Protein AF-0000000065962174 (afdb_homodimer)

Solvent-accessible surface area (backbone atoms only — not comparable to full-atom values): 23838 Å² total; per-residue (Å²): 130,88,67,72,75,66,68,53,46,28,30,35,31,29,51,36,42,52,57,38,74,71,53,72,52,91,54,42,41,24,63,43,60,48,78,81,40,30,22,38,48,40,26,49,50,27,47,58,69,35,70,68,53,63,32,35,35,36,16,21,41,72,92,40,46,66,61,47,57,71,66,36,73,90,42,97,40,48,44,79,46,61,28,39,95,43,74,70,44,12,48,50,42,41,51,67,74,44,78,80,41,35,24,35,29,47,29,50,16,44,24,28,55,31,52,31,67,55,54,42,54,45,52,51,43,41,51,71,64,47,54,29,36,31,25,26,37,76,53,83,57,56,43,30,32,36,48,97,86,34,34,54,74,45,66,64,66,50,90,36,29,26,34,45,43,52,50,31,31,27,30,30,69,54,50,52,58,31,62,68,48,92,66,90,61,96,44,70,65,54,37,35,44,75,73,71,47,74,37,34,54,43,80,45,56,85,56,26,46,67,49,53,38,65,66,42,44,52,39,52,27,53,54,50,52,49,54,70,68,97,133,87,68,72,74,64,68,49,46,28,30,35,32,28,52,34,43,52,57,38,74,70,54,73,49,92,53,41,40,23,62,43,60,48,78,81,40,30,21,38,48,41,25,50,51,25,48,58,68,34,72,69,53,62,33,36,36,36,16,22,41,71,92,40,45,67,60,48,57,70,67,37,72,88,40,97,39,47,44,78,44,60,28,39,96,43,73,68,44,12,48,50,43,42,51,67,73,44,78,79,42,36,23,35,29,46,29,51,16,42,25,28,55,31,51,30,65,57,54,41,54,45,52,51,44,40,51,72,64,48,54,27,35,31,26,28,37,76,51,84,56,57,43,32,33,35,49,97,84,33,37,54,74,45,67,64,66,51,91,36,31,26,35,44,44,53,50,31,29,26,30,31,69,56,52,51,58,31,62,69,49,92,66,91,62,96,44,71,66,55,38,35,44,75,72,70,47,74,38,34,52,44,79,44,57,85,57,26,48,68,49,55,36,65,65,40,44,51,41,52,27,52,55,49,52,50,55,70,67,98

Sequence (460 aa):
MNDADNDGSVVALVPAAGRGVRLGEKSPKAFVPVGGTPMVRLAVDGLLAAGVVDRIIVMVPAEWVESAVALLPPSEVVRVVVGGAERTDSVRAGLAAAPDAGYFLVHDAARALTPPALIGRIVGELRAGRRAVVPALPVVDTVKSVDAAGVVTGTPDRAALRAVQTPQGFTADLLRAAYAADVPATDDAGLVERLGEPVHTVAGDPLAFKITTPLDLRLAETLLDRRAALMNDADNDGSVVALVPAAGRGVRLGEKSPKAFVPVGGTPMVRLAVDGLLAAGVVDRIIVMVPAEWVESAVALLPPSEVVRVVVGGAERTDSVRAGLAAAPDAGYFLVHDAARALTPPALIGRIVGELRAGRRAVVPALPVVDTVKSVDAAGVVTGTPDRAALRAVQTPQGFTADLLRAAYAADVPATDDAGLVERLGEPVHTVAGDPLAFKITTPLDLRLAETLLDRRAAL

Radius of gyration: 24.15 Å; Cα contacts (8 Å, |Δi|>4): 998; chains: 2; bounding box: 46×74×60 Å

Nearest PDB structures (foldseek):
  2xwm-assembly1_A  TM=9.556E-01  e=9.345E-33  Mycolicibacterium smegmatis MC2 155
  3q80-assembly1_A  TM=9.723E-01  e=9.576E-31  Mycobacterium tuberculosis H37Rv
  2xwn-assembly1_A  TM=9.627E-01  e=1.806E-30  Mycobacterium tuberculosis H37Rv
  3okr-assembly1_A  TM=9.702E-01  e=1.071E-26  Mycobacterium tuberculosis H37Rv
  1i52-assembly1_A  TM=9.268E-01  e=1.915E-20  Escherichia coli K-12

Secondary structure (DSSP, 8-state):
-------PPEEEEEE-----GGGT-SS-GGG-EETTEEHHHHHHHHHHHTS--SEEEEEE-GGGHHHHHHHS---SSEEEEE--SSHHHHHHHHHHH-TT-SEEEE--TT-TT--HHHHHHHHHHHHTT-SEEEEEEE--SPEEEE-TTSBEEE---GGGEEEE-S-EEEEHHHHHHHHHS----SSHHHHHHTTT---EEEE--GGG----SHHHHHHHHHHHHHHHH-/-------PPEEEEEE-----GGGT-SS-GGGSEETTEEHHHHHHHHHHHTS--SEEEEEE-GGGHHHHHHHS---TTEEEEE--SSHHHHHHHHHHH-TT-SEEEE--TT-TT--HHHHHHHHHHHHTT-SEEEEEEE--SPEEEE-TTSBEEE---GGGEEEE-S-EEEEHHHHHHHHHS----SSHHHHHHTTTPPPEEEE--GGG----SHHHHHHHHHHHHHHHH-

Organism: Nocardia farcinica (strain IFM 10152) (NCBI:txid247156)

pLDDT: mean 91.18, std 12.2, range [25.16, 98.88]

InterPro domains:
  IPR001228 2-C-methyl-D-erythritol 4-phosphate cytidylyltransferase [MF_00108] (9-224)
  IPR001228 2-C-methyl-D-erythritol 4-phosphate cytidylyltransferase [TIGR00453] (12-224)
  IPR029044 Nucleotide-diphospho-sugar transferases [G3DSA:3.90.550.10] (4-225)
  IPR029044 Nucleotide-diphospho-sugar transferases [SSF53448] (10-225)
  IPR034683 Cytidylyltransferase IspD/TarI [PF01128] (10-225)
  IPR034683 Cytidylyltransferase IspD/TarI [cd02516] (10-220)
  IPR050088 IspD/TarI cytidylyltransferase, baterial-type [PTHR32125] (3-227)

Foldseek 3Di:
DVPPQLLWAEEEEEEQAAQLVQAVDRRGQQQDDQLHAGLLQLQVVQQVVLVRHQAYEYEYAPVCQVVVCVRHDPDPRYHYDHADPDPLRRVVRVLVVCVRGFKYWYAYSQLSQFHSVQVVVQSVVVSVPAFKEWEWDQDDDFDFDADPVRHTPDTDDSRPDTDTFGRIMGGSVLLVVLSVDPDDDPDSVRSSVVVVGDHYYDHGDPSSDGHSHPVSSVVSNVVVVVVVVD/DPLPQLVFAEEEEEEQAAQLVQAVDRRGQQQDDQLHAGLLQLQVVQQVVLVRHQAYEYEYAPVCQVVVCVRHDPDPRYHYDHADPDPLRRVVRVLVVCVRGFKYWYAYSQLSQFHSVQVVVQSVVVSVPAFKEWEWDQDDDFDFDADPVRHTDDTDDSRPDTDTFGRIMGGSVLLVVLSVDPDDDPDSVRSSVVVVGDHYYDHGDPSSDGHSHPVSSVVSNVVVVVVVVD

Structure (mmCIF, N/CA/C/O backbone):
data_AF-0000000065962174-model_v1
#
loop_
_entity.id
_entity.type
_entity.pdbx_description
1 polymer '2-C-methyl-D-erythritol 4-phosphate cytidylyltransferase'
#
loop_
_atom_site.group_PDB
_atom_site.id
_atom_site.type_symbol
_atom_site.label_atom_id
_atom_site.label_alt_id
_atom_site.label_comp_id
_atom_site.label_asym_id
_atom_site.label_entity_id
_atom_site.label_seq_id
_atom_site.pdbx_PDB_ins_code
_atom_site.Cartn_x
_atom_site.Cartn_y
_atom_site.Cartn_z
_atom_site.occupancy
_atom_site.B_iso_or_equiv
_atom_site.auth_seq_id
_atom_site.auth_comp_id
_atom_site.auth_asym_id
_atom_site.auth_atom_id
_atom_site.pdbx_PDB_model_num
ATOM 1 N N . MET A 1 1 ? 25.547 -37.969 -4.5 1 27.42 1 MET A N 1
ATOM 2 C CA . MET A 1 1 ? 24.656 -38.375 -5.582 1 27.42 1 MET A CA 1
ATOM 3 C C . MET A 1 1 ? 23.438 -37.469 -5.672 1 27.42 1 MET A C 1
ATOM 5 O O . MET A 1 1 ? 22.484 -37.781 -6.398 1 27.42 1 MET A O 1
ATOM 9 N N . ASN A 1 2 ? 23.266 -36.656 -4.68 1 32.31 2 ASN A N 1
ATOM 10 C CA . ASN A 1 2 ? 22.016 -36.062 -4.227 1 32.31 2 ASN A CA 1
ATOM 11 C C . ASN A 1 2 ? 21.391 -35.188 -5.297 1 32.31 2 ASN A C 1
ATOM 13 O O . ASN A 1 2 ? 21.531 -33.938 -5.246 1 32.31 2 ASN A O 1
ATOM 17 N N . ASP A 1 3 ? 21.828 -35.438 -6.566 1 33.34 3 ASP A N 1
ATOM 18 C CA . ASP A 1 3 ? 21.578 -34.594 -7.738 1 33.34 3 ASP A CA 1
ATOM 19 C C . ASP A 1 3 ? 20.078 -34.469 -8.023 1 33.34 3 ASP A C 1
ATOM 21 O O . ASP A 1 3 ? 19.531 -35.25 -8.82 1 33.34 3 ASP A O 1
ATOM 25 N N . ALA A 1 4 ? 19.172 -34.688 -7.008 1 38.75 4 ALA A N 1
ATOM 26 C CA . ALA A 1 4 ? 17.719 -34.688 -7.254 1 38.75 4 ALA A CA 1
ATOM 27 C C . ALA A 1 4 ? 17.359 -33.656 -8.305 1 38.75 4 ALA A C 1
ATOM 29 O O . ALA A 1 4 ? 17.562 -32.438 -8.109 1 38.75 4 ALA A O 1
ATOM 30 N N . ASP A 1 5 ? 17.406 -33.844 -9.453 1 43.97 5 ASP A N 1
ATOM 31 C CA . ASP A 1 5 ? 17 -33.062 -10.625 1 43.97 5 ASP A CA 1
ATOM 32 C C . ASP A 1 5 ? 15.719 -32.281 -10.359 1 43.97 5 ASP A C 1
ATOM 34 O O . ASP A 1 5 ? 14.648 -32.875 -10.211 1 43.97 5 ASP A O 1
ATOM 38 N N . ASN A 1 6 ? 15.68 -31.203 -9.586 1 61.72 6 ASN A N 1
ATOM 39 C CA . ASN A 1 6 ? 14.703 -30.172 -9.234 1 61.72 6 ASN A CA 1
ATOM 40 C C . ASN A 1 6 ? 13.898 -29.719 -10.445 1 61.72 6 ASN A C 1
ATOM 42 O O . ASN A 1 6 ? 13.867 -28.531 -10.781 1 61.72 6 ASN A O 1
ATOM 46 N N . ASP A 1 7 ? 13.508 -30.75 -11.234 1 75.56 7 ASP A N 1
ATOM 47 C CA . ASP A 1 7 ? 12.883 -30.594 -12.539 1 75.56 7 ASP A CA 1
ATOM 48 C C . ASP A 1 7 ? 11.383 -30.844 -12.461 1 75.56 7 ASP A C 1
ATOM 50 O O . ASP A 1 7 ? 10.727 -31.078 -13.484 1 75.56 7 ASP A O 1
ATOM 54 N N . GLY A 1 8 ? 10.898 -30.797 -11.305 1 90.75 8 GLY A N 1
ATOM 55 C CA . GLY A 1 8 ? 9.469 -31.047 -11.18 1 90.75 8 GLY A CA 1
ATOM 56 C C . GLY A 1 8 ? 8.617 -30.031 -11.914 1 90.75 8 GLY A C 1
ATOM 57 O O . GLY A 1 8 ? 9.047 -28.891 -12.125 1 90.75 8 GLY A O 1
ATOM 58 N N . SER A 1 9 ? 7.492 -30.578 -12.352 1 97.06 9 SER A N 1
ATOM 59 C CA . SER A 1 9 ? 6.555 -29.719 -13.07 1 97.06 9 SER A CA 1
ATOM 60 C C . SER A 1 9 ? 6.082 -28.578 -12.195 1 97.06 9 SER A C 1
ATOM 62 O O . SER A 1 9 ? 5.816 -28.75 -11.008 1 97.06 9 SER A O 1
ATOM 64 N N . VAL A 1 10 ? 6.078 -27.406 -12.758 1 98.56 10 VAL A N 1
ATOM 65 C CA . VAL A 1 10 ? 5.582 -26.219 -12.086 1 98.56 10 VAL A CA 1
ATOM 66 C C . VAL A 1 10 ? 4.125 -25.969 -12.477 1 98.56 10 VAL A C 1
ATOM 68 O O . VAL A 1 10 ? 3.82 -25.75 -13.648 1 98.56 10 VAL A O 1
ATOM 71 N N . VAL A 1 11 ? 3.219 -26 -11.5 1 98.69 11 VAL A N 1
ATOM 72 C CA . VAL A 1 11 ? 1.797 -25.766 -11.734 1 98.69 11 VAL A CA 1
ATOM 73 C C . VAL A 1 11 ? 1.361 -24.484 -11.031 1 98.69 11 VAL A C 1
ATOM 75 O O . VAL A 1 11 ? 1.572 -24.344 -9.82 1 98.69 11 VAL A O 1
ATOM 78 N N . ALA A 1 12 ? 0.846 -23.578 -11.75 1 98.81 12 ALA A N 1
ATOM 79 C CA . ALA A 1 12 ? 0.29 -22.344 -11.172 1 98.81 12 ALA A CA 1
ATOM 80 C C . ALA A 1 12 ? -1.195 -22.516 -10.859 1 98.81 12 ALA A C 1
ATOM 82 O O . ALA A 1 12 ? -1.953 -23.031 -11.688 1 98.81 12 ALA A O 1
ATOM 83 N N . LEU A 1 13 ? -1.578 -22.188 -9.664 1 98.69 13 LEU A N 1
ATOM 84 C CA . LEU A 1 13 ? -2.971 -22.125 -9.234 1 98.69 13 LEU A CA 1
ATOM 85 C C . LEU A 1 13 ? -3.461 -20.688 -9.195 1 98.69 13 LEU A C 1
ATOM 87 O O . LEU A 1 13 ? -2.838 -19.828 -8.562 1 98.69 13 LEU A O 1
ATOM 91 N N . VAL A 1 14 ? -4.547 -20.375 -9.859 1 98.19 14 VAL A N 1
ATOM 92 C CA . VAL A 1 14 ? -5.109 -19.031 -9.906 1 98.19 14 VAL A CA 1
ATOM 93 C C . VAL A 1 14 ? -6.531 -19.047 -9.352 1 98.19 14 VAL A C 1
ATOM 95 O O . VAL A 1 14 ? -7.492 -19.234 -10.102 1 98.19 14 VAL A O 1
ATOM 98 N N . PRO A 1 15 ? -6.621 -18.828 -8.055 1 96.31 15 PRO A N 1
ATOM 99 C CA . PRO A 1 15 ? -7.977 -18.672 -7.52 1 96.31 15 PRO A CA 1
ATOM 100 C C . PRO A 1 15 ? -8.711 -17.469 -8.102 1 96.31 15 PRO A C 1
ATOM 102 O O . PRO A 1 15 ? -8.219 -16.344 -8.008 1 96.31 15 PRO A O 1
ATOM 105 N N . ALA A 1 16 ? -9.828 -17.672 -8.672 1 93.62 16 ALA A N 1
ATOM 106 C CA . ALA A 1 16 ? -10.594 -16.641 -9.352 1 93.62 16 ALA A CA 1
ATOM 107 C C . ALA A 1 16 ? -12.078 -16.719 -8.984 1 93.62 16 ALA A C 1
ATOM 109 O O . ALA A 1 16 ? -12.945 -16.375 -9.789 1 93.62 16 ALA A O 1
ATOM 110 N N . ALA A 1 17 ? -12.312 -17.203 -7.828 1 85.88 17 ALA A N 1
ATOM 111 C CA . ALA A 1 17 ? -13.703 -17.406 -7.426 1 85.88 17 ALA A CA 1
ATOM 112 C C . ALA A 1 17 ? -14.172 -16.297 -6.496 1 85.88 17 ALA A C 1
ATOM 114 O O . ALA A 1 17 ? -15.352 -16.25 -6.133 1 85.88 17 ALA A O 1
ATOM 115 N N . GLY A 1 18 ? -13.281 -15.469 -6.164 1 80.06 18 GLY A N 1
ATOM 116 C CA . GLY A 1 18 ? -13.633 -14.438 -5.203 1 80.06 18 GLY A CA 1
ATOM 117 C C . GLY A 1 18 ? -14.555 -13.383 -5.773 1 80.06 18 GLY A C 1
ATOM 118 O O . GLY A 1 18 ? -14.492 -13.062 -6.965 1 80.06 18 GLY A O 1
ATOM 119 N N . ARG A 1 19 ? -15.516 -12.758 -5.004 1 71.06 19 ARG A N 1
ATOM 120 C CA . ARG A 1 19 ? -16.594 -11.883 -5.43 1 71.06 19 ARG A CA 1
ATOM 121 C C . ARG A 1 19 ? -16.094 -10.461 -5.684 1 71.06 19 ARG A C 1
ATOM 123 O O . ARG A 1 19 ? -16.703 -9.703 -6.434 1 71.06 19 ARG A O 1
ATOM 130 N N . GLY A 1 20 ? -14.992 -10.062 -5.238 1 69.69 20 GLY A N 1
ATOM 131 C CA . GLY A 1 20 ? -14.461 -8.727 -5.465 1 69.69 20 GLY A CA 1
ATOM 132 C C . GLY A 1 20 ? -15.312 -7.637 -4.852 1 69.69 20 GLY A C 1
ATOM 133 O O . GLY A 1 20 ? -15.633 -6.645 -5.512 1 69.69 20 GLY A O 1
ATOM 134 N N . VAL A 1 21 ? -15.797 -7.551 -3.686 1 70.38 21 VAL A N 1
ATOM 135 C CA . VAL A 1 21 ? -16.75 -6.656 -3.039 1 70.38 21 VAL A CA 1
ATOM 136 C C . VAL A 1 21 ? -16.219 -5.227 -3.059 1 70.38 21 VAL A C 1
ATOM 138 O O . VAL A 1 21 ? -16.969 -4.285 -3.334 1 70.38 21 VAL A O 1
ATOM 141 N N . ARG A 1 22 ? -15.039 -4.941 -2.957 1 69 22 ARG A N 1
ATOM 142 C CA . ARG A 1 22 ? -14.445 -3.613 -2.861 1 69 22 ARG A CA 1
ATOM 143 C C . ARG A 1 22 ? -14.484 -2.9 -4.207 1 69 22 ARG A C 1
ATOM 145 O O . ARG A 1 22 ? -14.391 -1.672 -4.27 1 69 22 ARG A O 1
ATOM 152 N N . LEU A 1 23 ? -14.477 -3.609 -5.32 1 77.25 23 LEU A N 1
ATOM 153 C CA . LEU A 1 23 ? -14.492 -3.012 -6.652 1 77.25 23 LEU A CA 1
ATOM 154 C C . LEU A 1 23 ? -15.898 -2.564 -7.039 1 77.25 23 LEU A C 1
ATOM 156 O O . LEU A 1 23 ? -16.062 -1.785 -7.977 1 77.25 23 LEU A O 1
ATOM 160 N N . GLY A 1 24 ? -16.906 -2.988 -6.27 1 70.38 24 GLY A N 1
ATOM 161 C CA . GLY A 1 24 ? -18.297 -2.613 -6.539 1 70.38 24 GLY A CA 1
ATOM 162 C C . GLY A 1 24 ? -18.828 -3.205 -7.828 1 70.38 24 GLY A C 1
ATOM 163 O O . GLY A 1 24 ? -19.781 -2.674 -8.414 1 70.38 24 GLY A O 1
ATOM 164 N N . GLU A 1 25 ? -18.188 -4.141 -8.375 1 69.69 25 GLU A N 1
ATOM 165 C CA . GLU A 1 25 ? -18.625 -4.738 -9.633 1 69.69 25 GLU A CA 1
ATOM 166 C C . GLU A 1 25 ? -19.547 -5.926 -9.383 1 69.69 25 GLU A C 1
ATOM 168 O O . GLU A 1 25 ? -19.516 -6.543 -8.32 1 69.69 25 GLU A O 1
ATOM 173 N N . LYS A 1 26 ? -20.438 -6.164 -10.336 1 69.88 26 LYS A N 1
ATOM 174 C CA . LYS A 1 26 ? -21.422 -7.246 -10.25 1 69.88 26 LYS A CA 1
ATOM 175 C C . LYS A 1 26 ? -20.766 -8.594 -10.539 1 69.88 26 LYS A C 1
ATOM 177 O O . LYS A 1 26 ? -21.188 -9.617 -9.992 1 69.88 26 LYS A O 1
ATOM 182 N N . SER A 1 27 ? -19.8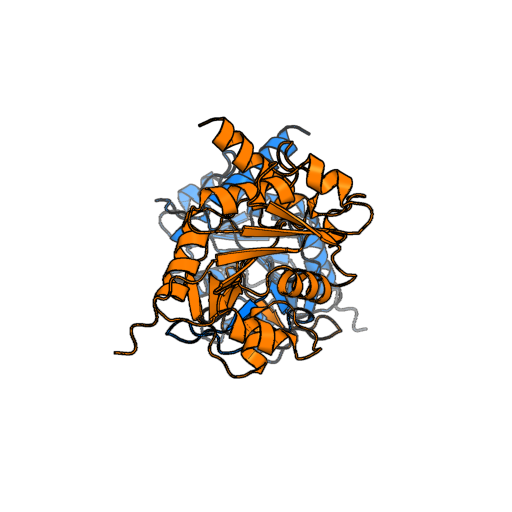44 -8.625 -11.43 1 77.38 27 SER A N 1
ATOM 183 C CA . SER A 1 27 ? -19.125 -9.844 -11.781 1 77.38 27 SER A CA 1
ATOM 184 C C . SER A 1 27 ? -18.031 -10.156 -10.758 1 77.38 27 SER A C 1
ATOM 186 O O . SER A 1 27 ? -17.594 -9.266 -10.031 1 77.38 27 SER A O 1
ATOM 188 N N . PRO A 1 28 ? -17.703 -11.539 -10.742 1 82.56 28 PRO A N 1
ATOM 189 C CA . PRO A 1 28 ? -16.516 -11.828 -9.938 1 82.56 28 PRO A CA 1
ATOM 190 C C . PRO A 1 28 ? -15.328 -10.945 -10.297 1 82.56 28 PRO A C 1
ATOM 192 O O . PRO A 1 28 ? -15.133 -10.617 -11.477 1 82.56 28 PRO A O 1
ATOM 195 N N . LYS A 1 29 ? -14.586 -10.578 -9.352 1 87.25 29 LYS A N 1
ATOM 196 C CA . LYS A 1 29 ? -13.469 -9.648 -9.492 1 87.25 29 LYS A CA 1
ATOM 197 C C . LYS A 1 29 ? -12.531 -10.086 -10.617 1 87.25 29 LYS A C 1
ATOM 199 O O . LYS A 1 29 ? -12.062 -9.25 -11.391 1 87.25 29 LYS A O 1
ATOM 204 N N . ALA A 1 30 ? -12.32 -11.367 -10.695 1 91.62 30 ALA A N 1
ATOM 205 C CA . ALA A 1 30 ? -11.352 -11.898 -11.656 1 91.62 30 ALA A CA 1
ATOM 206 C C . ALA A 1 30 ? -11.789 -11.625 -13.086 1 91.62 30 ALA A C 1
ATOM 208 O O . ALA A 1 30 ? -10.969 -11.641 -14.008 1 91.62 30 ALA A O 1
ATOM 209 N N . PHE A 1 31 ? -13.031 -11.289 -13.32 1 92.62 31 PHE A N 1
ATOM 210 C CA . PHE A 1 31 ? -13.555 -11.133 -14.672 1 92.62 31 PHE A CA 1
ATOM 211 C C . PHE A 1 31 ? -13.766 -9.656 -15 1 92.62 31 PHE A C 1
ATOM 213 O O . PHE A 1 31 ? -14.18 -9.32 -16.109 1 92.62 31 PHE A O 1
ATOM 220 N N . VAL A 1 32 ? -13.445 -8.797 -14.055 1 91.75 32 VAL A N 1
ATOM 221 C CA . VAL A 1 32 ? -13.484 -7.359 -14.312 1 91.75 32 VAL A CA 1
ATOM 222 C C . VAL A 1 32 ? -12.414 -6.992 -15.344 1 91.75 32 VAL A C 1
ATOM 224 O O . VAL A 1 32 ? -11.258 -7.387 -15.211 1 91.75 32 VAL A O 1
ATOM 227 N N . PRO A 1 33 ? -12.805 -6.27 -16.344 1 92.5 33 PRO A N 1
ATOM 228 C CA . PRO A 1 33 ? -11.828 -5.914 -17.375 1 92.5 33 PRO A CA 1
ATOM 229 C C . PRO A 1 33 ? -10.859 -4.82 -16.922 1 92.5 33 PRO A C 1
ATOM 231 O O . PRO A 1 33 ? -11.258 -3.906 -16.188 1 92.5 33 PRO A O 1
ATOM 234 N N . VAL A 1 34 ? -9.711 -5.004 -17.281 1 92.69 34 VAL A N 1
ATOM 235 C CA . VAL A 1 34 ? -8.664 -3.988 -17.234 1 92.69 34 VAL A CA 1
ATOM 236 C C . VAL A 1 34 ? -8.195 -3.643 -18.641 1 92.69 34 VAL A C 1
ATOM 238 O O . VAL A 1 34 ? -7.531 -4.445 -19.297 1 92.69 34 VAL A O 1
ATOM 241 N N . GLY A 1 35 ? -8.43 -2.461 -19.125 1 87.88 35 GLY A N 1
ATOM 242 C CA . GLY A 1 35 ? -8.133 -2.127 -20.5 1 87.88 35 GLY A CA 1
ATOM 243 C C . GLY A 1 35 ? -8.805 -3.053 -21.5 1 87.88 35 GLY A C 1
ATOM 244 O O . GLY A 1 35 ? -8.195 -3.471 -22.484 1 87.88 35 GLY A O 1
ATOM 245 N N . GLY A 1 36 ? -9.906 -3.594 -21.156 1 90.5 36 GLY A N 1
ATOM 246 C CA . GLY A 1 36 ? -10.688 -4.418 -22.062 1 90.5 36 GLY A CA 1
ATOM 247 C C . GLY A 1 36 ? -10.422 -5.902 -21.891 1 90.5 36 GLY A C 1
ATOM 248 O O . GLY A 1 36 ? -11.125 -6.734 -22.469 1 90.5 36 GLY A O 1
ATOM 249 N N . THR A 1 37 ? -9.469 -6.215 -21.219 1 93.88 37 THR A N 1
ATOM 250 C CA . THR A 1 37 ? -9.133 -7.617 -20.984 1 93.88 37 THR A CA 1
ATOM 251 C C . THR A 1 37 ? -9.406 -8.016 -19.547 1 93.88 37 THR A C 1
ATOM 253 O O . THR A 1 37 ? -8.953 -7.34 -18.609 1 93.88 37 THR A O 1
ATOM 256 N N . PRO A 1 38 ? -10.18 -9.07 -19.297 1 94.69 38 PRO A N 1
ATOM 257 C CA . PRO A 1 38 ? -10.461 -9.484 -17.922 1 94.69 38 PRO A CA 1
ATOM 258 C C . PRO A 1 38 ? -9.188 -9.758 -17.109 1 94.69 38 PRO A C 1
ATOM 260 O O . PRO A 1 38 ? -8.211 -10.281 -17.656 1 94.69 38 PRO A O 1
ATOM 263 N N . MET A 1 39 ? -9.164 -9.5 -15.82 1 95.5 39 MET A N 1
ATOM 264 C CA . MET A 1 39 ? -8.016 -9.625 -14.922 1 95.5 39 MET A CA 1
ATOM 265 C C . MET A 1 39 ? -7.434 -11.031 -14.977 1 95.5 39 MET A C 1
ATOM 267 O O . MET A 1 39 ? -6.219 -11.203 -15.055 1 95.5 39 MET A O 1
ATOM 271 N N . VAL A 1 40 ? -8.336 -12.031 -14.984 1 97 40 VAL A N 1
ATOM 272 C CA . VAL A 1 40 ? -7.871 -13.414 -14.938 1 97 40 VAL A CA 1
ATOM 273 C C . VAL A 1 40 ? -7.121 -13.75 -16.219 1 97 40 VAL A C 1
ATOM 275 O O . VAL A 1 40 ? -6.145 -14.5 -16.203 1 97 40 VAL A O 1
ATOM 278 N N . ARG A 1 41 ? -7.52 -13.234 -17.312 1 96.88 41 ARG A N 1
ATOM 279 C CA . ARG A 1 41 ? -6.828 -13.453 -18.578 1 96.88 41 ARG A CA 1
ATOM 280 C C . ARG A 1 41 ? -5.434 -12.836 -18.562 1 96.88 41 ARG A C 1
ATOM 282 O O . ARG A 1 41 ? -4.461 -13.477 -18.969 1 96.88 41 ARG A O 1
ATOM 289 N N . LEU A 1 42 ? -5.312 -11.641 -18.047 1 97 42 LEU A N 1
ATOM 290 C CA . LEU A 1 42 ? -4.02 -10.977 -17.938 1 97 42 LEU A CA 1
ATOM 291 C C . LEU A 1 42 ? -3.078 -11.766 -17.031 1 97 42 LEU A C 1
ATOM 293 O O . LEU A 1 42 ? -1.908 -11.961 -17.375 1 97 42 LEU A O 1
ATOM 297 N N . ALA A 1 43 ? -3.607 -12.188 -15.898 1 97.75 43 ALA A N 1
ATOM 298 C CA . ALA A 1 43 ? -2.811 -12.969 -14.961 1 97.75 43 ALA A CA 1
ATOM 299 C C . ALA A 1 43 ? -2.295 -14.25 -15.609 1 97.75 43 ALA A C 1
ATOM 301 O O . ALA A 1 43 ? -1.114 -14.586 -15.484 1 97.75 43 ALA A O 1
ATOM 302 N N . VAL A 1 44 ? -3.166 -14.961 -16.328 1 97.94 44 VAL A N 1
ATOM 303 C CA . VAL A 1 44 ? -2.818 -16.219 -16.984 1 97.94 44 VAL A CA 1
ATOM 304 C C . VAL A 1 44 ? -1.794 -15.953 -18.078 1 97.94 44 VAL A C 1
ATOM 306 O O . VAL A 1 44 ? -0.816 -16.688 -18.219 1 97.94 44 VAL A O 1
ATOM 309 N N . ASP A 1 45 ? -2.027 -14.898 -18.859 1 96.38 45 ASP A N 1
ATOM 310 C CA . ASP A 1 45 ? -1.079 -14.547 -19.906 1 96.38 45 ASP A CA 1
ATOM 311 C C . ASP A 1 45 ? 0.311 -14.281 -19.344 1 96.38 45 ASP A C 1
ATOM 313 O O . ASP A 1 45 ? 1.317 -14.688 -19.922 1 96.38 45 ASP A O 1
ATOM 317 N N . GLY A 1 46 ? 0.359 -13.609 -18.203 1 96.81 46 GLY A N 1
ATOM 318 C CA . GLY A 1 46 ? 1.631 -13.391 -17.531 1 96.81 46 GLY A CA 1
ATOM 319 C C . GLY A 1 46 ? 2.318 -14.672 -17.109 1 96.81 46 GLY A C 1
ATOM 320 O O . GLY A 1 46 ? 3.531 -14.82 -17.281 1 96.81 46 GLY A O 1
ATOM 321 N N . LEU A 1 47 ? 1.566 -15.594 -16.578 1 98.06 47 LEU A N 1
ATOM 322 C CA . LEU A 1 47 ? 2.096 -16.891 -16.172 1 98.06 47 LEU A CA 1
ATOM 323 C C . LEU A 1 47 ? 2.646 -17.656 -17.391 1 98.06 47 LEU A C 1
ATOM 325 O O . LEU A 1 47 ? 3.727 -18.234 -17.312 1 98.06 47 LEU A O 1
ATOM 329 N N . LEU A 1 48 ? 1.921 -17.625 -18.5 1 96.62 48 LEU A N 1
ATOM 330 C CA . LEU A 1 48 ? 2.355 -18.297 -19.719 1 96.62 48 LEU A CA 1
ATOM 331 C C . LEU A 1 48 ? 3.629 -17.656 -20.266 1 96.62 48 LEU A C 1
ATOM 333 O O . LEU A 1 48 ? 4.566 -18.359 -20.641 1 96.62 48 LEU A O 1
ATOM 337 N N . ALA A 1 49 ? 3.654 -16.391 -20.219 1 96.75 49 ALA A N 1
ATOM 338 C CA . ALA A 1 49 ? 4.77 -15.633 -20.797 1 96.75 49 ALA A CA 1
ATOM 339 C C . ALA A 1 49 ? 6.055 -15.883 -20.016 1 96.75 49 ALA A C 1
ATOM 341 O O . ALA A 1 49 ? 7.156 -15.688 -20.531 1 96.75 49 ALA A O 1
ATOM 342 N N . ALA A 1 50 ? 5.922 -16.281 -18.766 1 97.06 50 ALA A N 1
ATOM 343 C CA . ALA A 1 50 ? 7.094 -16.5 -17.922 1 97.06 50 ALA A CA 1
ATOM 344 C C . ALA A 1 50 ? 7.941 -17.656 -18.453 1 97.06 50 ALA A C 1
ATOM 346 O O . ALA A 1 50 ? 9.148 -17.719 -18.203 1 97.06 50 ALA A O 1
ATOM 347 N N . GLY A 1 51 ? 7.312 -18.625 -19.125 1 96.62 51 GLY A N 1
ATOM 348 C CA . GLY A 1 51 ? 8.031 -19.719 -19.766 1 96.62 51 GLY A CA 1
ATOM 349 C C . GLY A 1 51 ? 8.523 -20.781 -18.797 1 96.62 51 GLY A C 1
ATOM 350 O O . GLY A 1 51 ? 9.25 -21.688 -19.188 1 96.62 51 GLY A O 1
ATOM 351 N N . VAL A 1 52 ? 8.18 -20.641 -17.562 1 97.5 52 VAL A N 1
ATOM 352 C CA . VAL A 1 52 ? 8.68 -21.562 -16.562 1 97.5 52 VAL A CA 1
ATOM 353 C C . VAL A 1 52 ? 7.508 -22.297 -15.898 1 97.5 52 VAL A C 1
ATOM 355 O O . VAL A 1 52 ? 7.699 -23.062 -14.945 1 97.5 52 VAL A O 1
ATOM 358 N N . VAL A 1 53 ? 6.289 -22.062 -16.312 1 97.62 53 VAL A N 1
ATOM 359 C CA . VAL A 1 53 ? 5.09 -22.703 -15.789 1 97.62 53 VAL A CA 1
ATOM 360 C C . VAL A 1 53 ? 4.609 -23.781 -16.766 1 97.62 53 VAL A C 1
ATOM 362 O O . VAL A 1 53 ? 4.414 -23.516 -17.953 1 97.62 53 VAL A O 1
ATOM 365 N N . ASP A 1 54 ? 4.398 -24.938 -16.266 1 97.25 54 ASP A N 1
ATOM 366 C CA . ASP A 1 54 ? 4.047 -26.062 -17.125 1 97.25 54 ASP A CA 1
ATOM 367 C C . ASP A 1 54 ? 2.531 -26.188 -17.281 1 97.25 54 ASP A C 1
ATOM 369 O O . ASP A 1 54 ? 2.047 -26.656 -18.312 1 97.25 54 ASP A O 1
ATOM 373 N N . ARG A 1 55 ? 1.845 -25.891 -16.266 1 97.62 55 ARG A N 1
ATOM 374 C CA . ARG A 1 55 ? 0.387 -25.969 -16.25 1 97.62 55 ARG A CA 1
ATOM 375 C C . ARG A 1 55 ? -0.213 -24.859 -15.391 1 97.62 55 ARG A C 1
ATOM 377 O O . ARG A 1 55 ? 0.396 -24.422 -14.414 1 97.62 55 ARG A O 1
ATOM 384 N N . ILE A 1 56 ? -1.359 -24.391 -15.789 1 98.38 56 ILE A N 1
ATOM 385 C CA . ILE A 1 56 ? -2.111 -23.391 -15.047 1 98.38 56 ILE A CA 1
ATOM 386 C C . ILE A 1 56 ? -3.512 -23.922 -14.742 1 98.38 56 ILE A C 1
ATOM 388 O O . ILE A 1 56 ? -4.215 -24.391 -15.633 1 98.38 56 ILE A O 1
ATOM 392 N N . ILE A 1 57 ? -3.889 -23.922 -13.523 1 98.25 57 ILE A N 1
ATOM 393 C CA . ILE A 1 57 ? -5.234 -24.281 -13.094 1 98.25 57 ILE A CA 1
ATOM 394 C C . ILE A 1 57 ? -5.965 -23.047 -12.57 1 98.25 57 ILE A C 1
ATOM 396 O O . ILE A 1 57 ? -5.52 -22.422 -11.609 1 98.25 57 ILE A O 1
ATOM 400 N N . VAL A 1 58 ? -7.059 -22.703 -13.188 1 98 58 VAL A N 1
ATOM 401 C CA . VAL A 1 58 ? -7.883 -21.562 -12.805 1 98 58 VAL A CA 1
ATOM 402 C C . VAL A 1 58 ? -9.148 -22.062 -12.094 1 98 58 VAL A C 1
ATOM 404 O O . VAL A 1 58 ? -9.898 -22.859 -12.648 1 98 58 VAL A O 1
ATOM 407 N N . MET A 1 59 ? -9.328 -21.625 -10.875 1 97.5 59 MET A N 1
ATOM 408 C CA . MET A 1 59 ? -10.508 -22.031 -10.125 1 97.5 59 MET A CA 1
ATOM 409 C C . MET A 1 59 ? -11.57 -20.938 -10.156 1 97.5 59 MET A C 1
ATOM 411 O O . MET A 1 59 ? -11.336 -19.812 -9.695 1 97.5 59 MET A O 1
ATOM 415 N N . VAL A 1 60 ? -12.742 -21.219 -10.602 1 96 60 VAL A N 1
ATOM 416 C CA . VAL A 1 60 ? -13.836 -20.266 -10.727 1 96 60 VAL A CA 1
ATOM 417 C C . VAL A 1 60 ? -15.109 -20.859 -10.141 1 96 60 VAL A C 1
ATOM 419 O O . VAL A 1 60 ? -15.195 -22.062 -9.914 1 96 60 VAL A O 1
ATOM 422 N N . PRO A 1 61 ? -16.062 -19.938 -9.828 1 92.69 61 PRO A N 1
ATOM 423 C CA . PRO A 1 61 ? -17.359 -20.5 -9.461 1 92.69 61 PRO A CA 1
ATOM 424 C C . PRO A 1 61 ? -17.969 -21.375 -10.57 1 92.69 61 PRO A C 1
ATOM 426 O O . PRO A 1 61 ? -17.688 -21.156 -11.75 1 92.69 61 PRO A O 1
ATOM 429 N N . ALA A 1 62 ? -18.797 -22.297 -10.109 1 94.06 62 ALA A N 1
ATOM 430 C CA . ALA A 1 62 ? -19.359 -23.266 -11.039 1 94.06 62 ALA A CA 1
ATOM 431 C C . ALA A 1 62 ? -20.047 -22.578 -12.211 1 94.06 62 ALA A C 1
ATOM 433 O O . ALA A 1 62 ? -19.906 -22.984 -13.359 1 94.06 62 ALA A O 1
ATOM 434 N N . GLU A 1 63 ? -20.734 -21.5 -11.953 1 93 63 GLU A N 1
ATOM 435 C CA . GLU A 1 63 ? -21.531 -20.812 -12.953 1 93 63 GLU A CA 1
ATOM 436 C C . GLU A 1 63 ? -20.656 -20.047 -13.938 1 93 63 GLU A C 1
ATOM 438 O O . GLU A 1 63 ? -21.141 -19.547 -14.961 1 93 63 GLU A O 1
ATOM 443 N N . TRP A 1 64 ? -19.406 -20.031 -13.641 1 93.62 64 TRP A N 1
ATOM 444 C CA . TRP A 1 64 ? -18.516 -19.219 -14.484 1 93.62 64 TRP A CA 1
ATOM 445 C C . TRP A 1 64 ? -17.547 -20.109 -15.266 1 93.62 64 TRP A C 1
ATOM 447 O O . TRP A 1 64 ? -16.688 -19.609 -15.977 1 93.62 64 TRP A O 1
ATOM 457 N N . VAL A 1 65 ? -17.656 -21.422 -15.203 1 94.88 65 VAL A N 1
ATOM 458 C CA . VAL A 1 65 ? -16.719 -22.344 -15.836 1 94.88 65 VAL A CA 1
ATOM 459 C C . VAL A 1 65 ? -16.719 -22.125 -17.344 1 94.88 65 VAL A C 1
ATOM 461 O O . VAL A 1 65 ? -15.656 -21.953 -17.953 1 94.88 65 VAL A O 1
ATOM 464 N N . GLU A 1 66 ? -17.859 -22.078 -17.906 1 94.44 66 GLU A N 1
ATOM 465 C CA . GLU A 1 66 ? -17.953 -21.906 -19.359 1 94.44 66 GLU A CA 1
ATOM 466 C C . GLU A 1 66 ? -17.359 -20.578 -19.812 1 94.44 66 GLU A C 1
ATOM 468 O O . GLU A 1 66 ? -16.609 -20.531 -20.781 1 94.44 66 GLU A O 1
ATOM 473 N N . SER A 1 67 ? -17.719 -19.531 -19.078 1 93.25 67 SER A N 1
ATOM 474 C CA . SER A 1 67 ? -17.172 -18.219 -19.391 1 93.25 67 SER A CA 1
ATOM 475 C C . SER A 1 67 ? -15.648 -18.219 -19.297 1 93.25 67 SER A C 1
ATOM 477 O O . SER A 1 67 ? -14.969 -17.625 -20.141 1 93.25 67 SER A O 1
ATOM 479 N N . ALA A 1 68 ? -15.125 -18.875 -18.297 1 94.94 68 ALA A N 1
ATOM 480 C CA . ALA A 1 68 ? -13.68 -18.922 -18.094 1 94.94 68 ALA A CA 1
ATOM 481 C C . ALA A 1 68 ? -13 -19.703 -19.203 1 94.94 68 ALA A C 1
ATOM 483 O O . ALA A 1 68 ? -11.969 -19.281 -19.734 1 94.94 68 ALA A O 1
ATOM 484 N N . VAL A 1 69 ? -13.578 -20.812 -19.594 1 94.69 69 VAL A N 1
ATOM 485 C CA . VAL A 1 69 ? -13.016 -21.641 -20.641 1 94.69 69 VAL A CA 1
ATOM 486 C C . VAL A 1 69 ? -12.992 -20.859 -21.953 1 94.69 69 VAL A C 1
ATOM 488 O O . VAL A 1 69 ? -12.008 -20.922 -22.703 1 94.69 69 VAL A O 1
ATOM 491 N N . ALA A 1 70 ? -14.016 -20.094 -22.188 1 93.25 70 ALA A N 1
ATOM 492 C CA . ALA A 1 70 ? -14.109 -19.312 -23.406 1 93.25 70 ALA A CA 1
ATOM 493 C C . ALA A 1 70 ? -13.102 -18.172 -23.422 1 93.25 70 ALA A C 1
ATOM 495 O O . ALA A 1 70 ? -12.602 -17.781 -24.469 1 93.25 70 ALA A O 1
ATOM 496 N N . LEU A 1 71 ? -12.82 -17.688 -22.297 1 93.06 71 LEU A N 1
ATOM 497 C CA . LEU A 1 71 ? -12 -16.5 -22.125 1 93.06 71 LEU A CA 1
ATOM 498 C C . LEU A 1 71 ? -10.516 -16.844 -22.188 1 93.06 71 LEU A C 1
ATOM 500 O O . LEU A 1 71 ? -9.711 -16.062 -22.703 1 93.06 71 LEU A O 1
ATOM 504 N N . LEU A 1 72 ? -10.172 -17.938 -21.625 1 94.44 72 LEU A N 1
ATOM 505 C CA . LEU A 1 72 ? -8.766 -18.312 -21.453 1 94.44 72 LEU A CA 1
ATOM 506 C C . LEU A 1 72 ? -8.227 -19.016 -22.688 1 94.44 72 LEU A C 1
ATOM 508 O O . LEU A 1 72 ? -9 -19.562 -23.484 1 94.44 72 LEU A O 1
ATOM 512 N N . PRO A 1 73 ? -6.93 -18.859 -22.859 1 88 73 PRO A N 1
ATOM 513 C CA . PRO A 1 73 ? -6.371 -19.5 -24.047 1 88 73 PRO A CA 1
ATOM 514 C C . PRO A 1 73 ? -6.641 -21 -24.094 1 88 73 PRO A C 1
ATOM 516 O O . PRO A 1 73 ? -6.473 -21.688 -23.078 1 88 73 PRO A O 1
ATOM 519 N N . PRO A 1 74 ? -7.16 -21.359 -25.203 1 79.5 74 PRO A N 1
ATOM 520 C CA . PRO A 1 74 ? -7.379 -22.797 -25.375 1 79.5 74 PRO A CA 1
ATOM 521 C C . PRO A 1 74 ? -6.078 -23.594 -25.422 1 79.5 74 PRO A C 1
ATOM 523 O O . PRO A 1 74 ? -5.297 -23.469 -26.359 1 79.5 74 PRO A O 1
ATOM 526 N N . SER A 1 75 ? -5.691 -23.953 -24.391 1 77.5 75 SER A N 1
ATOM 527 C CA . SER A 1 75 ? -4.43 -24.672 -24.344 1 77.5 75 SER A CA 1
ATOM 528 C C . SER A 1 75 ? -4.512 -25.859 -23.375 1 77.5 75 SER A C 1
ATOM 530 O O . SER A 1 75 ? -5.371 -25.891 -22.5 1 77.5 75 SER A O 1
ATOM 532 N N . GLU A 1 76 ? -3.711 -26.859 -23.734 1 85.75 76 GLU A N 1
ATOM 533 C CA . GLU A 1 76 ? -3.555 -27.984 -22.812 1 85.75 76 GLU A CA 1
ATOM 534 C C . GLU A 1 76 ? -2.889 -27.547 -21.516 1 85.75 76 GLU A C 1
ATOM 536 O O . GLU A 1 76 ? -2.945 -28.266 -20.516 1 85.75 76 GLU A O 1
ATOM 541 N N . VAL A 1 77 ? -2.439 -26.375 -21.578 1 92.81 77 VAL A N 1
ATOM 542 C CA . VAL A 1 77 ? -1.65 -25.891 -20.453 1 92.81 77 VAL A CA 1
ATOM 543 C C . VAL A 1 77 ? -2.57 -25.234 -19.422 1 92.81 77 VAL A C 1
ATOM 545 O O . VAL A 1 77 ? -2.252 -25.203 -18.234 1 92.81 77 VAL A O 1
ATOM 548 N N . VAL A 1 78 ? -3.721 -24.734 -19.828 1 96.94 78 VAL A N 1
ATOM 549 C CA . VAL A 1 78 ? -4.633 -24.031 -18.938 1 96.94 78 VAL A CA 1
ATOM 550 C C . VAL A 1 78 ? -5.891 -24.875 -18.719 1 96.94 78 VAL A C 1
ATOM 552 O O . VAL A 1 78 ? -6.559 -25.266 -19.672 1 96.94 78 VAL A O 1
ATOM 555 N N . ARG A 1 79 ? -6.164 -25.172 -17.547 1 96.69 79 ARG A N 1
ATOM 556 C CA . ARG A 1 79 ? -7.344 -25.922 -17.141 1 96.69 79 ARG A CA 1
ATOM 557 C C . ARG A 1 79 ? -8.211 -25.125 -16.172 1 96.69 79 ARG A C 1
ATOM 559 O O . ARG A 1 79 ? -7.688 -24.453 -15.281 1 96.69 79 ARG A O 1
ATOM 566 N N . VAL A 1 80 ? -9.547 -25.188 -16.375 1 97.25 80 VAL A N 1
ATOM 567 C CA . VAL A 1 80 ? -10.5 -24.516 -15.484 1 97.25 80 VAL A CA 1
ATOM 568 C C . VAL A 1 80 ? -11.211 -25.562 -14.617 1 97.25 80 VAL A C 1
ATOM 570 O O . VAL A 1 80 ? -11.688 -26.578 -15.117 1 97.25 80 VAL A O 1
ATOM 573 N N . VAL A 1 81 ? -11.195 -25.344 -13.375 1 96.94 81 VAL A N 1
ATOM 574 C CA . VAL A 1 81 ? -11.93 -26.219 -12.469 1 96.94 81 VAL A CA 1
ATOM 575 C C . VAL A 1 81 ? -12.82 -25.391 -11.555 1 96.94 81 VAL A C 1
ATOM 577 O O . VAL A 1 81 ? -12.703 -24.172 -11.5 1 96.94 81 VAL A O 1
ATOM 580 N N . VAL A 1 82 ? -13.75 -26.047 -10.828 1 96.62 82 VAL A N 1
ATOM 581 C CA . VAL A 1 82 ? -14.648 -25.359 -9.906 1 96.62 82 VAL A CA 1
ATOM 582 C C . VAL A 1 82 ? -13.93 -25.094 -8.586 1 96.62 82 VAL A C 1
ATOM 584 O O . VAL A 1 82 ? -13.305 -25.984 -8.016 1 96.62 82 VAL A O 1
ATOM 587 N N . GLY A 1 83 ? -13.891 -23.828 -8.25 1 93.5 83 GLY A N 1
ATOM 588 C CA . GLY A 1 83 ? -13.375 -23.453 -6.941 1 93.5 83 GLY A CA 1
ATOM 589 C C . GLY A 1 83 ? -14.422 -23.531 -5.848 1 93.5 83 GLY A C 1
ATOM 590 O O . GLY A 1 83 ? -15.5 -24.094 -6.047 1 93.5 83 GLY A O 1
ATOM 591 N N . GLY A 1 84 ? -13.992 -23.109 -4.621 1 87.5 84 GLY A N 1
ATOM 592 C CA . GLY A 1 84 ? -14.891 -23.141 -3.482 1 87.5 84 GLY A CA 1
ATOM 593 C C . GLY A 1 84 ? -15.336 -21.75 -3.029 1 87.5 84 GLY A C 1
ATOM 594 O O . GLY A 1 84 ? -15.133 -20.766 -3.742 1 87.5 84 GLY A O 1
ATOM 595 N N . ALA A 1 85 ? -16.062 -21.75 -1.87 1 83.62 85 ALA A N 1
ATOM 596 C CA . ALA A 1 85 ? -16.609 -20.516 -1.314 1 83.62 85 ALA A CA 1
ATOM 597 C C . ALA A 1 85 ? -15.508 -19.578 -0.822 1 83.62 85 ALA A C 1
ATOM 599 O O . ALA A 1 85 ? -15.594 -18.359 -0.981 1 83.62 85 ALA A O 1
ATOM 600 N N . GLU A 1 86 ? -14.484 -20.203 -0.302 1 86.75 86 GLU A N 1
ATOM 601 C CA . GLU A 1 86 ? -13.359 -19.438 0.216 1 86.75 86 GLU A CA 1
ATOM 602 C C . GLU A 1 86 ? -12.109 -19.641 -0.637 1 86.75 86 GLU A C 1
ATOM 604 O O . GLU A 1 86 ? -12.016 -20.625 -1.378 1 86.75 86 GLU A O 1
ATOM 609 N N . ARG A 1 87 ? -11.219 -18.656 -0.469 1 88.5 87 ARG A N 1
ATOM 610 C CA . ARG A 1 87 ? -9.969 -18.734 -1.217 1 88.5 87 ARG A CA 1
ATOM 611 C C . ARG A 1 87 ? -9.25 -20.047 -0.956 1 88.5 87 ARG A C 1
ATOM 613 O O . ARG A 1 87 ? -8.75 -20.688 -1.887 1 88.5 87 ARG A O 1
ATOM 620 N N . THR A 1 88 ? -9.211 -20.516 0.292 1 90.31 88 THR A N 1
ATOM 621 C CA . THR A 1 88 ? -8.508 -21.734 0.666 1 90.31 88 THR A CA 1
ATOM 622 C C . THR A 1 88 ? -9.172 -22.953 0.031 1 90.31 88 THR A C 1
ATOM 624 O O . THR A 1 88 ? -8.492 -23.906 -0.354 1 90.31 88 THR A O 1
ATOM 627 N N . ASP A 1 89 ? -10.5 -22.859 -0.104 1 91 89 ASP A N 1
ATOM 628 C CA . ASP A 1 89 ? -11.211 -23.953 -0.768 1 91 89 ASP A CA 1
ATOM 629 C C . ASP A 1 89 ? -10.828 -24.047 -2.242 1 91 89 ASP A C 1
ATOM 631 O O . ASP A 1 89 ? -10.672 -25.141 -2.783 1 91 89 ASP A O 1
ATOM 635 N N . SER A 1 90 ? -10.719 -22.922 -2.846 1 93.75 90 SER A N 1
ATOM 636 C CA . SER A 1 90 ? -10.336 -22.891 -4.254 1 93.75 90 SER A CA 1
ATOM 637 C C . SER A 1 90 ? -8.938 -23.453 -4.457 1 93.75 90 SER A C 1
ATOM 639 O O . SER A 1 90 ? -8.711 -24.25 -5.371 1 93.75 90 SER A O 1
ATOM 641 N N . VAL A 1 91 ? -8.008 -23.062 -3.568 1 96 91 VAL A N 1
ATOM 642 C CA . VAL A 1 91 ? -6.641 -23.547 -3.691 1 96 91 VAL A CA 1
ATOM 643 C C . VAL A 1 91 ? -6.617 -25.062 -3.48 1 96 91 VAL A C 1
ATOM 645 O O . VAL A 1 91 ? -5.918 -25.781 -4.195 1 96 91 VAL A O 1
ATOM 648 N N . ARG A 1 92 ? -7.441 -25.609 -2.557 1 95.19 92 ARG A N 1
ATOM 649 C CA . ARG A 1 92 ? -7.539 -27.047 -2.348 1 95.19 92 ARG A CA 1
ATOM 650 C C . ARG A 1 92 ? -7.992 -27.75 -3.621 1 95.19 92 ARG A C 1
ATOM 652 O O . ARG A 1 92 ? -7.469 -28.812 -3.963 1 95.19 92 ARG A O 1
ATOM 659 N N . ALA A 1 93 ? -9 -27.203 -4.219 1 95.81 93 ALA A N 1
ATOM 660 C CA . ALA A 1 93 ? -9.477 -27.781 -5.477 1 95.81 93 ALA A CA 1
ATOM 661 C C . ALA A 1 93 ? -8.359 -27.812 -6.523 1 95.81 93 ALA A C 1
ATOM 663 O O . ALA A 1 93 ? -8.219 -28.781 -7.258 1 95.81 93 ALA A O 1
ATOM 664 N N . GLY A 1 94 ? -7.613 -26.719 -6.609 1 97.75 94 GLY A N 1
ATOM 665 C CA . GLY A 1 94 ? -6.484 -26.656 -7.52 1 97.75 94 GLY A CA 1
ATOM 666 C C . GLY A 1 94 ? -5.418 -27.703 -7.227 1 97.75 94 GLY A C 1
ATOM 667 O O . GLY A 1 94 ? -4.883 -28.328 -8.141 1 97.75 94 GLY A O 1
ATOM 668 N N . LEU A 1 95 ? -5.098 -27.891 -5.938 1 97.75 95 LEU A N 1
ATOM 669 C CA . LEU A 1 95 ? -4.133 -28.891 -5.523 1 97.75 95 LEU A CA 1
ATOM 670 C C . LEU A 1 95 ? -4.582 -30.281 -5.965 1 97.75 95 LEU A C 1
ATOM 672 O O . LEU A 1 95 ? -3.775 -31.078 -6.465 1 97.75 95 LEU A O 1
ATOM 676 N N . ALA A 1 96 ? -5.828 -30.531 -5.793 1 97.19 96 ALA A N 1
ATOM 677 C CA . ALA A 1 96 ? -6.391 -31.828 -6.145 1 97.19 96 ALA A CA 1
ATOM 678 C C . ALA A 1 96 ? -6.336 -32.062 -7.652 1 97.19 96 ALA A C 1
ATOM 680 O O . ALA A 1 96 ? -6.195 -33.219 -8.102 1 97.19 96 ALA A O 1
ATOM 681 N N . ALA A 1 97 ? -6.387 -31.062 -8.414 1 97.31 97 ALA A N 1
ATOM 682 C CA . ALA A 1 97 ? -6.434 -31.141 -9.875 1 97.31 97 ALA A CA 1
ATOM 683 C C . ALA A 1 97 ? -5.043 -31.391 -10.453 1 97.31 97 ALA A C 1
ATOM 685 O O . ALA A 1 97 ? -4.906 -31.703 -11.641 1 97.31 97 ALA A O 1
ATOM 686 N N . ALA A 1 98 ? -4.02 -31.281 -9.68 1 97.38 98 ALA A N 1
ATOM 687 C CA . ALA A 1 98 ? -2.654 -31.469 -10.164 1 97.38 98 ALA A CA 1
ATOM 688 C C . ALA A 1 98 ? -1.843 -32.312 -9.203 1 97.38 98 ALA A C 1
ATOM 690 O O . ALA A 1 98 ? -0.829 -31.875 -8.664 1 97.38 98 ALA A O 1
ATOM 691 N N . PRO A 1 99 ? -2.176 -33.531 -9.039 1 96 99 PRO A N 1
ATOM 692 C CA . PRO A 1 99 ? -1.52 -34.406 -8.062 1 96 99 PRO A CA 1
ATOM 693 C C . PRO A 1 99 ? -0.058 -34.688 -8.406 1 96 99 PRO A C 1
ATOM 695 O O . PRO A 1 99 ? 0.726 -35.062 -7.531 1 96 99 PRO A O 1
ATOM 698 N N . ASP A 1 100 ? 0.35 -34.469 -9.633 1 96.12 100 ASP A N 1
ATOM 699 C CA . ASP A 1 100 ? 1.69 -34.844 -10.078 1 96.12 100 ASP A CA 1
ATOM 700 C C . ASP A 1 100 ? 2.625 -33.656 -10.062 1 96.12 100 ASP A C 1
ATOM 702 O O . ASP A 1 100 ? 3.773 -33.719 -10.5 1 96.12 100 ASP A O 1
ATOM 706 N N . ALA A 1 101 ? 2.148 -32.5 -9.602 1 97.69 101 ALA A N 1
ATOM 707 C CA . ALA A 1 101 ? 2.961 -31.297 -9.602 1 97.69 101 ALA A CA 1
ATOM 708 C C . ALA A 1 101 ? 4.188 -31.453 -8.703 1 97.69 101 ALA A C 1
ATOM 710 O O . ALA A 1 101 ? 4.109 -32.094 -7.645 1 97.69 101 ALA A O 1
ATOM 711 N N . GLY A 1 102 ? 5.332 -30.922 -9.141 1 98.38 102 GLY A N 1
ATOM 712 C CA . GLY A 1 102 ? 6.512 -30.812 -8.297 1 98.38 102 GLY A CA 1
ATOM 713 C C . GLY A 1 102 ? 6.551 -29.531 -7.492 1 98.38 102 GLY A C 1
ATOM 714 O O . GLY A 1 102 ? 7.059 -29.516 -6.367 1 98.38 102 GLY A O 1
ATOM 715 N N . TYR A 1 103 ? 6.102 -28.484 -8.086 1 98.75 103 TYR A N 1
ATOM 716 C CA . TYR A 1 103 ? 6.02 -27.156 -7.473 1 98.75 103 TYR A CA 1
ATOM 717 C C . TYR A 1 103 ? 4.66 -26.531 -7.73 1 98.75 103 TYR A C 1
ATOM 719 O O . TYR A 1 103 ? 4.035 -26.781 -8.766 1 98.75 103 TYR A O 1
ATOM 727 N N . PHE A 1 104 ? 4.211 -25.781 -6.77 1 98.81 104 PHE A N 1
ATOM 728 C CA . PHE A 1 104 ? 3.01 -24.969 -6.957 1 98.81 104 PHE A CA 1
ATOM 729 C C . PHE A 1 104 ? 3.338 -23.484 -6.867 1 98.81 104 PHE A C 1
ATOM 731 O O . PHE A 1 104 ? 4.129 -23.062 -6.02 1 98.81 104 PHE A O 1
ATOM 738 N N . LEU A 1 105 ? 2.818 -22.688 -7.723 1 98.88 105 LEU A N 1
ATOM 739 C CA . LEU A 1 105 ? 2.682 -21.234 -7.617 1 98.88 105 LEU A CA 1
ATOM 740 C C . LEU A 1 105 ? 1.229 -20.844 -7.379 1 98.88 105 LEU A C 1
ATOM 742 O O . LEU A 1 105 ? 0.343 -21.219 -8.148 1 98.88 105 LEU A O 1
ATOM 746 N N . VAL A 1 106 ? 0.928 -20.203 -6.309 1 98.81 106 VAL A N 1
ATOM 747 C CA . VAL A 1 106 ? -0.417 -19.672 -6.094 1 98.81 106 VAL A CA 1
ATOM 748 C C . VAL A 1 106 ? -0.448 -18.188 -6.426 1 98.81 106 VAL A C 1
ATOM 750 O O . VAL A 1 106 ? 0.227 -17.375 -5.777 1 98.81 106 VAL A O 1
ATOM 753 N N . HIS A 1 107 ? -1.215 -17.797 -7.383 1 98.62 107 HIS A N 1
ATOM 754 C CA . HIS A 1 107 ? -1.182 -16.453 -7.949 1 98.62 107 HIS A CA 1
ATOM 755 C C . HIS A 1 107 ? -2.564 -15.82 -7.93 1 98.62 107 HIS A C 1
ATOM 757 O O . HIS A 1 107 ? -3.539 -16.422 -8.391 1 98.62 107 HIS A O 1
ATOM 763 N N . ASP A 1 108 ? -2.693 -14.633 -7.383 1 96.62 108 ASP A N 1
ATOM 764 C CA . ASP A 1 108 ? -3.945 -13.891 -7.375 1 96.62 108 ASP A CA 1
ATOM 765 C C . ASP A 1 108 ? -4.273 -13.352 -8.766 1 96.62 108 ASP A C 1
ATOM 767 O O . ASP A 1 108 ? -3.461 -12.641 -9.375 1 96.62 108 ASP A O 1
ATOM 771 N N . ALA A 1 109 ? -5.477 -13.609 -9.172 1 96 109 ALA A N 1
ATOM 772 C CA . ALA A 1 109 ? -5.926 -13.039 -10.438 1 96 109 ALA A CA 1
ATOM 773 C C . ALA A 1 109 ? -5.898 -11.508 -10.398 1 96 109 ALA A C 1
ATOM 775 O O . ALA A 1 109 ? -5.672 -10.859 -11.414 1 96 109 ALA A O 1
ATOM 776 N N . ALA A 1 110 ? -6.008 -10.969 -9.234 1 95.06 110 ALA A N 1
ATOM 777 C CA . ALA A 1 110 ? -6.062 -9.523 -9.039 1 95.06 110 ALA A CA 1
ATOM 778 C C . ALA A 1 110 ? -4.688 -8.891 -9.234 1 95.06 110 ALA A C 1
ATOM 780 O O . ALA A 1 110 ? -4.566 -7.672 -9.352 1 95.06 110 ALA A O 1
ATOM 781 N N . ARG A 1 111 ? -3.664 -9.648 -9.188 1 97.19 111 ARG A N 1
ATOM 782 C CA . ARG A 1 111 ? -2.336 -9.164 -9.555 1 97.19 111 ARG A CA 1
ATOM 783 C C . ARG A 1 111 ? -2.047 -9.422 -11.023 1 97.19 111 ARG A C 1
ATOM 785 O O . ARG A 1 111 ? -1.077 -10.102 -11.367 1 97.19 111 ARG A O 1
ATOM 792 N N . ALA A 1 112 ? -2.832 -8.781 -11.75 1 96.94 112 ALA A N 1
ATOM 793 C CA . ALA A 1 112 ? -3.023 -9.078 -13.164 1 96.94 112 ALA A CA 1
ATOM 794 C C . ALA A 1 112 ? -1.812 -8.648 -13.984 1 96.94 112 ALA A C 1
ATOM 796 O O . ALA A 1 112 ? -1.626 -9.102 -15.117 1 96.94 112 ALA A O 1
ATOM 797 N N . LEU A 1 113 ? -0.952 -7.773 -13.461 1 96.56 113 LEU A N 1
ATOM 798 C CA . LEU A 1 113 ? 0.132 -7.207 -14.25 1 96.56 113 LEU A CA 1
ATOM 799 C C . LEU A 1 113 ? 1.485 -7.711 -13.766 1 96.56 113 LEU A C 1
ATOM 801 O O . LEU A 1 113 ? 2.521 -7.117 -14.07 1 96.56 113 LEU A O 1
ATOM 805 N N . THR A 1 114 ? 1.472 -8.773 -12.961 1 97.81 114 THR A N 1
ATOM 806 C CA . THR A 1 114 ? 2.715 -9.344 -12.453 1 97.81 114 THR A CA 1
ATOM 807 C C . THR A 1 114 ? 3.666 -9.672 -13.602 1 97.81 114 THR A C 1
ATOM 809 O O . THR A 1 114 ? 3.309 -10.414 -14.516 1 97.81 114 THR A O 1
ATOM 812 N N . PRO A 1 115 ? 4.879 -9.133 -13.562 1 97.56 115 PRO A N 1
ATOM 813 C CA . PRO A 1 115 ? 5.82 -9.383 -14.656 1 97.56 115 PRO A CA 1
ATOM 814 C C . PRO A 1 115 ? 6.301 -10.836 -14.703 1 97.56 115 PRO A C 1
ATOM 816 O O . PRO A 1 115 ? 6.535 -11.445 -13.656 1 97.56 115 PRO A O 1
ATOM 819 N N . PRO A 1 116 ? 6.48 -11.359 -15.922 1 98 116 PRO A N 1
ATOM 820 C CA . PRO A 1 116 ? 7.004 -12.719 -16.062 1 98 116 PRO A CA 1
ATOM 821 C C . PRO A 1 116 ? 8.328 -12.922 -15.328 1 98 116 PRO A C 1
ATOM 823 O O . PRO A 1 116 ? 8.586 -14 -14.797 1 98 116 PRO A O 1
ATOM 826 N N . ALA A 1 117 ? 9.125 -11.891 -15.266 1 98.06 117 ALA A N 1
ATOM 827 C CA . ALA A 1 117 ? 10.43 -12 -14.617 1 98.06 117 ALA A CA 1
ATOM 828 C C . ALA A 1 117 ? 10.273 -12.305 -13.133 1 98.06 117 ALA A C 1
ATOM 830 O O . ALA A 1 117 ? 11.102 -13.016 -12.555 1 98.06 117 ALA A O 1
ATOM 831 N N . LEU A 1 118 ? 9.266 -11.734 -12.492 1 98.38 118 LEU A N 1
ATOM 832 C CA . LEU A 1 118 ? 9 -12.023 -11.086 1 98.38 118 LEU A CA 1
ATOM 833 C C . LEU A 1 118 ? 8.664 -13.5 -10.883 1 98.38 118 LEU A C 1
ATOM 835 O O . LEU A 1 118 ? 9.133 -14.117 -9.93 1 98.38 118 LEU A O 1
ATOM 839 N N . ILE A 1 119 ? 7.895 -14.102 -11.781 1 98.69 119 ILE A N 1
ATOM 840 C CA . ILE A 1 119 ? 7.535 -15.516 -11.742 1 98.69 119 ILE A CA 1
ATOM 841 C C . ILE A 1 119 ? 8.789 -16.375 -11.891 1 98.69 119 ILE A C 1
ATOM 843 O O . ILE A 1 119 ? 8.984 -17.328 -11.141 1 98.69 119 ILE A O 1
ATOM 847 N N . GLY A 1 120 ? 9.594 -15.945 -12.852 1 98.44 120 GLY A N 1
ATOM 848 C CA . GLY A 1 120 ? 10.859 -16.641 -13.047 1 98.44 120 GLY A CA 1
ATOM 849 C C . GLY A 1 120 ? 11.742 -16.625 -11.805 1 98.44 120 GLY A C 1
ATOM 850 O O . GLY A 1 120 ? 12.367 -17.641 -11.484 1 98.44 120 GLY A O 1
ATOM 851 N N . ARG A 1 121 ? 11.812 -15.492 -11.094 1 98.25 121 ARG A N 1
ATOM 852 C CA . ARG A 1 121 ? 12.609 -15.352 -9.883 1 98.25 121 ARG A CA 1
ATOM 853 C C . ARG A 1 121 ? 12.141 -16.328 -8.812 1 98.25 121 ARG A C 1
ATOM 855 O O . ARG A 1 121 ? 12.969 -16.969 -8.148 1 98.25 121 ARG A O 1
ATOM 862 N N . ILE A 1 122 ? 10.867 -16.516 -8.656 1 98.69 122 ILE A N 1
ATOM 863 C CA . ILE A 1 122 ? 10.297 -17.406 -7.648 1 98.69 122 ILE A CA 1
ATOM 864 C C . ILE A 1 122 ? 10.625 -18.859 -7.992 1 98.69 122 ILE A C 1
ATOM 866 O O . ILE A 1 122 ? 11.109 -19.609 -7.145 1 98.69 122 ILE A O 1
ATOM 870 N N . VAL A 1 123 ? 10.414 -19.25 -9.273 1 98.62 123 VAL A N 1
ATOM 871 C CA . VAL A 1 123 ? 10.664 -20.625 -9.703 1 98.62 123 VAL A CA 1
ATOM 872 C C . VAL A 1 123 ? 12.156 -20.938 -9.586 1 98.62 123 VAL A C 1
ATOM 874 O O . VAL A 1 123 ? 12.539 -22.031 -9.188 1 98.62 123 VAL A O 1
ATOM 877 N N . GLY A 1 124 ? 12.953 -19.906 -9.969 1 98.31 124 GLY A N 1
ATOM 878 C CA . GLY A 1 124 ? 14.391 -20.078 -9.812 1 98.31 124 GLY A CA 1
ATOM 879 C C . GLY A 1 124 ? 14.797 -20.422 -8.391 1 98.31 124 GLY A C 1
ATOM 880 O O . GLY A 1 124 ? 15.625 -21.312 -8.172 1 98.31 124 GLY A O 1
ATOM 881 N N . GLU A 1 125 ? 14.234 -19.75 -7.41 1 98.25 125 GLU A N 1
ATOM 882 C CA . GLU A 1 125 ? 14.531 -20 -6.004 1 98.25 125 GLU A CA 1
ATOM 883 C C . GLU A 1 125 ? 14.07 -21.391 -5.582 1 98.25 125 GLU A C 1
ATOM 885 O O . GLU A 1 125 ? 14.758 -22.078 -4.828 1 98.25 125 GLU A O 1
ATOM 890 N N . LEU A 1 126 ? 12.891 -21.797 -6.043 1 98.25 126 LEU A N 1
ATOM 891 C CA . LEU A 1 126 ? 12.383 -23.125 -5.742 1 98.25 126 LEU A CA 1
ATOM 892 C C . LEU A 1 126 ? 13.32 -24.203 -6.277 1 98.25 126 LEU A C 1
ATOM 894 O O . LEU A 1 126 ? 13.688 -25.125 -5.551 1 98.25 126 LEU A O 1
ATOM 898 N N . ARG A 1 127 ? 13.711 -24.031 -7.473 1 97.75 127 ARG A N 1
ATOM 899 C CA . ARG A 1 127 ? 14.578 -25.016 -8.117 1 97.75 127 ARG A CA 1
ATOM 900 C C . ARG A 1 127 ? 15.961 -25.031 -7.48 1 97.75 127 ARG A C 1
ATOM 902 O O . ARG A 1 127 ? 16.672 -26.047 -7.535 1 97.75 127 ARG A O 1
ATOM 909 N N . ALA A 1 128 ? 16.266 -23.906 -6.914 1 97.25 128 ALA A N 1
ATOM 910 C CA . ALA A 1 128 ? 17.547 -23.812 -6.219 1 97.25 128 ALA A CA 1
ATOM 911 C C . ALA A 1 128 ? 17.469 -24.438 -4.836 1 97.25 128 ALA A C 1
ATOM 913 O O . ALA A 1 128 ? 18.469 -24.516 -4.121 1 97.25 128 ALA A O 1
ATOM 914 N N . GLY A 1 129 ? 16.297 -24.844 -4.438 1 96.88 129 GLY A N 1
ATOM 915 C CA . GLY A 1 129 ? 16.219 -25.656 -3.23 1 96.88 129 GLY A CA 1
ATOM 916 C C . GLY A 1 129 ? 15.32 -25.062 -2.164 1 96.88 129 GLY A C 1
ATOM 917 O O . GLY A 1 129 ? 15.023 -25.719 -1.159 1 96.88 129 GLY A O 1
ATOM 918 N N . ARG A 1 130 ? 14.898 -23.844 -2.293 1 97.69 130 ARG A N 1
ATOM 919 C CA . ARG A 1 130 ? 13.961 -23.266 -1.33 1 97.69 130 ARG A CA 1
ATOM 920 C C . ARG A 1 130 ? 12.594 -23.938 -1.436 1 97.69 130 ARG A C 1
ATOM 922 O O . ARG A 1 130 ? 12.117 -24.219 -2.537 1 97.69 130 ARG A O 1
ATOM 929 N N . ARG A 1 131 ? 11.953 -24.125 -0.281 1 98.31 131 ARG A N 1
ATOM 930 C CA . ARG A 1 131 ? 10.703 -24.875 -0.291 1 98.31 131 ARG A CA 1
ATOM 931 C C . ARG A 1 131 ? 9.5 -23.938 -0.285 1 98.31 131 ARG A C 1
ATOM 933 O O . ARG A 1 131 ? 8.383 -24.359 -0.613 1 98.31 131 ARG A O 1
ATOM 940 N N . ALA A 1 132 ? 9.672 -22.75 0.188 1 98.75 132 ALA A N 1
ATOM 941 C CA . ALA A 1 132 ? 8.648 -21.719 0.246 1 98.75 132 ALA A CA 1
ATOM 942 C C . ALA A 1 132 ? 9.234 -20.344 -0.068 1 98.75 132 ALA A C 1
ATOM 944 O O . ALA A 1 132 ? 10.195 -19.906 0.576 1 98.75 132 ALA A O 1
ATOM 945 N N . VAL A 1 133 ? 8.695 -19.703 -1.081 1 98.75 133 VAL A N 1
ATOM 946 C CA . VAL A 1 133 ? 9.227 -18.438 -1.575 1 98.75 133 VAL A CA 1
ATOM 947 C C . VAL A 1 133 ? 8.078 -17.453 -1.836 1 98.75 133 VAL A C 1
ATOM 949 O O . VAL A 1 133 ? 7.078 -17.812 -2.465 1 98.75 133 VAL A O 1
ATOM 952 N N . VAL A 1 134 ? 8.172 -16.25 -1.302 1 98.75 134 VAL A N 1
ATOM 953 C CA . VAL A 1 134 ? 7.164 -15.242 -1.569 1 98.75 134 VAL A CA 1
ATOM 954 C C . VAL A 1 134 ? 7.832 -13.961 -2.051 1 98.75 134 VAL A C 1
ATOM 956 O O . VAL A 1 134 ? 8.898 -13.586 -1.556 1 98.75 134 VAL A O 1
ATOM 959 N N . PRO A 1 135 ? 7.297 -13.367 -3.102 1 98.81 135 PRO A N 1
ATOM 960 C CA . PRO A 1 135 ? 7.754 -12.023 -3.453 1 98.81 135 PRO A CA 1
ATOM 961 C C . PRO A 1 135 ? 7.223 -10.953 -2.504 1 98.81 135 PRO A C 1
ATOM 963 O O . PRO A 1 135 ? 6.09 -11.055 -2.027 1 98.81 135 PRO A O 1
ATOM 966 N N . ALA A 1 136 ? 8.039 -9.953 -2.229 1 98.31 136 ALA A N 1
ATOM 967 C CA . ALA A 1 136 ? 7.625 -8.938 -1.264 1 98.31 136 ALA A CA 1
ATOM 968 C C . ALA A 1 136 ? 8.266 -7.59 -1.577 1 98.31 136 ALA A C 1
ATOM 970 O O . ALA A 1 136 ? 9.352 -7.535 -2.16 1 98.31 136 ALA A O 1
ATOM 971 N N . LEU A 1 137 ? 7.57 -6.516 -1.23 1 96.25 137 LEU A N 1
ATOM 972 C CA . LEU A 1 137 ? 8.078 -5.148 -1.307 1 96.25 137 LEU A CA 1
ATOM 973 C C . LEU A 1 137 ? 8.227 -4.547 0.086 1 96.25 137 LEU A C 1
ATOM 975 O O . LEU A 1 137 ? 7.426 -4.828 0.977 1 96.25 137 LEU A O 1
ATOM 979 N N . PRO A 1 138 ? 9.258 -3.709 0.283 1 93.88 138 PRO A N 1
ATOM 980 C CA . PRO A 1 138 ? 9.234 -2.912 1.513 1 93.88 138 PRO A CA 1
ATOM 981 C C . PRO A 1 138 ? 7.953 -2.088 1.65 1 93.88 138 PRO A C 1
ATOM 983 O O . PRO A 1 138 ? 7.43 -1.585 0.653 1 93.88 138 PRO A O 1
ATOM 986 N N . VAL A 1 139 ? 7.414 -2.041 2.857 1 93.06 139 VAL A N 1
ATOM 987 C CA . VAL A 1 139 ? 6.246 -1.201 3.104 1 93.06 139 VAL A CA 1
ATOM 988 C C . VAL A 1 139 ? 6.648 0.271 3.064 1 93.06 139 VAL A C 1
ATOM 990 O O . VAL A 1 139 ? 7.699 0.646 3.592 1 93.06 139 VAL A O 1
ATOM 993 N N . VAL A 1 140 ? 5.777 1.099 2.467 1 87.81 140 VAL A N 1
ATOM 994 C CA . VAL A 1 140 ? 6.109 2.508 2.281 1 87.81 140 VAL A CA 1
ATOM 995 C C . VAL A 1 140 ? 5.469 3.34 3.389 1 87.81 140 VAL A C 1
ATOM 997 O O . VAL A 1 140 ? 6.137 4.156 4.027 1 87.81 140 VAL A O 1
ATOM 1000 N N . ASP A 1 141 ? 4.223 3.154 3.662 1 92 141 ASP A N 1
ATOM 1001 C CA . ASP A 1 141 ? 3.508 3.885 4.703 1 92 141 ASP A CA 1
ATOM 1002 C C . ASP A 1 141 ? 3.836 3.326 6.086 1 92 141 ASP A C 1
ATOM 1004 O O . ASP A 1 141 ? 4.125 2.137 6.23 1 92 141 ASP A O 1
ATOM 1008 N N . THR A 1 142 ? 3.854 4.211 7.066 1 93.69 142 THR A N 1
ATOM 1009 C CA . THR A 1 142 ? 3.857 3.711 8.438 1 93.69 142 THR A CA 1
ATOM 1010 C C . THR A 1 142 ? 2.641 2.826 8.695 1 93.69 142 THR A C 1
ATOM 1012 O O . THR A 1 142 ? 1.52 3.182 8.32 1 93.69 142 THR A O 1
ATOM 1015 N N . VAL A 1 143 ? 2.932 1.64 9.156 1 96.44 143 VAL A N 1
ATOM 1016 C CA . VAL A 1 143 ? 1.868 0.705 9.508 1 96.44 143 VAL A CA 1
ATOM 1017 C C . VAL A 1 143 ? 1.7 0.659 11.023 1 96.44 143 VAL A C 1
ATOM 1019 O O . VAL A 1 143 ? 2.686 0.574 11.758 1 96.44 143 VAL A O 1
ATOM 1022 N N . LYS A 1 144 ? 0.438 0.801 11.477 1 97.12 144 LYS A N 1
ATOM 1023 C CA . LYS A 1 144 ? 0.127 0.717 12.898 1 97.12 144 LYS A CA 1
ATOM 1024 C C . LYS A 1 144 ? -0.912 -0.367 13.172 1 97.12 144 LYS A C 1
ATOM 1026 O O . LYS A 1 144 ? -1.688 -0.727 12.281 1 97.12 144 LYS A O 1
ATOM 1031 N N . SER A 1 145 ? -0.841 -0.974 14.359 1 96.81 145 SER A N 1
ATOM 1032 C CA . SER A 1 145 ? -1.948 -1.777 14.867 1 96.81 145 SER A CA 1
ATOM 1033 C C . SER A 1 145 ? -2.963 -0.915 15.609 1 96.81 145 SER A C 1
ATOM 1035 O O . SER A 1 145 ? -2.59 0.052 16.281 1 96.81 145 SER A O 1
ATOM 1037 N N . VAL A 1 146 ? -4.195 -1.256 15.492 1 97.56 146 VAL A N 1
ATOM 1038 C CA . VAL A 1 146 ? -5.25 -0.53 16.188 1 97.56 146 VAL A CA 1
ATOM 1039 C C . VAL A 1 146 ? -6.176 -1.517 16.906 1 97.56 146 VAL A C 1
ATOM 1041 O O . VAL A 1 146 ? -6.27 -2.682 16.5 1 97.56 146 VAL A O 1
ATOM 1044 N N . ASP A 1 147 ? -6.805 -1.095 17.953 1 96.31 147 ASP A N 1
ATOM 1045 C CA . ASP A 1 147 ? -7.832 -1.909 18.594 1 96.31 147 ASP A CA 1
ATOM 1046 C C . ASP A 1 147 ? -9.195 -1.703 17.938 1 96.31 147 ASP A C 1
ATOM 1048 O O . ASP A 1 147 ? -9.289 -1.051 16.891 1 96.31 147 ASP A O 1
ATOM 1052 N N . ALA A 1 148 ? -10.188 -2.312 18.469 1 93.81 148 ALA A N 1
ATOM 1053 C CA . ALA A 1 148 ? -11.516 -2.316 17.859 1 93.81 148 ALA A CA 1
ATOM 1054 C C . ALA A 1 148 ? -12.094 -0.904 17.781 1 93.81 148 ALA A C 1
ATOM 1056 O O . ALA A 1 148 ? -12.922 -0.607 16.922 1 93.81 148 ALA A O 1
ATOM 1057 N N . ALA A 1 149 ? -11.594 0.017 18.656 1 94 149 ALA A N 1
ATOM 1058 C CA . ALA A 1 149 ? -12.094 1.388 18.703 1 94 149 ALA A CA 1
ATOM 1059 C C . ALA A 1 149 ? -11.273 2.303 17.797 1 94 149 ALA A C 1
ATOM 1061 O O . ALA A 1 149 ? -11.547 3.502 17.703 1 94 149 ALA A O 1
ATOM 1062 N N . GLY A 1 150 ? -10.297 1.738 17.141 1 95.12 150 GLY A N 1
ATOM 1063 C CA . GLY A 1 150 ? -9.477 2.525 16.234 1 95.12 150 GLY A CA 1
ATOM 1064 C C . GLY A 1 150 ? -8.344 3.254 16.938 1 95.12 150 GLY A C 1
ATOM 1065 O O . GLY A 1 150 ? -7.785 4.211 16.391 1 95.12 150 GLY A O 1
ATOM 1066 N N . VAL A 1 151 ? -8.086 2.898 18.141 1 97.06 151 VAL A N 1
ATOM 1067 C CA . VAL A 1 151 ? -6.98 3.49 18.891 1 97.06 151 VAL A CA 1
ATOM 1068 C C . VAL A 1 151 ? -5.695 2.713 18.609 1 97.06 151 VAL A C 1
ATOM 1070 O O . VAL A 1 151 ? -5.688 1.48 18.641 1 97.06 151 VAL A O 1
ATOM 1073 N N . VAL A 1 152 ? -4.637 3.453 18.328 1 96.88 152 VAL A N 1
ATOM 1074 C CA . VAL A 1 152 ? -3.357 2.838 17.984 1 96.88 152 VAL A CA 1
ATOM 1075 C C . VAL A 1 152 ? -2.83 2.061 19.188 1 96.88 152 VAL A C 1
ATOM 1077 O O . VAL A 1 152 ? -2.801 2.58 20.312 1 96.88 152 VAL A O 1
ATOM 1080 N N . THR A 1 153 ? -2.441 0.798 18.938 1 95.94 153 THR A N 1
ATOM 1081 C CA . THR A 1 153 ? -1.935 -0.052 20.016 1 95.94 153 THR A CA 1
ATOM 1082 C C . THR A 1 153 ? -0.447 -0.334 19.812 1 95.94 153 THR A C 1
ATOM 1084 O O . THR A 1 153 ? 0.222 -0.819 20.734 1 95.94 153 THR A O 1
ATOM 1087 N N . GLY A 1 154 ? 0.064 -0.053 18.656 1 92.62 154 GLY A N 1
ATOM 1088 C CA . GLY A 1 154 ? 1.474 -0.289 18.391 1 92.62 154 GLY A CA 1
ATOM 1089 C C . GLY A 1 154 ? 1.9 0.163 17 1 92.62 154 GLY A C 1
ATOM 1090 O O . GLY A 1 154 ? 1.062 0.368 16.125 1 92.62 154 GLY A O 1
ATOM 1091 N N . THR A 1 155 ? 3.16 0.349 16.875 1 93.75 155 THR A N 1
ATOM 1092 C CA . THR A 1 155 ? 3.797 0.712 15.617 1 93.75 155 THR A CA 1
ATOM 1093 C C . THR A 1 155 ? 4.977 -0.208 15.328 1 93.75 155 THR A C 1
ATOM 1095 O O . THR A 1 155 ? 6.102 0.06 15.75 1 93.75 155 THR A O 1
ATOM 1098 N N . PRO A 1 156 ? 4.703 -1.259 14.555 1 92.06 156 PRO A N 1
ATOM 1099 C CA . PRO A 1 156 ? 5.82 -2.145 14.219 1 92.06 156 PRO A CA 1
ATOM 1100 C C . PRO A 1 156 ? 6.938 -1.429 13.469 1 92.06 156 PRO A C 1
ATOM 1102 O O . PRO A 1 156 ? 6.695 -0.401 12.828 1 92.06 156 PRO A O 1
ATOM 1105 N N . ASP A 1 157 ? 8.117 -2.018 13.602 1 92.5 157 ASP A N 1
ATOM 1106 C CA . ASP A 1 157 ? 9.266 -1.472 12.875 1 92.5 157 ASP A CA 1
ATOM 1107 C C . ASP A 1 157 ? 9.086 -1.621 11.367 1 92.5 157 ASP A C 1
ATOM 1109 O O . ASP A 1 157 ? 9.203 -2.725 10.828 1 92.5 157 ASP A O 1
A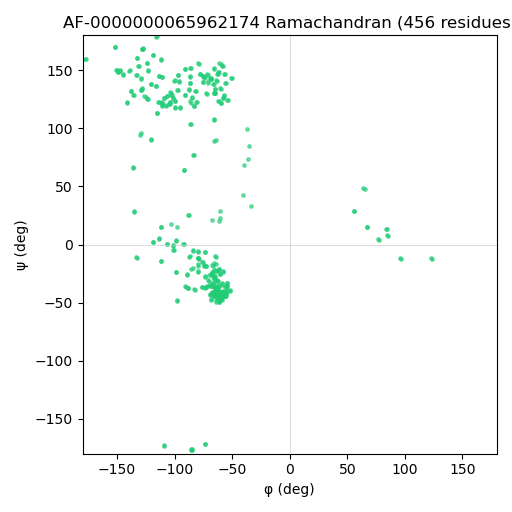TOM 1113 N N . ARG A 1 158 ? 8.844 -0.556 10.75 1 91.81 158 ARG A N 1
ATOM 1114 C CA . ARG A 1 158 ? 8.547 -0.54 9.32 1 91.81 158 ARG A CA 1
ATOM 1115 C C . ARG A 1 158 ? 9.672 -1.19 8.523 1 91.81 158 ARG A C 1
ATOM 1117 O O . ARG A 1 158 ? 9.43 -1.852 7.516 1 91.81 158 ARG A O 1
ATOM 1124 N N . ALA A 1 159 ? 10.875 -1.013 8.945 1 92 159 ALA A N 1
ATOM 1125 C CA . ALA A 1 159 ? 12.039 -1.507 8.211 1 92 159 ALA A CA 1
ATOM 1126 C C . ALA A 1 159 ? 12.008 -3.029 8.094 1 92 159 ALA A C 1
ATOM 1128 O O . ALA A 1 159 ? 12.609 -3.6 7.18 1 92 159 ALA A O 1
ATOM 1129 N N . ALA A 1 160 ? 11.289 -3.674 8.945 1 95.44 160 ALA A N 1
ATOM 1130 C CA . ALA A 1 160 ? 11.219 -5.133 8.961 1 95.44 160 ALA A CA 1
ATOM 1131 C C . ALA A 1 160 ? 9.938 -5.629 8.305 1 95.44 160 ALA A C 1
ATOM 1133 O O . ALA A 1 160 ? 9.688 -6.836 8.25 1 95.44 160 ALA A O 1
ATOM 1134 N N . LEU A 1 161 ? 9.133 -4.734 7.863 1 96.62 161 LEU A N 1
ATOM 1135 C CA . LEU A 1 161 ? 7.84 -5.133 7.305 1 96.62 161 LEU A CA 1
ATOM 1136 C C . LEU A 1 161 ? 7.914 -5.234 5.785 1 96.62 161 LEU A C 1
ATOM 1138 O O . LEU A 1 161 ? 8.578 -4.426 5.133 1 96.62 161 LEU A O 1
ATOM 1142 N N . ARG A 1 162 ? 7.273 -6.234 5.297 1 97.62 162 ARG A N 1
ATOM 1143 C CA . ARG A 1 162 ? 7.16 -6.473 3.861 1 97.62 162 ARG A CA 1
ATOM 1144 C C . ARG A 1 162 ? 5.707 -6.695 3.457 1 97.62 162 ARG A C 1
ATOM 1146 O O . ARG A 1 162 ? 4.961 -7.387 4.152 1 97.62 162 ARG A O 1
ATOM 1153 N N . ALA A 1 163 ? 5.316 -6.043 2.424 1 97.06 163 ALA A N 1
ATOM 1154 C CA . ALA A 1 163 ? 4.055 -6.371 1.771 1 97.06 163 ALA A CA 1
ATOM 1155 C C . ALA A 1 163 ? 4.223 -7.543 0.809 1 97.06 163 ALA A C 1
ATOM 1157 O O . ALA A 1 163 ? 4.969 -7.453 -0.167 1 97.06 163 ALA A O 1
ATOM 1158 N N . VAL A 1 164 ? 3.525 -8.578 1.059 1 97.88 164 VAL A N 1
ATOM 1159 C CA . VAL A 1 164 ? 3.705 -9.812 0.308 1 97.88 164 VAL A CA 1
ATOM 1160 C C . VAL A 1 164 ? 2.852 -9.781 -0.958 1 97.88 164 VAL A C 1
ATOM 1162 O O . VAL A 1 164 ? 1.722 -9.281 -0.939 1 97.88 164 VAL A O 1
ATOM 1165 N N . GLN A 1 165 ? 3.41 -10.242 -1.994 1 98.19 165 GLN A N 1
ATOM 1166 C CA . GLN A 1 165 ? 2.73 -10.336 -3.281 1 98.19 165 GLN A CA 1
ATOM 1167 C C . GLN A 1 165 ? 2.578 -11.789 -3.715 1 98.19 165 GLN A C 1
ATOM 1169 O O . GLN A 1 165 ? 2.818 -12.711 -2.926 1 98.19 165 GLN A O 1
ATOM 1174 N N . THR A 1 166 ? 1.984 -12.039 -4.812 1 98.44 166 THR A N 1
ATOM 1175 C CA . THR A 1 166 ? 1.909 -13.328 -5.488 1 98.44 166 THR A CA 1
ATOM 1176 C C . THR A 1 166 ? 2.443 -13.219 -6.914 1 98.44 166 THR A C 1
ATOM 1178 O O . THR A 1 166 ? 2.512 -12.125 -7.477 1 98.44 166 THR A O 1
ATOM 1181 N N . PRO A 1 167 ? 2.873 -14.398 -7.414 1 98.75 167 PRO A N 1
ATOM 1182 C CA . PRO A 1 167 ? 2.68 -15.773 -6.957 1 98.75 167 PRO A CA 1
ATOM 1183 C C . PRO A 1 167 ? 3.545 -16.125 -5.746 1 98.75 167 PRO A C 1
ATOM 1185 O O . PRO A 1 167 ? 4.656 -15.609 -5.609 1 98.75 167 PRO A O 1
ATOM 1188 N N . GLN A 1 168 ? 2.998 -16.906 -4.934 1 98.88 168 GLN A N 1
ATOM 1189 C CA . GLN A 1 168 ? 3.77 -17.562 -3.885 1 98.88 168 GLN A CA 1
ATOM 1190 C C . GLN A 1 168 ? 4.16 -18.984 -4.297 1 98.88 168 GLN A C 1
ATOM 1192 O O . GLN A 1 168 ? 3.338 -19.719 -4.836 1 98.88 168 GLN A O 1
ATOM 1197 N N . GLY A 1 169 ? 5.359 -19.328 -4.109 1 98.88 169 GLY A N 1
ATOM 1198 C CA . GLY A 1 169 ? 5.871 -20.609 -4.59 1 98.88 169 GLY A CA 1
ATOM 1199 C C . GLY A 1 169 ? 6.195 -21.578 -3.469 1 98.88 169 GLY A C 1
ATOM 1200 O O . GLY A 1 169 ? 6.711 -21.188 -2.426 1 98.88 169 GLY A O 1
ATOM 1201 N N . PHE A 1 170 ? 5.926 -22.859 -3.766 1 98.81 170 PHE A N 1
ATOM 1202 C CA . PHE A 1 170 ? 6.129 -23.906 -2.779 1 98.81 170 PHE A CA 1
ATOM 1203 C C . PHE A 1 170 ? 6.496 -25.219 -3.457 1 98.81 170 PHE A C 1
ATOM 1205 O O . PHE A 1 170 ? 6.055 -25.5 -4.578 1 98.81 170 PHE A O 1
ATOM 1212 N N . THR A 1 171 ? 7.27 -25.984 -2.785 1 98.62 171 THR A N 1
ATOM 1213 C CA . THR A 1 171 ? 7.273 -27.391 -3.178 1 98.62 171 THR A CA 1
ATOM 1214 C C . THR A 1 171 ? 5.895 -28.016 -2.973 1 98.62 171 THR A C 1
ATOM 1216 O O . THR A 1 171 ? 5.176 -27.656 -2.041 1 98.62 171 THR A O 1
ATOM 1219 N N . ALA A 1 172 ? 5.582 -28.922 -3.836 1 98.38 172 ALA A N 1
ATOM 1220 C CA . ALA A 1 172 ? 4.23 -29.469 -3.855 1 98.38 172 ALA A CA 1
ATOM 1221 C C . ALA A 1 172 ? 3.906 -30.188 -2.541 1 98.38 172 ALA A C 1
ATOM 1223 O O . ALA A 1 172 ? 2.818 -30 -1.987 1 98.38 172 ALA A O 1
ATOM 1224 N N . ASP A 1 173 ? 4.797 -30.969 -2.096 1 97.25 173 ASP A N 1
ATOM 1225 C CA . ASP A 1 173 ? 4.566 -31.703 -0.861 1 97.25 173 ASP A CA 1
ATOM 1226 C C . ASP A 1 173 ? 4.324 -30.766 0.312 1 97.25 173 ASP A C 1
ATOM 1228 O O . ASP A 1 173 ? 3.441 -31 1.138 1 97.25 173 ASP A O 1
ATOM 1232 N N . LEU A 1 174 ? 5.105 -29.688 0.378 1 97.5 174 LEU A N 1
ATOM 1233 C CA . LEU A 1 174 ? 4.98 -28.734 1.465 1 97.5 174 LEU A CA 1
ATOM 1234 C C . LEU A 1 174 ? 3.611 -28.047 1.436 1 97.5 174 LEU A C 1
ATOM 1236 O O . LEU A 1 174 ? 2.943 -27.953 2.467 1 97.5 174 LEU A O 1
ATOM 1240 N N . LEU A 1 175 ? 3.18 -27.562 0.273 1 98 175 LEU A N 1
ATOM 1241 C CA . LEU A 1 175 ? 1.896 -26.875 0.197 1 98 175 LEU A CA 1
ATOM 1242 C C . LEU A 1 175 ? 0.75 -27.828 0.51 1 98 175 LEU A C 1
ATOM 1244 O O . LEU A 1 175 ? -0.203 -27.453 1.2 1 98 175 LEU A O 1
ATOM 1248 N N . ARG A 1 176 ? 0.846 -29.047 0.027 1 97.25 176 ARG A N 1
ATOM 1249 C CA . ARG A 1 176 ? -0.182 -30.047 0.338 1 97.25 176 ARG A CA 1
ATOM 1250 C C . ARG A 1 176 ? -0.27 -30.281 1.841 1 97.25 176 ARG A C 1
ATOM 1252 O O . ARG A 1 176 ? -1.366 -30.359 2.398 1 97.25 176 ARG A O 1
ATOM 1259 N N . ALA A 1 177 ? 0.856 -30.422 2.445 1 96.44 177 ALA A N 1
ATOM 1260 C CA . ALA A 1 177 ? 0.879 -30.609 3.893 1 96.44 177 ALA A CA 1
ATOM 1261 C C . ALA A 1 177 ? 0.241 -29.422 4.613 1 96.44 177 ALA A C 1
ATOM 1263 O O . ALA A 1 177 ? -0.494 -29.609 5.586 1 96.44 177 ALA A O 1
ATOM 1264 N N . ALA A 1 178 ? 0.567 -28.25 4.121 1 96.19 178 ALA A N 1
ATOM 1265 C CA . ALA A 1 178 ? 0.02 -27.047 4.734 1 96.19 178 ALA A CA 1
ATOM 1266 C C . ALA A 1 178 ? -1.501 -27 4.617 1 96.19 178 ALA A C 1
ATOM 1268 O O . ALA A 1 178 ? -2.189 -26.531 5.527 1 96.19 178 ALA A O 1
ATOM 1269 N N . TYR A 1 179 ? -2.018 -27.469 3.545 1 95.5 179 TYR A N 1
ATOM 1270 C CA . TYR A 1 179 ? -3.451 -27.391 3.281 1 95.5 179 TYR A CA 1
ATOM 1271 C C . TYR A 1 179 ? -4.172 -28.594 3.875 1 95.5 179 TYR A C 1
ATOM 1273 O O . TYR A 1 179 ? -5.406 -28.656 3.852 1 95.5 179 TYR A O 1
ATOM 1281 N N . ALA A 1 180 ? -3.412 -29.531 4.297 1 91.75 180 ALA A N 1
ATOM 1282 C CA . ALA A 1 180 ? -4.027 -30.656 4.984 1 91.75 180 ALA A CA 1
ATOM 1283 C C . ALA A 1 180 ? -4.672 -30.219 6.297 1 91.75 180 ALA A C 1
ATOM 1285 O O . ALA A 1 180 ? -5.645 -30.828 6.754 1 91.75 180 ALA A O 1
ATOM 1286 N N . ALA A 1 181 ? -4.055 -29.125 6.777 1 81.69 181 ALA A N 1
ATOM 1287 C CA . ALA A 1 181 ? -4.629 -28.547 7.992 1 81.69 181 ALA A CA 1
ATOM 1288 C C . ALA A 1 181 ? -5.762 -27.578 7.66 1 81.69 181 ALA A C 1
ATOM 1290 O O . ALA A 1 181 ? -5.688 -26.844 6.672 1 81.69 181 ALA A O 1
ATOM 1291 N N . ASP A 1 182 ? -6.922 -27.781 8.133 1 77.75 182 ASP A N 1
ATOM 1292 C CA . ASP A 1 182 ? -8.055 -26.906 7.863 1 77.75 182 ASP A CA 1
ATOM 1293 C C . ASP A 1 182 ? -8.047 -25.703 8.805 1 77.75 182 ASP A C 1
ATOM 1295 O O . ASP A 1 182 ? -8.828 -25.641 9.758 1 77.75 182 ASP A O 1
ATOM 1299 N N . VAL A 1 183 ? -7.156 -24.719 8.5 1 79.56 183 VAL A N 1
ATOM 1300 C CA . VAL A 1 183 ? -7.051 -23.516 9.32 1 79.56 183 VAL A CA 1
ATOM 1301 C C . VAL A 1 183 ? -7.121 -22.266 8.43 1 79.56 183 VAL A C 1
ATOM 1303 O O . VAL A 1 183 ? -6.664 -22.297 7.285 1 79.56 183 VAL A O 1
ATOM 1306 N N . PRO A 1 184 ? -7.738 -21.297 8.93 1 75.75 184 PRO A N 1
ATOM 1307 C CA . PRO A 1 184 ? -7.805 -20.047 8.172 1 75.75 184 PRO A CA 1
ATOM 1308 C C . PRO A 1 184 ? -6.445 -19.375 8.016 1 75.75 184 PRO A C 1
ATOM 1310 O O . PRO A 1 184 ? -5.582 -19.516 8.891 1 75.75 184 PRO A O 1
ATOM 1313 N N . ALA A 1 185 ? -6.145 -18.859 6.883 1 79.94 185 ALA A N 1
ATOM 1314 C CA . ALA A 1 185 ? -4.941 -18.078 6.629 1 79.94 185 ALA A CA 1
ATOM 1315 C C . ALA A 1 185 ? -5.199 -17 5.59 1 79.94 185 ALA A C 1
ATOM 1317 O O . ALA A 1 185 ? -6.086 -17.141 4.742 1 79.94 185 ALA A O 1
ATOM 1318 N N . THR A 1 186 ? -4.438 -15.82 5.703 1 79.25 186 THR A N 1
ATOM 1319 C CA . THR A 1 186 ? -4.609 -14.703 4.777 1 79.25 186 THR A CA 1
ATOM 1320 C C . THR A 1 186 ? -3.877 -14.969 3.465 1 79.25 186 THR A C 1
ATOM 1322 O O . THR A 1 186 ? -4.137 -14.305 2.457 1 79.25 186 THR A O 1
ATOM 1325 N N . ASP A 1 187 ? -2.912 -15.82 3.594 1 90.88 187 ASP A N 1
ATOM 1326 C CA . ASP A 1 187 ? -2.199 -16.25 2.395 1 90.88 187 ASP A CA 1
ATOM 1327 C C . ASP A 1 187 ? -1.64 -17.672 2.568 1 90.88 187 ASP A C 1
ATOM 1329 O O . ASP A 1 187 ? -1.71 -18.234 3.656 1 90.88 187 ASP A O 1
ATOM 1333 N N . ASP A 1 188 ? -1.187 -18.172 1.496 1 95.62 188 ASP A N 1
ATOM 1334 C CA . ASP A 1 188 ? -0.714 -19.547 1.477 1 95.62 188 ASP A CA 1
ATOM 1335 C C . ASP A 1 188 ? 0.545 -19.703 2.326 1 95.62 188 ASP A C 1
ATOM 1337 O O . ASP A 1 188 ? 0.695 -20.703 3.041 1 95.62 188 ASP A O 1
ATOM 1341 N N . ALA A 1 189 ? 1.457 -18.766 2.258 1 96.75 189 ALA A N 1
ATOM 1342 C CA . ALA A 1 189 ? 2.684 -18.797 3.051 1 96.75 189 ALA A CA 1
ATOM 1343 C C . ALA A 1 189 ? 2.371 -18.844 4.543 1 96.75 189 ALA A C 1
ATOM 1345 O O . ALA A 1 189 ? 3.109 -19.469 5.32 1 96.75 189 ALA A O 1
ATOM 1346 N N . GLY A 1 190 ? 1.277 -18.172 4.922 1 94.31 190 GLY A N 1
ATOM 1347 C CA . GLY A 1 190 ? 0.862 -18.25 6.316 1 94.31 190 GLY A CA 1
ATOM 1348 C C . GLY A 1 190 ? 0.583 -19.672 6.781 1 94.31 190 GLY A C 1
ATOM 1349 O O . GLY A 1 190 ? 0.906 -20.031 7.918 1 94.31 190 GLY A O 1
ATOM 1350 N N . LEU A 1 191 ? -0.079 -20.484 5.953 1 94.06 191 LEU A N 1
ATOM 1351 C CA . LEU A 1 191 ? -0.333 -21.875 6.27 1 94.06 191 LEU A CA 1
ATOM 1352 C C . LEU A 1 191 ? 0.974 -22.656 6.406 1 94.06 191 LEU A C 1
ATOM 1354 O O . LEU A 1 191 ? 1.113 -23.484 7.301 1 94.06 191 LEU A O 1
ATOM 1358 N N . VAL A 1 192 ? 1.907 -22.359 5.531 1 95.62 192 VAL A N 1
ATOM 1359 C CA . VAL A 1 192 ? 3.205 -23.016 5.539 1 95.62 192 VAL A CA 1
ATOM 1360 C C . VAL A 1 192 ? 3.973 -22.641 6.805 1 95.62 192 VAL A C 1
ATOM 1362 O O . VAL A 1 192 ? 4.633 -23.5 7.41 1 95.62 192 VAL A O 1
ATOM 1365 N N . GLU A 1 193 ? 3.924 -21.359 7.176 1 94.38 193 GLU A N 1
ATOM 1366 C CA . GLU A 1 193 ? 4.566 -20.906 8.398 1 94.38 193 GLU A CA 1
ATOM 1367 C C . GLU A 1 193 ? 4.094 -21.703 9.609 1 94.38 193 GLU A C 1
ATOM 1369 O O . GLU A 1 193 ? 4.879 -21.984 10.523 1 94.38 193 GLU A O 1
ATOM 1374 N N . ARG A 1 194 ? 2.881 -22.094 9.656 1 91.62 194 ARG A N 1
ATOM 1375 C CA . ARG A 1 194 ? 2.307 -22.828 10.773 1 91.62 194 ARG A CA 1
ATOM 1376 C C . ARG A 1 194 ? 2.947 -24.203 10.906 1 91.62 194 ARG A C 1
ATOM 1378 O O . ARG A 1 194 ? 2.904 -24.812 11.984 1 91.62 194 ARG A O 1
ATOM 1385 N N . LEU A 1 195 ? 3.516 -24.688 9.859 1 93.38 195 LEU A N 1
ATOM 1386 C CA . LEU A 1 195 ? 4.203 -25.969 9.883 1 93.38 195 LEU A CA 1
ATOM 1387 C C . LEU A 1 195 ? 5.629 -25.812 10.391 1 93.38 195 LEU A C 1
ATOM 1389 O O . LEU A 1 195 ? 6.355 -26.812 10.523 1 93.38 195 LEU A O 1
ATOM 1393 N N . GLY A 1 196 ? 6.047 -24.609 10.625 1 93.75 196 GLY A N 1
ATOM 1394 C CA . GLY A 1 196 ? 7.402 -24.359 11.086 1 93.75 196 GLY A CA 1
ATOM 1395 C C . GLY A 1 196 ? 8.414 -24.281 9.961 1 93.75 196 GLY A C 1
ATOM 1396 O O . GLY A 1 196 ? 9.617 -24.281 10.195 1 93.75 196 GLY A O 1
ATOM 1397 N N . GLU A 1 197 ? 7.949 -24.281 8.75 1 95.56 197 GLU A N 1
ATOM 1398 C CA . GLU A 1 197 ? 8.82 -24.188 7.582 1 95.56 197 GLU A CA 1
ATOM 1399 C C . GLU A 1 197 ? 9.203 -22.734 7.301 1 95.56 197 GLU A C 1
ATOM 1401 O O . GLU A 1 197 ? 8.359 -21.844 7.344 1 95.56 197 GLU A O 1
ATOM 1406 N N . PRO A 1 198 ? 10.492 -22.453 7.074 1 97.12 198 PRO A N 1
ATOM 1407 C CA . PRO A 1 198 ? 10.883 -21.094 6.715 1 97.12 198 PRO A CA 1
ATOM 1408 C C . PRO A 1 198 ? 10.32 -20.656 5.371 1 97.12 198 PRO A C 1
ATOM 1410 O O . PRO A 1 198 ? 10.273 -21.438 4.422 1 97.12 198 PRO A O 1
ATOM 1413 N N . VAL A 1 199 ? 9.789 -19.484 5.348 1 98.44 199 VAL A N 1
ATOM 1414 C CA . VAL A 1 199 ? 9.359 -18.828 4.117 1 98.44 199 VAL A CA 1
ATOM 1415 C C . VAL A 1 199 ? 10.359 -17.75 3.729 1 98.44 199 VAL A C 1
ATOM 1417 O O . VAL A 1 199 ? 10.648 -16.844 4.52 1 98.44 199 VAL A O 1
ATOM 1420 N N . HIS A 1 200 ? 10.906 -17.844 2.537 1 98.44 200 HIS A N 1
ATOM 1421 C CA . HIS A 1 200 ? 11.914 -16.891 2.057 1 98.44 200 HIS A CA 1
ATOM 1422 C C . HIS A 1 200 ? 11.289 -15.852 1.138 1 98.44 200 HIS A C 1
ATOM 1424 O O . HIS A 1 200 ? 10.43 -16.172 0.318 1 98.44 200 HIS A O 1
ATOM 1430 N N . THR A 1 201 ? 11.773 -14.609 1.294 1 98.5 201 THR A N 1
ATOM 1431 C CA . THR A 1 201 ? 11.281 -13.555 0.41 1 98.5 201 THR A CA 1
ATOM 1432 C C . THR A 1 201 ? 12.242 -13.336 -0.755 1 98.5 201 THR A C 1
ATOM 1434 O O . THR A 1 201 ? 13.438 -13.594 -0.635 1 98.5 201 THR A O 1
ATOM 1437 N N . VAL A 1 202 ? 11.734 -13.008 -1.879 1 98.31 202 VAL A N 1
ATOM 1438 C CA . VAL A 1 202 ? 12.477 -12.445 -3 1 98.31 202 VAL A CA 1
ATOM 1439 C C . VAL A 1 202 ? 11.945 -11.055 -3.33 1 98.31 202 VAL A C 1
ATOM 1441 O O . VAL A 1 202 ? 10.867 -10.672 -2.865 1 98.31 202 VAL A O 1
ATOM 1444 N N . ALA A 1 203 ? 12.727 -10.273 -4.082 1 97.44 203 ALA A N 1
ATOM 1445 C CA . ALA A 1 203 ? 12.289 -8.93 -4.457 1 97.44 203 ALA A CA 1
ATOM 1446 C C . ALA A 1 203 ? 10.992 -8.977 -5.258 1 97.44 203 ALA A C 1
ATOM 1448 O O . ALA A 1 203 ? 10.891 -9.695 -6.25 1 97.44 203 ALA A O 1
ATOM 1449 N N . GLY A 1 204 ? 9.953 -8.289 -4.742 1 97.75 204 GLY A N 1
ATOM 1450 C CA . GLY A 1 204 ? 8.719 -8.117 -5.496 1 97.75 204 GLY A CA 1
ATOM 1451 C C . GLY A 1 204 ? 8.852 -7.129 -6.641 1 97.75 204 GLY A C 1
ATOM 1452 O O . GLY A 1 204 ? 9.969 -6.816 -7.074 1 97.75 204 GLY A O 1
ATOM 1453 N N . ASP A 1 205 ? 7.773 -6.832 -7.203 1 96.5 205 ASP A N 1
ATOM 1454 C CA . ASP A 1 205 ? 7.715 -5.879 -8.305 1 96.5 205 ASP A CA 1
ATOM 1455 C C . ASP A 1 205 ? 6.516 -4.945 -8.156 1 96.5 205 ASP A C 1
ATOM 1457 O O . ASP A 1 205 ? 5.391 -5.398 -7.945 1 96.5 205 ASP A O 1
ATOM 1461 N N . PRO A 1 206 ? 6.699 -3.611 -8.305 1 93.69 206 PRO A N 1
ATOM 1462 C CA . PRO A 1 206 ? 5.586 -2.666 -8.172 1 93.69 206 PRO A CA 1
ATOM 1463 C C . PRO A 1 206 ? 4.449 -2.953 -9.156 1 93.69 206 PRO A C 1
ATOM 1465 O O . PRO A 1 206 ? 3.287 -2.662 -8.859 1 93.69 206 PRO A O 1
ATOM 1468 N N . LEU A 1 207 ? 4.691 -3.607 -10.242 1 94.88 207 LEU A N 1
ATOM 1469 C CA . LEU A 1 207 ? 3.656 -3.922 -11.219 1 94.88 207 LEU A CA 1
ATOM 1470 C C . LEU A 1 207 ? 2.775 -5.066 -10.734 1 94.88 207 LEU A C 1
ATOM 1472 O O . LEU A 1 207 ? 1.691 -5.297 -11.273 1 94.88 207 LEU A O 1
ATOM 1476 N N . ALA A 1 208 ? 3.25 -5.773 -9.727 1 97.12 208 ALA A N 1
ATOM 1477 C CA . ALA A 1 208 ? 2.473 -6.887 -9.188 1 97.12 208 ALA A CA 1
ATOM 1478 C C . ALA A 1 208 ? 1.513 -6.41 -8.102 1 97.12 208 ALA A C 1
ATOM 1480 O O . ALA A 1 208 ? 1.196 -7.16 -7.168 1 97.12 208 ALA A O 1
ATOM 1481 N N . PHE A 1 209 ? 1.128 -5.137 -8.156 1 94.44 209 PHE A N 1
ATOM 1482 C CA . PHE A 1 209 ? 0.159 -4.645 -7.184 1 94.44 209 PHE A CA 1
ATOM 1483 C C . PHE A 1 209 ? -1.192 -5.324 -7.375 1 94.44 209 PHE A C 1
ATOM 1485 O O . PHE A 1 209 ? -1.514 -5.781 -8.477 1 94.44 209 PHE A O 1
ATOM 1492 N N . LYS A 1 210 ? -1.931 -5.441 -6.297 1 94.12 210 LYS A N 1
ATOM 1493 C CA . LYS A 1 210 ? -3.242 -6.086 -6.293 1 94.12 210 LYS A CA 1
ATOM 1494 C C . LYS A 1 210 ? -4.336 -5.102 -6.707 1 94.12 210 LYS A C 1
ATOM 1496 O O . LYS A 1 210 ? -4.422 -3.996 -6.172 1 94.12 210 LYS A O 1
ATOM 1501 N N . ILE A 1 211 ? -5.152 -5.398 -7.672 1 93.62 211 ILE A N 1
ATOM 1502 C CA . ILE A 1 211 ? -6.273 -4.57 -8.102 1 93.62 211 ILE A CA 1
ATOM 1503 C C . ILE A 1 211 ? -7.508 -4.898 -7.258 1 93.62 211 ILE A C 1
ATOM 1505 O O . ILE A 1 211 ? -8.18 -5.906 -7.496 1 93.62 211 ILE A O 1
ATOM 1509 N N . THR A 1 212 ? -7.812 -3.996 -6.32 1 90.12 212 THR A N 1
ATOM 1510 C CA . THR A 1 212 ? -8.922 -4.293 -5.422 1 90.12 212 THR A CA 1
ATOM 1511 C C . THR A 1 212 ? -9.852 -3.092 -5.297 1 90.12 212 THR A C 1
ATOM 1513 O O . THR A 1 212 ? -10.953 -3.207 -4.746 1 90.12 212 THR A O 1
ATOM 1516 N N . THR A 1 213 ? -9.391 -1.925 -5.809 1 87.44 213 THR A N 1
ATOM 1517 C CA . THR A 1 213 ? -10.188 -0.705 -5.742 1 87.44 213 THR A CA 1
ATOM 1518 C C . THR A 1 213 ? -10.32 -0.067 -7.121 1 87.44 213 THR A C 1
ATOM 1520 O O . THR A 1 213 ? -9.578 -0.417 -8.047 1 87.44 213 THR A O 1
ATOM 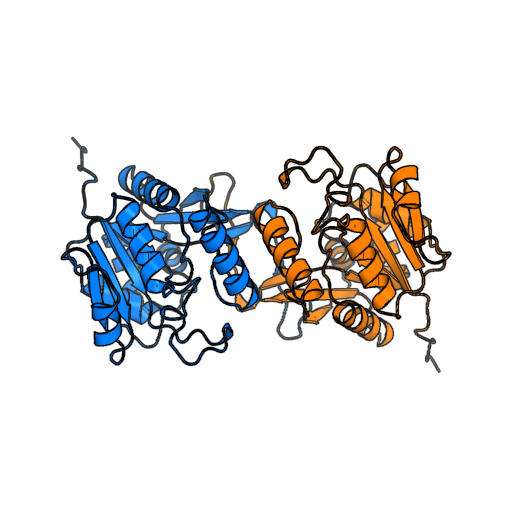1523 N N . PRO A 1 214 ? -11.234 0.941 -7.195 1 85.88 214 PRO A N 1
ATOM 1524 C CA . PRO A 1 214 ? -11.344 1.66 -8.469 1 85.88 214 PRO A CA 1
ATOM 1525 C C . PRO A 1 214 ? -10.055 2.396 -8.836 1 85.88 214 PRO A C 1
ATOM 1527 O O . PRO A 1 214 ? -9.719 2.498 -10.023 1 85.88 214 PRO A O 1
ATOM 1530 N N . LE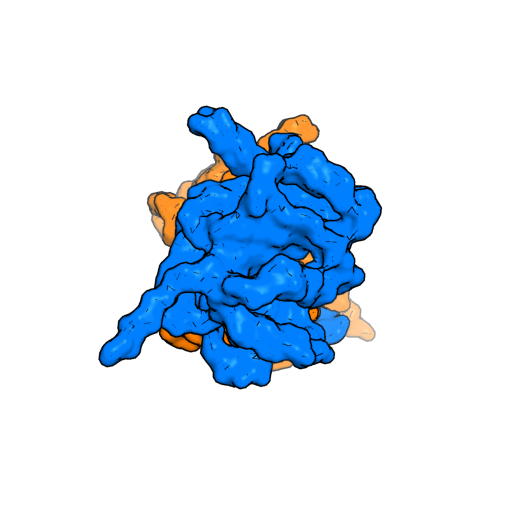U A 1 215 ? -9.305 2.855 -7.875 1 87.19 215 LEU A N 1
ATOM 1531 C CA . LEU A 1 215 ? -8.039 3.539 -8.141 1 87.19 215 LEU A CA 1
ATOM 1532 C C . LEU A 1 215 ? -7 2.564 -8.688 1 87.19 215 LEU A C 1
ATOM 1534 O O . LEU A 1 215 ? -6.242 2.904 -9.594 1 87.19 215 LEU A O 1
ATOM 1538 N N . ASP A 1 216 ? -6.941 1.365 -8.062 1 90.44 216 ASP A N 1
ATOM 1539 C CA . ASP A 1 216 ? -6.062 0.329 -8.602 1 90.44 216 ASP A CA 1
ATOM 1540 C C . ASP A 1 216 ? -6.387 0.04 -10.062 1 90.44 216 ASP A C 1
ATOM 1542 O O . ASP A 1 216 ? -5.48 -0.097 -10.891 1 90.44 216 ASP A O 1
ATOM 1546 N N . LEU A 1 217 ? -7.723 -0.06 -10.273 1 90.88 217 LEU A N 1
ATOM 1547 C CA . LEU A 1 217 ? -8.188 -0.356 -11.625 1 90.88 217 LEU A CA 1
ATOM 1548 C C . LEU A 1 217 ? -7.766 0.742 -12.594 1 90.88 217 LEU A C 1
ATOM 1550 O O . LEU A 1 217 ? -7.277 0.455 -13.695 1 90.88 217 LEU A O 1
ATOM 1554 N N . ARG A 1 218 ? -7.879 1.98 -12.203 1 88.69 218 ARG A N 1
ATOM 1555 C CA . ARG A 1 218 ? -7.488 3.107 -13.047 1 88.69 218 ARG A CA 1
ATOM 1556 C C . ARG A 1 218 ? -5.992 3.076 -13.344 1 88.69 218 ARG A C 1
ATOM 1558 O O . ARG A 1 218 ? -5.574 3.303 -14.477 1 88.69 218 ARG A O 1
ATOM 1565 N N . LEU A 1 219 ? -5.223 2.787 -12.375 1 90.5 219 LEU A N 1
ATOM 1566 C CA . LEU A 1 219 ? -3.781 2.68 -12.57 1 90.5 219 LEU A CA 1
ATOM 1567 C C . LEU A 1 219 ? -3.447 1.572 -13.562 1 90.5 219 LEU A C 1
ATOM 1569 O O . LEU A 1 219 ? -2.664 1.782 -14.492 1 90.5 219 LEU A O 1
ATOM 1573 N N . ALA A 1 220 ? -4.02 0.454 -13.312 1 93.5 220 ALA A N 1
ATOM 1574 C CA . ALA A 1 220 ? -3.76 -0.688 -14.188 1 93.5 220 ALA A CA 1
ATOM 1575 C C . ALA A 1 220 ? -4.121 -0.366 -15.633 1 93.5 220 ALA A C 1
ATOM 1577 O O . ALA A 1 220 ? -3.377 -0.701 -16.562 1 93.5 220 ALA A O 1
ATOM 1578 N N . GLU A 1 221 ? -5.227 0.314 -15.781 1 92.38 221 GLU A N 1
ATOM 1579 C CA . GLU A 1 221 ? -5.668 0.7 -17.125 1 92.38 221 GLU A CA 1
ATOM 1580 C C . GLU A 1 221 ? -4.676 1.657 -17.766 1 92.38 221 GLU A C 1
ATOM 1582 O O . GLU A 1 221 ? -4.355 1.514 -18.953 1 92.38 221 GLU A O 1
ATOM 1587 N N . THR A 1 222 ? -4.223 2.531 -17.062 1 89.06 222 THR A N 1
ATOM 1588 C CA . THR A 1 222 ? -3.246 3.498 -17.547 1 89.06 222 THR A CA 1
ATOM 1589 C C . THR A 1 222 ? -1.964 2.797 -17.984 1 89.06 222 THR A C 1
ATOM 1591 O O . THR A 1 222 ? -1.389 3.135 -19.031 1 89.06 222 THR A O 1
ATOM 1594 N N . LEU A 1 223 ? -1.513 1.815 -17.266 1 90.12 223 LEU A N 1
ATOM 1595 C CA . LEU A 1 223 ? -0.275 1.095 -17.547 1 90.12 223 LEU A CA 1
ATOM 1596 C C . LEU A 1 223 ? -0.413 0.243 -18.812 1 90.12 223 LEU A C 1
ATOM 1598 O O . LEU A 1 223 ? 0.541 0.107 -19.578 1 90.12 223 LEU A O 1
ATOM 1602 N N . LEU A 1 224 ? -1.562 -0.282 -18.984 1 89.81 224 LEU A N 1
ATOM 1603 C CA . LEU A 1 224 ? -1.786 -1.119 -20.156 1 89.81 224 LEU A CA 1
ATOM 1604 C C . LEU A 1 224 ? -1.863 -0.271 -21.422 1 89.81 224 LEU A C 1
ATOM 1606 O O . LEU A 1 224 ? -1.41 -0.695 -22.484 1 89.81 224 LEU A O 1
ATOM 1610 N N . ASP A 1 225 ? -2.473 0.925 -21.281 1 84.44 225 ASP A N 1
ATOM 1611 C CA . ASP A 1 225 ? -2.58 1.83 -22.422 1 84.44 225 ASP A CA 1
ATOM 1612 C C . ASP A 1 225 ? -1.202 2.283 -22.891 1 84.44 225 ASP A C 1
ATOM 1614 O O . ASP A 1 225 ? -0.96 2.395 -24.094 1 84.44 22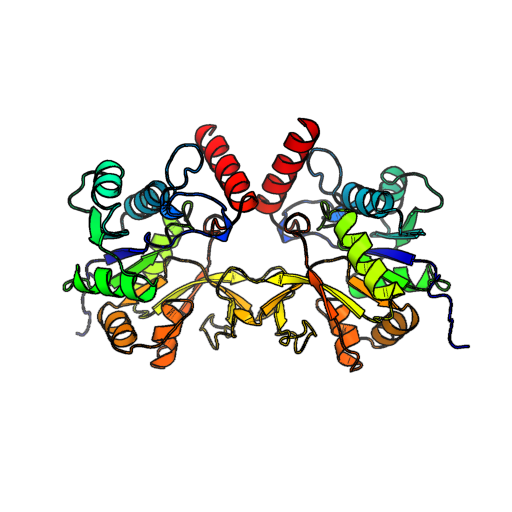5 ASP A O 1
ATOM 1618 N N . ARG A 1 226 ? -0.347 2.518 -22.016 1 70.56 226 ARG A N 1
ATOM 1619 C CA . ARG A 1 226 ? 0.997 2.963 -22.375 1 70.56 226 ARG A CA 1
ATOM 1620 C C . ARG A 1 226 ? 1.807 1.826 -22.984 1 70.56 226 ARG A C 1
ATOM 1622 O O . ARG A 1 226 ? 2.627 2.055 -23.875 1 70.56 226 ARG A O 1
ATOM 1629 N N . ARG A 1 227 ? 1.594 0.646 -22.484 1 62.47 227 ARG A N 1
ATOM 1630 C CA . ARG A 1 227 ? 2.266 -0.513 -23.062 1 62.47 227 ARG A CA 1
ATOM 1631 C C . ARG A 1 227 ? 1.796 -0.763 -24.484 1 62.47 227 ARG A C 1
ATOM 1633 O O . ARG A 1 227 ? 2.584 -1.165 -25.344 1 62.47 227 ARG A O 1
ATOM 1640 N N . ALA A 1 228 ? 0.542 -0.469 -24.562 1 52.28 228 ALA A N 1
ATOM 1641 C CA . ALA A 1 228 ? -0.006 -0.585 -25.906 1 52.28 228 ALA A CA 1
ATOM 1642 C C . ALA A 1 228 ? 0.538 0.515 -26.812 1 52.28 228 ALA A C 1
ATOM 1644 O O . ALA A 1 228 ? 0.58 0.354 -28.047 1 52.28 228 ALA A O 1
ATOM 1645 N N . ALA A 1 229 ? 0.893 1.594 -26.094 1 47.38 229 ALA A N 1
ATOM 1646 C CA . ALA A 1 229 ? 1.398 2.721 -26.875 1 47.38 229 ALA A CA 1
ATOM 1647 C C . ALA A 1 229 ? 2.891 2.568 -27.141 1 47.38 229 ALA A C 1
ATOM 1649 O O . ALA A 1 229 ? 3.443 3.266 -28 1 47.38 229 ALA A O 1
ATOM 1650 N N . LEU A 1 230 ? 3.602 1.818 -26.406 1 43.31 230 LEU A N 1
ATOM 1651 C CA . LEU A 1 230 ? 5.012 1.579 -26.703 1 43.31 230 LEU A CA 1
ATOM 1652 C C . LEU A 1 230 ? 5.176 0.443 -27.703 1 43.31 230 LEU A C 1
ATOM 1654 O O . LEU A 1 230 ? 4.438 -0.544 -27.656 1 43.31 230 LEU A O 1
ATOM 1658 N N . MET B 1 1 ? -17.953 24.516 33.438 1 25.16 1 MET B N 1
ATOM 1659 C CA . MET B 1 1 ? -17.344 25.766 33 1 25.16 1 MET B CA 1
ATOM 1660 C C . MET B 1 1 ? -16.422 25.547 31.812 1 25.16 1 MET B C 1
ATOM 1662 O O . MET B 1 1 ? -15.969 26.5 31.172 1 25.16 1 MET B O 1
ATOM 1666 N N . ASN B 1 2 ? -15.727 24.344 31.812 1 31.31 2 ASN B N 1
ATOM 1667 C CA . ASN B 1 2 ? -14.422 24.109 31.203 1 31.31 2 ASN B CA 1
ATOM 1668 C C . ASN B 1 2 ? -14.492 24.203 29.688 1 31.31 2 ASN B C 1
ATOM 1670 O O . ASN B 1 2 ? -14.539 23.172 29 1 31.31 2 ASN B O 1
ATOM 1674 N N . ASP B 1 3 ? -15.422 24.812 29.141 1 36 3 ASP B N 1
ATOM 1675 C CA . ASP B 1 3 ? -15.812 24.859 27.734 1 36 3 ASP B CA 1
ATOM 1676 C C . ASP B 1 3 ? -14.68 25.438 26.875 1 36 3 ASP B C 1
ATOM 1678 O O . ASP B 1 3 ? -14.617 26.641 26.641 1 36 3 ASP B O 1
ATOM 1682 N N . ALA B 1 4 ? -13.383 25.266 27.281 1 39.72 4 ALA B N 1
ATOM 1683 C CA . ALA B 1 4 ? -12.227 25.844 26.609 1 39.72 4 ALA B CA 1
ATOM 1684 C C . ALA B 1 4 ? -12.422 25.844 25.094 1 39.72 4 ALA B C 1
ATOM 1686 O O . ALA B 1 4 ? -12.742 24.812 24.5 1 39.72 4 ALA B O 1
ATOM 1687 N N . ASP B 1 5 ? -12.805 26.906 24.5 1 46.31 5 ASP B N 1
ATOM 1688 C CA . ASP B 1 5 ? -13.07 27.281 23.109 1 46.31 5 ASP B CA 1
ATOM 1689 C C . ASP B 1 5 ? -12.031 26.672 22.172 1 46.31 5 ASP B C 1
ATOM 1691 O O . ASP B 1 5 ? -10.859 27.062 22.203 1 46.31 5 ASP B O 1
ATOM 1695 N N . ASN B 1 6 ? -12.055 25.328 22.016 1 61.97 6 ASN B N 1
ATOM 1696 C CA . ASN B 1 6 ? -11.32 24.5 21.062 1 61.97 6 ASN B CA 1
ATOM 1697 C C . ASN B 1 6 ? -11.125 25.219 19.734 1 61.97 6 ASN B C 1
ATOM 1699 O O . ASN B 1 6 ? -11.469 24.672 18.672 1 61.97 6 ASN B O 1
ATOM 1703 N N . ASP B 1 7 ? -10.984 26.531 19.891 1 75.44 7 ASP B N 1
ATOM 1704 C CA . ASP B 1 7 ? -10.938 27.469 18.766 1 75.44 7 ASP B CA 1
ATOM 1705 C C . ASP B 1 7 ? -9.492 27.828 18.422 1 75.44 7 ASP B C 1
ATOM 1707 O O . ASP B 1 7 ? -9.242 28.828 17.734 1 75.44 7 ASP B O 1
ATOM 1711 N N . GLY B 1 8 ? -8.633 27.062 18.938 1 90.44 8 GLY B N 1
ATOM 1712 C CA . GLY B 1 8 ? -7.238 27.391 18.656 1 90.44 8 GLY B CA 1
ATOM 1713 C C . GLY B 1 8 ? -6.902 27.344 17.172 1 90.44 8 GLY B C 1
ATOM 1714 O O . GLY B 1 8 ? -7.559 26.656 16.406 1 90.44 8 GLY B O 1
ATOM 1715 N N . SER B 1 9 ? -5.957 28.219 16.875 1 97 9 SER B N 1
ATOM 1716 C CA . SER B 1 9 ? -5.508 28.297 15.492 1 97 9 SER B CA 1
ATOM 1717 C C . SER B 1 9 ? -4.945 26.969 15.016 1 97 9 SER B C 1
ATOM 1719 O O . SER B 1 9 ? -4.234 26.281 15.766 1 97 9 SER B O 1
ATOM 1721 N N . VAL B 1 10 ? -5.359 26.578 13.852 1 98.56 10 VAL B N 1
ATOM 1722 C CA . VAL B 1 10 ? -4.855 25.359 13.227 1 98.56 10 VAL B CA 1
ATOM 1723 C C . VAL B 1 10 ? -3.707 25.703 12.281 1 98.56 10 VAL B C 1
ATOM 1725 O O . VAL B 1 10 ? -3.895 26.438 11.312 1 98.56 10 VAL B O 1
ATOM 1728 N N . VAL B 1 11 ? -2.51 25.188 12.562 1 98.62 11 VAL B N 1
ATOM 1729 C CA . VAL B 1 11 ? -1.335 25.422 11.727 1 98.62 11 VAL B CA 1
ATOM 1730 C C . VAL B 1 11 ? -0.889 24.109 11.078 1 98.62 11 VAL B C 1
ATOM 1732 O O . VAL B 1 11 ? -0.661 23.125 11.766 1 98.62 11 VAL B O 1
ATOM 1735 N N . ALA B 1 12 ? -0.835 24.078 9.805 1 98.81 12 ALA B N 1
ATOM 1736 C CA . ALA B 1 12 ? -0.315 22.922 9.078 1 98.81 12 ALA B CA 1
ATOM 1737 C C . ALA B 1 12 ? 1.185 23.062 8.828 1 98.81 12 ALA B C 1
ATOM 1739 O O . ALA B 1 12 ? 1.659 24.125 8.422 1 98.81 12 ALA B O 1
ATOM 1740 N N . LEU B 1 13 ? 1.926 22.062 9.18 1 98.69 13 LEU B N 1
ATOM 1741 C CA . LEU B 1 13 ? 3.348 21.938 8.875 1 98.69 13 LEU B CA 1
ATOM 1742 C C . LEU B 1 13 ? 3.57 21 7.695 1 98.69 13 LEU B C 1
ATOM 1744 O O . LEU B 1 13 ? 3.094 19.859 7.699 1 98.69 13 LEU B O 1
ATOM 1748 N N . VAL B 1 14 ? 4.27 21.438 6.672 1 98.12 14 VAL B N 1
ATOM 1749 C CA . VAL B 1 14 ? 4.539 20.641 5.48 1 98.12 14 VAL B CA 1
ATOM 1750 C C . VAL B 1 14 ? 6.047 20.484 5.293 1 98.12 14 VAL B C 1
ATOM 1752 O O . VAL B 1 14 ? 6.684 21.297 4.625 1 98.12 14 VAL B O 1
ATOM 1755 N N . PRO B 1 15 ? 6.586 19.438 5.891 1 96.31 15 PRO B N 1
ATOM 1756 C CA . PRO B 1 15 ? 7.996 19.172 5.602 1 96.31 15 PRO B CA 1
ATOM 1757 C C . PRO B 1 15 ? 8.25 18.875 4.125 1 96.31 15 PRO B C 1
ATOM 1759 O O . PRO B 1 15 ? 7.645 17.953 3.561 1 96.31 15 PRO B O 1
ATOM 1762 N N . ALA B 1 16 ? 9.094 19.609 3.516 1 93.56 16 ALA B N 1
ATOM 1763 C CA . ALA B 1 16 ? 9.367 19.5 2.084 1 93.56 16 ALA B CA 1
ATOM 1764 C C . ALA B 1 16 ? 10.867 19.531 1.812 1 93.56 16 ALA B C 1
ATOM 1766 O O . ALA B 1 16 ? 11.305 20.016 0.761 1 93.56 16 ALA B O 1
ATOM 1767 N N . ALA B 1 17 ? 11.594 19.078 2.768 1 85.69 17 ALA B N 1
ATOM 1768 C CA . ALA B 1 17 ? 13.047 19.156 2.639 1 85.69 17 ALA B CA 1
ATOM 1769 C C . ALA B 1 17 ? 13.641 17.812 2.225 1 85.69 17 ALA B C 1
ATOM 1771 O O . ALA B 1 17 ? 14.836 17.703 1.972 1 85.69 17 ALA B O 1
ATOM 1772 N N . GLY B 1 18 ? 12.781 16.859 2.162 1 80.25 18 GLY B N 1
ATOM 1773 C CA . GLY B 1 18 ? 13.281 15.523 1.865 1 80.25 18 GLY B CA 1
ATOM 1774 C C . GLY B 1 18 ? 13.742 15.367 0.429 1 80.25 18 GLY B C 1
ATOM 1775 O O . GLY B 1 18 ? 13.188 15.984 -0.481 1 80.25 18 GLY B O 1
ATOM 1776 N N . ARG B 1 19 ? 14.805 14.562 0.094 1 70.94 19 ARG B N 1
ATOM 1777 C CA . ARG B 1 19 ? 15.5 14.453 -1.186 1 70.94 19 ARG B CA 1
ATOM 1778 C C . ARG B 1 19 ? 14.719 13.586 -2.162 1 70.94 19 ARG B C 1
ATOM 1780 O O . ARG B 1 19 ? 14.875 13.711 -3.377 1 70.94 19 ARG B O 1
ATOM 1787 N N . GLY B 1 20 ? 13.828 12.797 -1.763 1 69.44 20 GLY B N 1
ATOM 1788 C CA . GLY B 1 20 ? 13.047 11.969 -2.658 1 69.44 20 GLY B CA 1
ATOM 1789 C C . GLY B 1 20 ? 13.875 10.922 -3.381 1 69.44 20 GLY B C 1
ATOM 1790 O O . GLY B 1 20 ? 13.758 10.766 -4.598 1 69.44 20 GLY B O 1
ATOM 1791 N N . VAL B 1 21 ? 14.727 10.133 -2.896 1 70.31 21 VAL B N 1
ATOM 1792 C CA . VAL B 1 21 ? 15.688 9.211 -3.49 1 70.31 21 VAL B CA 1
ATOM 1793 C C . VAL B 1 21 ? 14.961 8.156 -4.32 1 70.31 21 VAL B C 1
ATOM 1795 O O . VAL B 1 21 ? 15.391 7.824 -5.426 1 70.31 21 VAL B O 1
ATOM 1798 N N . ARG B 1 22 ? 13.883 7.691 -4.027 1 69.06 22 ARG B N 1
ATOM 1799 C CA . ARG B 1 22 ? 13.148 6.617 -4.695 1 69.06 22 ARG B CA 1
ATOM 1800 C C . ARG B 1 22 ? 12.562 7.094 -6.02 1 69.06 22 ARG B C 1
ATOM 1802 O O . ARG B 1 22 ? 12.25 6.285 -6.895 1 69.06 22 ARG B O 1
ATOM 1809 N N . LEU B 1 23 ? 12.273 8.375 -6.172 1 77.12 23 LEU B N 1
ATOM 1810 C CA . LEU B 1 23 ? 11.688 8.914 -7.395 1 77.12 23 LEU B CA 1
ATOM 1811 C C . LEU B 1 23 ? 12.758 9.117 -8.461 1 77.12 23 LEU B C 1
ATOM 1813 O O . LEU B 1 23 ? 12.445 9.281 -9.641 1 77.12 23 LEU B O 1
ATOM 1817 N N . GLY B 1 24 ? 14.055 9.023 -8.086 1 70.44 24 GLY B N 1
ATOM 1818 C CA . GLY B 1 24 ? 15.156 9.188 -9.023 1 70.44 24 GLY B CA 1
ATOM 1819 C C . GLY B 1 24 ? 15.273 10.602 -9.562 1 70.44 24 GLY B C 1
ATOM 1820 O O . GLY B 1 24 ? 15.828 10.812 -10.641 1 70.44 24 GLY B O 1
ATOM 1821 N N . GLU B 1 25 ? 14.648 11.516 -8.977 1 69.75 25 GLU B N 1
ATOM 1822 C CA . GLU B 1 25 ? 14.68 12.898 -9.461 1 69.75 25 GLU B CA 1
ATOM 1823 C C . GLU B 1 25 ? 15.812 13.688 -8.812 1 69.75 25 GLU B C 1
ATOM 1825 O O . GLU B 1 25 ? 16.266 13.344 -7.715 1 69.75 25 GLU B O 1
ATOM 1830 N N . LYS B 1 26 ? 16.312 14.664 -9.539 1 70.06 26 LYS B N 1
ATOM 1831 C CA . LYS B 1 26 ? 17.422 15.508 -9.07 1 70.06 26 LYS B CA 1
ATOM 1832 C C . LYS B 1 26 ? 16.938 16.531 -8.047 1 70.06 26 LYS B C 1
ATOM 1834 O O . LYS B 1 26 ? 17.672 16.906 -7.137 1 70.06 26 LYS B O 1
ATOM 1839 N N . SER B 1 27 ? 15.766 17.031 -8.234 1 77.19 27 SER B N 1
ATOM 1840 C CA . SER B 1 27 ? 15.172 17.984 -7.312 1 77.19 27 SER B CA 1
ATOM 1841 C C . SER B 1 27 ? 14.602 17.297 -6.082 1 77.19 27 SER B C 1
ATOM 1843 O O . SER B 1 27 ? 14.32 16.094 -6.113 1 77.19 27 SER B O 1
ATOM 1845 N N . PRO B 1 28 ? 14.531 18.172 -4.965 1 82.62 28 PRO B N 1
ATOM 1846 C CA . PRO B 1 28 ? 13.781 17.609 -3.842 1 82.62 28 PRO B CA 1
ATOM 1847 C C . PRO B 1 28 ? 12.414 17.062 -4.254 1 82.62 28 PRO B C 1
ATOM 1849 O O . PRO B 1 28 ? 11.758 17.641 -5.121 1 82.62 28 PRO B O 1
ATOM 1852 N N . LYS B 1 29 ? 12.016 16.016 -3.668 1 87.44 29 LYS B N 1
ATOM 1853 C CA . LYS B 1 29 ? 10.789 15.289 -4.004 1 87.44 29 LYS B CA 1
ATOM 1854 C C . LYS B 1 29 ? 9.594 16.234 -4.027 1 87.44 29 LYS B C 1
ATOM 1856 O O . LYS B 1 29 ? 8.742 16.141 -4.914 1 87.44 29 LYS B O 1
ATOM 1861 N N . ALA B 1 30 ? 9.586 17.141 -3.098 1 91.56 30 ALA B N 1
ATOM 1862 C CA . ALA B 1 30 ? 8.43 18.016 -2.936 1 91.56 30 ALA B CA 1
ATOM 1863 C C . ALA B 1 30 ? 8.258 18.922 -4.152 1 91.56 30 ALA B C 1
ATOM 1865 O O . ALA B 1 30 ? 7.172 19.453 -4.391 1 91.56 30 ALA B O 1
ATOM 1866 N N . PHE B 1 31 ? 9.258 19.062 -4.984 1 92.56 31 PHE B N 1
ATOM 1867 C CA . PHE B 1 31 ? 9.219 20 -6.098 1 92.56 31 PHE B CA 1
ATOM 1868 C C . PHE B 1 31 ? 9.047 19.266 -7.422 1 92.56 31 PHE B C 1
ATOM 1870 O O . PHE B 1 31 ? 8.961 19.891 -8.484 1 92.56 31 PHE B O 1
ATOM 1877 N N . VAL B 1 32 ? 8.961 17.953 -7.344 1 91.62 32 VAL B N 1
ATOM 1878 C CA . VAL B 1 32 ? 8.664 17.156 -8.531 1 91.62 32 VAL B CA 1
ATOM 1879 C C . VAL B 1 32 ? 7.246 17.469 -9.016 1 91.62 32 VAL B C 1
ATOM 1881 O O . VAL B 1 32 ? 6.297 17.453 -8.227 1 91.62 32 VAL B O 1
ATOM 1884 N N . PRO B 1 33 ? 7.113 17.75 -10.281 1 92.5 33 PRO B N 1
ATOM 1885 C CA . PRO B 1 33 ? 5.777 18.078 -10.789 1 92.5 33 PRO B CA 1
ATOM 1886 C C . PRO B 1 33 ? 4.887 16.859 -10.938 1 92.5 33 PRO B C 1
ATOM 1888 O O . PRO B 1 33 ? 5.363 15.781 -11.305 1 92.5 33 PRO B O 1
ATOM 1891 N N . VAL B 1 34 ? 3.723 17.047 -10.602 1 92.62 34 VAL B N 1
ATOM 1892 C CA . VAL B 1 34 ? 2.621 16.141 -10.898 1 92.62 34 VAL B CA 1
ATOM 1893 C C . VAL B 1 34 ? 1.618 16.828 -11.82 1 92.62 34 VAL B C 1
ATOM 1895 O O . VAL B 1 34 ? 0.901 17.734 -11.398 1 92.62 34 VAL B O 1
ATOM 1898 N N . GLY B 1 35 ? 1.461 16.391 -13.031 1 87.88 35 GLY B N 1
ATOM 1899 C CA . GLY B 1 35 ? 0.623 17.109 -13.984 1 87.88 35 GLY B CA 1
ATOM 1900 C C . GLY B 1 35 ? 1.023 18.547 -14.172 1 87.88 35 GLY B C 1
ATOM 1901 O O . GLY B 1 35 ? 0.166 19.438 -14.227 1 87.88 35 GLY B O 1
ATOM 1902 N N . GLY B 1 36 ? 2.258 18.844 -13.992 1 90.44 36 GLY B N 1
ATOM 1903 C CA . GLY B 1 36 ? 2.773 20.188 -14.234 1 90.44 36 GLY B CA 1
ATOM 1904 C C . GLY B 1 36 ? 2.832 21.047 -12.984 1 90.44 36 GLY B C 1
ATOM 1905 O O . GLY B 1 36 ? 3.398 22.141 -13 1 90.44 36 GLY B O 1
ATOM 1906 N N . THR B 1 37 ? 2.266 20.625 -12.016 1 93.81 37 THR B N 1
ATOM 1907 C CA . THR B 1 37 ? 2.266 21.359 -10.758 1 93.81 37 THR B CA 1
ATOM 1908 C C . THR B 1 37 ? 3.117 20.656 -9.711 1 93.81 37 THR B C 1
ATOM 1910 O O . THR B 1 37 ? 2.934 19.453 -9.461 1 93.81 37 THR B O 1
ATOM 1913 N N . PRO B 1 38 ? 4.09 21.344 -9.086 1 94.62 38 PRO B N 1
ATOM 1914 C CA . PR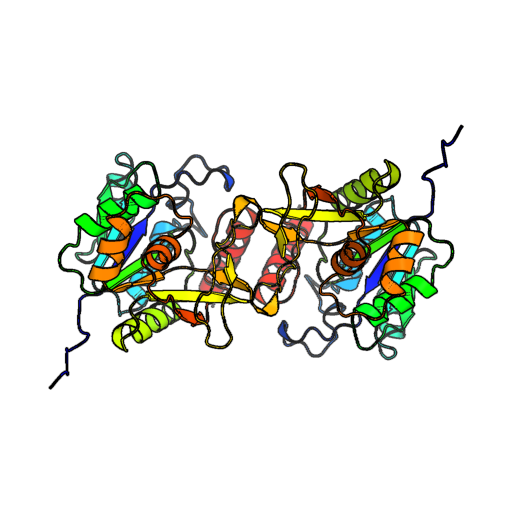O B 1 38 ? 4.922 20.688 -8.07 1 94.62 38 PRO B CA 1
ATOM 1915 C C . PRO B 1 38 ? 4.102 20.094 -6.926 1 94.62 38 PRO B C 1
ATOM 1917 O O . PRO B 1 38 ? 3.094 20.688 -6.516 1 94.62 38 PRO B O 1
ATOM 1920 N N . MET B 1 39 ? 4.516 18.984 -6.32 1 95.5 39 MET B N 1
ATOM 1921 C CA . MET B 1 39 ? 3.814 18.25 -5.277 1 95.5 39 MET B CA 1
ATOM 1922 C C . MET B 1 39 ? 3.496 19.156 -4.09 1 95.5 39 MET B C 1
ATOM 1924 O O . MET B 1 39 ? 2.379 19.141 -3.572 1 95.5 39 MET B O 1
ATOM 1928 N N . VAL B 1 40 ? 4.484 20 -3.719 1 97 40 VAL B N 1
ATOM 1929 C CA . VAL B 1 40 ? 4.305 20.828 -2.537 1 97 40 VAL B CA 1
ATOM 1930 C C . VAL B 1 40 ? 3.199 21.859 -2.791 1 97 40 VAL B C 1
ATOM 1932 O O . VAL B 1 40 ? 2.434 22.188 -1.884 1 97 40 VAL B O 1
ATOM 1935 N N . ARG B 1 41 ? 3.066 22.344 -3.965 1 96.88 41 ARG B N 1
ATOM 1936 C CA . ARG B 1 41 ? 2.002 23.281 -4.312 1 96.88 41 ARG B CA 1
ATOM 1937 C C . ARG B 1 41 ? 0.634 22.609 -4.223 1 96.88 41 ARG B C 1
ATOM 1939 O O . ARG B 1 41 ? -0.303 23.172 -3.656 1 96.88 41 ARG B O 1
ATOM 1946 N N . LEU B 1 42 ? 0.509 21.406 -4.727 1 96.94 42 LEU B N 1
ATOM 1947 C CA . LEU B 1 42 ? -0.741 20.672 -4.656 1 96.94 42 LEU B CA 1
ATOM 1948 C C . LEU B 1 42 ? -1.14 20.406 -3.205 1 96.94 42 LEU B C 1
ATOM 1950 O O . LEU B 1 42 ? -2.301 20.594 -2.836 1 96.94 42 LEU B O 1
ATOM 1954 N N . ALA B 1 43 ? -0.168 19.969 -2.418 1 97.69 43 ALA B N 1
ATOM 1955 C CA . ALA B 1 43 ? -0.423 19.703 -1.005 1 97.69 43 ALA B CA 1
ATOM 1956 C C . ALA B 1 43 ? -0.924 20.969 -0.295 1 97.69 43 ALA B C 1
ATOM 1958 O O . ALA B 1 43 ? -1.908 20.922 0.447 1 97.69 43 ALA B O 1
ATOM 1959 N N . VAL B 1 44 ? -0.273 22.094 -0.541 1 97.88 44 VAL B N 1
ATOM 1960 C CA . VAL B 1 44 ? -0.627 23.375 0.087 1 97.88 44 VAL B CA 1
ATOM 1961 C C . VAL B 1 44 ? -2.012 23.812 -0.382 1 97.88 44 VAL B C 1
ATOM 1963 O O . VAL B 1 44 ? -2.836 24.25 0.423 1 97.88 44 VAL B O 1
ATOM 1966 N N . ASP B 1 45 ? -2.258 23.688 -1.68 1 96.31 45 ASP B N 1
ATOM 1967 C CA . ASP B 1 45 ? -3.57 24.031 -2.213 1 96.31 45 ASP B CA 1
ATOM 1968 C C . ASP B 1 45 ? -4.672 23.219 -1.539 1 96.31 45 ASP B C 1
ATOM 1970 O O . ASP B 1 45 ? -5.746 23.75 -1.238 1 96.31 45 ASP B O 1
ATOM 1974 N N . GLY B 1 46 ? -4.41 21.953 -1.321 1 96.81 46 GLY B N 1
ATOM 1975 C CA . GLY B 1 46 ? -5.363 21.109 -0.613 1 96.81 46 GLY B CA 1
ATOM 1976 C C . GLY B 1 46 ? -5.625 21.578 0.808 1 96.81 46 GLY B C 1
ATOM 1977 O O . GLY B 1 46 ? -6.773 21.594 1.257 1 96.81 46 GLY B O 1
ATOM 1978 N N . LEU B 1 47 ? -4.582 21.953 1.508 1 98.06 47 LEU B N 1
ATOM 1979 C CA . LEU B 1 47 ? -4.707 22.453 2.867 1 98.06 47 LEU B CA 1
ATOM 1980 C C . LEU B 1 47 ? -5.527 23.75 2.891 1 98.06 47 LEU B C 1
ATOM 1982 O O . LEU B 1 47 ? -6.391 23.922 3.752 1 98.06 47 LEU B O 1
ATOM 1986 N N . LEU B 1 48 ? -5.285 24.641 1.935 1 96.62 48 LEU B N 1
ATOM 1987 C CA . LEU B 1 48 ? -6.02 25.891 1.846 1 96.62 48 LEU B CA 1
ATOM 1988 C C . LEU B 1 48 ? -7.492 25.641 1.537 1 96.62 48 LEU B C 1
ATOM 1990 O O . LEU B 1 48 ? -8.375 26.234 2.158 1 96.62 48 LEU B O 1
ATOM 1994 N N . ALA B 1 49 ? -7.707 24.734 0.659 1 96.69 49 ALA B N 1
ATOM 1995 C CA . ALA B 1 49 ? -9.062 24.453 0.199 1 96.69 49 ALA B CA 1
ATOM 1996 C C . ALA B 1 49 ? -9.914 23.859 1.322 1 96.69 49 ALA B C 1
ATOM 1998 O O . ALA B 1 49 ? -11.141 23.906 1.277 1 96.69 49 ALA B O 1
ATOM 1999 N N . ALA B 1 50 ? -9.258 23.25 2.301 1 97 50 ALA B N 1
ATOM 2000 C CA . ALA B 1 50 ? -9.977 22.609 3.398 1 97 50 ALA B CA 1
ATOM 2001 C C . ALA B 1 50 ? -10.773 23.641 4.207 1 97 50 ALA B C 1
ATOM 2003 O O . ALA B 1 50 ? -11.773 23.297 4.84 1 97 50 ALA B O 1
ATOM 2004 N N . GLY B 1 51 ? -10.281 24.891 4.277 1 96.56 51 GLY B N 1
ATOM 2005 C CA . GLY B 1 51 ? -11 25.984 4.926 1 96.56 51 GLY B CA 1
ATOM 2006 C C . GLY B 1 51 ? -10.914 25.938 6.438 1 96.56 51 GLY B C 1
ATOM 2007 O O . GLY B 1 51 ? -11.57 26.719 7.129 1 96.56 51 GLY B O 1
ATOM 2008 N N . VAL B 1 52 ? -10.164 25.016 6.945 1 97.44 52 VAL B N 1
ATOM 2009 C CA . VAL B 1 52 ? -10.094 24.859 8.398 1 97.44 52 VAL B CA 1
ATOM 2010 C C . VAL B 1 52 ? -8.664 25.078 8.875 1 97.44 52 VAL B C 1
ATOM 2012 O O . VAL B 1 52 ? -8.359 24.891 10.055 1 97.44 52 VAL B O 1
ATOM 2015 N N . VAL B 1 53 ? -7.742 25.406 8.016 1 97.56 53 VAL B N 1
ATOM 2016 C CA . VAL B 1 53 ? -6.344 25.672 8.336 1 97.56 53 VAL B CA 1
ATOM 2017 C C . VAL B 1 53 ? -6.086 27.172 8.344 1 97.56 53 VAL B C 1
ATOM 2019 O O . VAL B 1 53 ? -6.379 27.875 7.367 1 97.56 53 VAL B O 1
ATOM 2022 N N . ASP B 1 54 ? -5.516 27.641 9.383 1 97.19 54 ASP B N 1
ATOM 2023 C CA . ASP B 1 54 ? -5.324 29.078 9.547 1 97.19 54 ASP B CA 1
ATOM 2024 C C . ASP B 1 54 ? -3.98 29.531 8.969 1 97.19 54 ASP B C 1
ATOM 2026 O O . ASP B 1 54 ? -3.84 30.656 8.516 1 97.19 54 ASP B O 1
ATOM 2030 N N . ARG B 1 55 ? -3.027 28.719 9.117 1 97.56 55 ARG B N 1
ATOM 2031 C CA . ARG B 1 55 ? -1.677 29 8.641 1 97.56 55 ARG B CA 1
ATOM 2032 C C . ARG B 1 55 ? -0.992 27.734 8.148 1 97.56 55 ARG B C 1
ATOM 2034 O O . ARG B 1 55 ? -1.249 26.641 8.656 1 97.56 55 ARG B O 1
ATOM 2041 N N . ILE B 1 56 ? -0.178 27.875 7.156 1 98.31 56 ILE B N 1
ATOM 2042 C CA . ILE B 1 56 ? 0.622 26.781 6.609 1 98.31 56 ILE B CA 1
ATOM 2043 C C . ILE B 1 56 ? 2.102 27.156 6.652 1 98.31 56 ILE B C 1
ATOM 2045 O O . ILE B 1 56 ? 2.488 28.234 6.199 1 98.31 56 ILE B O 1
ATOM 2049 N N . ILE B 1 57 ? 2.9 26.344 7.25 1 98.19 57 ILE B N 1
ATOM 2050 C CA . ILE B 1 57 ? 4.348 26.516 7.27 1 98.19 57 ILE B CA 1
ATOM 2051 C C . ILE B 1 57 ? 5.004 25.422 6.438 1 98.19 57 ILE B C 1
ATOM 2053 O O . ILE B 1 57 ? 4.855 24.234 6.738 1 98.19 57 ILE B O 1
ATOM 2057 N N . VAL B 1 58 ? 5.715 25.812 5.418 1 97.94 58 VAL B N 1
ATOM 2058 C CA . VAL B 1 58 ? 6.422 24.891 4.531 1 97.94 58 VAL B CA 1
ATOM 2059 C C . VAL B 1 58 ? 7.918 24.922 4.84 1 97.94 58 VAL B C 1
ATOM 2061 O O . VAL B 1 58 ? 8.539 25.984 4.805 1 97.94 58 VAL B O 1
ATOM 2064 N N . MET B 1 59 ? 8.469 23.781 5.195 1 97.44 59 MET B N 1
ATOM 2065 C CA . MET B 1 59 ? 9.898 23.719 5.496 1 97.44 59 MET B CA 1
ATOM 2066 C C . MET B 1 59 ? 10.68 23.172 4.305 1 97.44 59 MET B C 1
ATOM 2068 O O . MET B 1 59 ? 10.453 22.031 3.879 1 97.44 59 MET B O 1
ATOM 2072 N N . VAL B 1 60 ? 11.633 23.875 3.812 1 95.88 60 VAL B N 1
ATOM 2073 C CA . VAL B 1 60 ? 12.43 23.484 2.656 1 95.88 60 VAL B CA 1
ATOM 2074 C C . VAL B 1 60 ? 13.914 23.688 2.957 1 95.88 60 VAL B C 1
ATOM 2076 O O . VAL B 1 60 ? 14.266 24.359 3.924 1 95.88 60 VAL B O 1
ATOM 2079 N N . PRO B 1 61 ? 14.742 22.984 2.139 1 92.69 61 PRO B N 1
ATOM 2080 C CA . PRO B 1 61 ? 16.156 23.328 2.275 1 92.69 61 PRO B CA 1
ATOM 2081 C C . PRO B 1 61 ? 16.453 24.797 2.016 1 92.69 61 PRO B C 1
ATOM 2083 O O . PRO B 1 61 ? 15.719 25.453 1.258 1 92.69 61 PRO B O 1
ATOM 2086 N N . ALA B 1 62 ? 17.531 25.25 2.643 1 94.06 62 ALA B N 1
ATOM 2087 C CA . ALA B 1 62 ? 17.859 26.672 2.574 1 94.06 62 ALA B CA 1
ATOM 2088 C C . ALA B 1 62 ? 17.953 27.141 1.126 1 94.06 62 ALA B C 1
ATOM 2090 O O . ALA B 1 62 ? 17.469 28.219 0.79 1 94.06 62 ALA B O 1
ATOM 2091 N N . GLU B 1 63 ? 18.5 26.328 0.266 1 93 63 GLU B N 1
ATOM 2092 C CA . GLU B 1 63 ? 18.75 26.703 -1.121 1 93 63 GLU B CA 1
ATOM 2093 C C . GLU B 1 63 ? 17.469 26.75 -1.934 1 93 63 GLU B C 1
ATOM 2095 O O . GLU B 1 63 ? 17.453 27.219 -3.068 1 93 63 GLU B O 1
ATOM 2100 N N . TRP B 1 64 ? 16.422 26.328 -1.302 1 93.56 64 TRP B N 1
ATOM 2101 C CA . TRP B 1 64 ? 15.172 26.219 -2.059 1 93.56 64 TRP B CA 1
ATOM 2102 C C . TRP B 1 64 ? 14.141 27.219 -1.543 1 93.56 64 TRP B C 1
ATOM 2104 O O . TRP B 1 64 ? 13 27.25 -2.014 1 93.56 64 TRP B O 1
ATOM 2114 N N . VAL B 1 65 ? 14.469 28.094 -0.618 1 94.88 65 VAL B N 1
ATOM 2115 C CA . VAL B 1 65 ? 13.523 29.016 0.009 1 94.88 65 VAL B CA 1
ATOM 2116 C C . VAL B 1 65 ? 12.938 29.938 -1.047 1 94.88 65 VAL B C 1
ATOM 2118 O O . VAL B 1 65 ? 11.719 30.094 -1.142 1 94.88 65 VAL B O 1
ATOM 2121 N N . GLU B 1 66 ? 13.773 30.5 -1.852 1 94.44 66 GLU B N 1
ATOM 2122 C CA . GLU B 1 66 ? 13.305 31.438 -2.869 1 94.44 66 GLU B CA 1
ATOM 2123 C C . GLU B 1 66 ? 12.367 30.75 -3.859 1 94.44 66 GLU B C 1
ATOM 2125 O O . GLU B 1 66 ? 11.32 31.297 -4.207 1 94.44 66 GLU B O 1
ATOM 2130 N N . SER B 1 67 ? 12.781 29.578 -4.293 1 93.19 67 SER B N 1
ATOM 2131 C CA . SER B 1 67 ? 11.953 28.797 -5.215 1 93.19 67 SER B CA 1
ATOM 2132 C C . SER B 1 67 ? 10.594 28.484 -4.602 1 93.19 67 SER B C 1
ATOM 2134 O O . SER B 1 67 ? 9.562 28.578 -5.273 1 93.19 67 SER B O 1
ATOM 2136 N N . ALA B 1 68 ? 10.602 28.125 -3.346 1 94.94 68 ALA B N 1
ATOM 2137 C CA . ALA B 1 68 ? 9.359 27.781 -2.658 1 94.94 68 ALA B CA 1
ATOM 2138 C C . ALA B 1 68 ? 8.453 29 -2.518 1 94.94 68 ALA B C 1
ATOM 2140 O O . ALA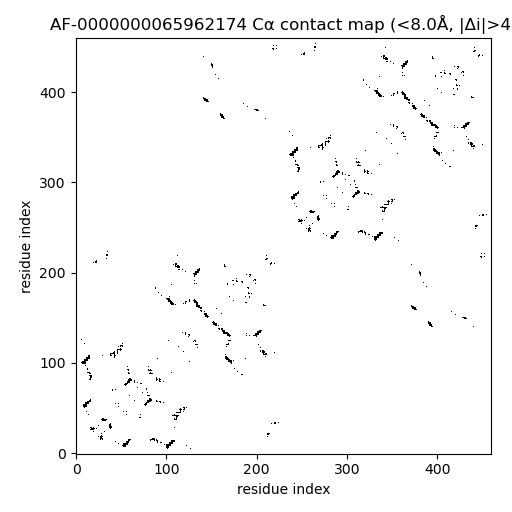 B 1 68 ? 7.246 28.922 -2.758 1 94.94 68 ALA B O 1
ATOM 2141 N N . VAL B 1 69 ? 9.031 30.125 -2.164 1 94.75 69 VAL B N 1
ATOM 2142 C CA . VAL B 1 69 ? 8.258 31.359 -1.996 1 94.75 69 VAL B CA 1
ATOM 2143 C C . VAL B 1 69 ? 7.625 31.75 -3.326 1 94.75 69 VAL B C 1
ATOM 2145 O O . VAL B 1 69 ? 6.461 32.156 -3.367 1 94.75 69 VAL B O 1
ATOM 2148 N N . ALA B 1 70 ? 8.344 31.562 -4.383 1 93.25 70 ALA B N 1
ATOM 2149 C CA . ALA B 1 70 ? 7.852 31.922 -5.707 1 93.25 70 ALA B CA 1
ATOM 2150 C C . ALA B 1 70 ? 6.738 30.969 -6.152 1 93.25 70 ALA B C 1
ATOM 2152 O O . ALA B 1 70 ? 5.828 31.375 -6.879 1 93.25 70 ALA B O 1
ATOM 2153 N N . LEU B 1 71 ? 6.82 29.797 -5.715 1 93 71 LEU B N 1
ATOM 2154 C CA . LEU B 1 71 ? 5.938 28.719 -6.168 1 93 71 LEU B CA 1
ATOM 2155 C C . LEU B 1 71 ? 4.613 28.75 -5.406 1 93 71 LEU B C 1
ATOM 2157 O O . LEU B 1 71 ? 3.559 28.469 -5.977 1 93 71 LEU B O 1
ATOM 2161 N N . LEU B 1 72 ? 4.676 29.047 -4.164 1 94.44 72 LEU B N 1
ATOM 2162 C CA . LEU B 1 72 ? 3.52 28.938 -3.281 1 94.44 72 LEU B CA 1
ATOM 2163 C C . LEU B 1 72 ? 2.691 30.219 -3.316 1 94.44 72 LEU B C 1
ATOM 2165 O O . LEU B 1 72 ? 3.195 31.281 -3.688 1 94.44 72 LEU B O 1
ATOM 2169 N N . PRO B 1 73 ? 1.403 30.031 -3.055 1 88.06 73 PRO B N 1
ATOM 2170 C CA . PRO B 1 73 ? 0.562 31.234 -3.104 1 88.06 73 PRO B CA 1
ATOM 2171 C C . PRO B 1 73 ? 1.042 32.344 -2.158 1 88.06 73 PRO B C 1
ATOM 2173 O O . PRO B 1 73 ? 1.375 32.062 -1.003 1 88.06 73 PRO B O 1
ATOM 2176 N N . PRO B 1 74 ? 1.179 33.438 -2.764 1 79.5 74 PRO B N 1
ATOM 2177 C CA . PRO B 1 74 ? 1.553 34.594 -1.924 1 79.5 74 PRO B CA 1
ATOM 2178 C C . PRO B 1 74 ? 0.474 34.938 -0.906 1 79.5 74 PRO B C 1
ATOM 2180 O O . PRO B 1 74 ? -0.608 35.406 -1.284 1 79.5 74 PRO B O 1
ATOM 2183 N N . SER B 1 75 ? 0.558 34.406 0.107 1 77.31 75 SER B N 1
ATOM 2184 C CA . SER B 1 75 ? -0.462 34.656 1.118 1 77.31 75 SER B CA 1
ATOM 2185 C C . SER B 1 75 ? 0.155 34.781 2.506 1 77.31 75 SER B C 1
ATOM 2187 O O . SER B 1 75 ? 1.271 34.312 2.742 1 77.31 75 SER B O 1
ATOM 2189 N N . GLU B 1 76 ? -0.538 35.594 3.293 1 85.44 76 GLU B N 1
ATOM 2190 C CA . GLU B 1 76 ? -0.168 35.688 4.703 1 85.44 76 GLU B CA 1
ATOM 2191 C C . GLU B 1 76 ? -0.374 34.344 5.414 1 85.44 76 GLU B C 1
ATOM 2193 O O . GLU B 1 76 ? 0.154 34.156 6.508 1 85.44 76 GLU B O 1
ATOM 2198 N N . VAL B 1 77 ? -0.991 33.531 4.719 1 92.81 77 VAL B N 1
ATOM 2199 C CA . VAL B 1 77 ? -1.382 32.25 5.324 1 92.81 77 VAL B CA 1
ATOM 2200 C C . VAL B 1 77 ? -0.269 31.234 5.137 1 92.81 77 VAL B C 1
ATOM 2202 O O . VAL B 1 77 ? -0.132 30.297 5.938 1 92.81 77 VAL B O 1
ATOM 2205 N N . VAL B 1 78 ? 0.556 31.375 4.121 1 97 78 VAL B N 1
ATOM 2206 C CA . VAL B 1 78 ? 1.602 30.406 3.809 1 97 78 VAL B CA 1
ATOM 2207 C C . VAL B 1 78 ? 2.973 31.016 4.078 1 97 78 VAL B C 1
ATOM 2209 O O . VAL B 1 78 ? 3.301 32.094 3.545 1 97 78 VAL B O 1
ATOM 2212 N N . ARG B 1 79 ? 3.711 30.438 4.891 1 96.69 79 ARG B N 1
ATOM 2213 C CA . ARG B 1 79 ? 5.062 30.859 5.234 1 96.69 79 ARG B CA 1
ATOM 2214 C C . ARG B 1 79 ? 6.078 29.766 4.922 1 96.69 79 ARG B C 1
ATOM 2216 O O . ARG B 1 79 ? 5.812 28.578 5.16 1 96.69 79 ARG B O 1
ATOM 2223 N N . VAL B 1 80 ? 7.238 30.172 4.359 1 97.19 80 VAL B N 1
ATOM 2224 C CA . VAL B 1 80 ? 8.328 29.234 4.066 1 97.19 80 VAL B CA 1
ATOM 2225 C C . VAL B 1 80 ? 9.461 29.438 5.062 1 97.19 80 VAL B C 1
ATOM 2227 O O . VAL B 1 80 ? 9.883 30.578 5.312 1 97.19 80 VAL B O 1
ATOM 2230 N N . VAL B 1 81 ? 9.875 28.406 5.66 1 96.88 81 VAL B N 1
ATOM 2231 C CA . VAL B 1 81 ? 11.023 28.484 6.559 1 96.88 81 VAL B CA 1
ATOM 2232 C C . VAL B 1 81 ? 12.039 27.422 6.188 1 96.88 81 VAL B C 1
ATOM 2234 O O . VAL B 1 81 ? 11.742 26.516 5.398 1 96.88 81 VAL B O 1
ATOM 2237 N N . VAL B 1 82 ? 13.258 27.5 6.742 1 96.56 82 VAL B N 1
ATOM 2238 C CA . VAL B 1 82 ? 14.305 26.531 6.48 1 96.56 82 VAL B CA 1
ATOM 2239 C C . VAL B 1 82 ? 14.086 25.281 7.344 1 96.56 82 VAL B C 1
ATOM 2241 O O . VAL B 1 82 ? 13.867 25.391 8.555 1 96.56 82 VAL B O 1
ATOM 2244 N N . GLY B 1 83 ? 13.984 24.188 6.652 1 93.44 83 GLY B N 1
ATOM 2245 C CA . GLY B 1 83 ? 13.93 22.906 7.355 1 93.44 83 GLY B CA 1
ATOM 2246 C C . GLY B 1 83 ? 15.305 22.359 7.684 1 93.44 83 GLY B C 1
ATOM 2247 O O . GLY B 1 83 ? 16.312 23.062 7.582 1 93.44 83 GLY B O 1
ATOM 2248 N N . GLY B 1 84 ? 15.297 21.125 8.281 1 87.38 84 GLY B N 1
ATOM 2249 C CA . GLY B 1 84 ? 16.547 20.484 8.648 1 87.38 84 GLY B CA 1
ATOM 2250 C C . GLY B 1 84 ? 16.891 19.281 7.781 1 87.38 84 GLY B C 1
ATOM 2251 O O . GLY B 1 84 ? 16.281 19.078 6.727 1 87.38 84 GLY B O 1
ATOM 2252 N N . ALA B 1 85 ? 17.969 18.578 8.195 1 83.38 85 ALA B N 1
ATOM 2253 C CA . ALA B 1 85 ? 18.484 17.422 7.445 1 83.38 85 ALA B CA 1
ATOM 2254 C C . ALA B 1 85 ? 17.5 16.266 7.488 1 83.38 85 ALA B C 1
ATOM 2256 O O . ALA B 1 85 ? 17.328 15.555 6.492 1 83.38 85 ALA B O 1
ATOM 2257 N N . GLU B 1 86 ? 16.859 16.141 8.609 1 86.62 86 GLU B N 1
ATOM 2258 C CA . GLU B 1 86 ? 15.898 15.07 8.789 1 86.62 86 GLU B CA 1
ATOM 2259 C C . GLU B 1 86 ? 14.477 15.617 8.898 1 86.62 86 GLU B C 1
ATOM 2261 O O . GLU B 1 86 ? 14.281 16.797 9.188 1 86.62 86 GLU B O 1
ATOM 2266 N N . ARG B 1 87 ? 13.562 14.68 8.617 1 88.44 87 ARG B N 1
ATOM 2267 C CA . ARG B 1 87 ? 12.156 15.055 8.68 1 88.44 87 ARG B CA 1
ATOM 2268 C C . ARG B 1 87 ? 11.812 15.648 10.039 1 88.44 87 ARG B C 1
ATOM 2270 O O . ARG B 1 87 ? 11.117 16.672 10.125 1 88.44 87 ARG B O 1
ATOM 2277 N N . THR B 1 88 ? 12.312 15.07 11.133 1 90.19 88 THR B N 1
ATOM 2278 C CA . THR B 1 88 ? 12.008 15.531 12.484 1 90.19 88 THR B CA 1
ATOM 2279 C C . THR B 1 88 ? 12.578 16.922 12.727 1 90.19 88 THR B C 1
ATOM 2281 O O . THR B 1 88 ? 11.969 17.734 13.422 1 90.19 88 THR B O 1
ATOM 2284 N N . ASP B 1 89 ? 13.727 17.172 12.094 1 90.94 89 ASP B N 1
ATOM 2285 C CA . ASP B 1 89 ? 14.32 18.5 12.203 1 90.94 89 ASP B CA 1
ATOM 2286 C C . ASP B 1 89 ? 13.438 19.547 11.523 1 90.94 89 ASP B C 1
ATOM 2288 O O . ASP B 1 89 ? 13.273 20.656 12.039 1 90.94 89 ASP B O 1
ATOM 2292 N N . SER B 1 90 ? 12.93 19.203 10.414 1 93.69 90 SER B N 1
ATOM 2293 C CA . SER B 1 90 ? 12.055 20.109 9.688 1 93.69 90 SER B CA 1
ATOM 2294 C C . SER B 1 90 ? 10.789 20.422 10.484 1 93.69 90 SER B C 1
ATOM 2296 O O . SER B 1 90 ? 10.375 21.578 10.586 1 93.69 90 SER B O 1
ATOM 2298 N N . VAL B 1 91 ? 10.195 19.359 11.07 1 96 91 VAL B N 1
ATOM 2299 C CA . VAL B 1 91 ? 8.977 19.562 11.852 1 96 91 VAL B CA 1
ATOM 2300 C C . VAL B 1 91 ? 9.289 20.453 13.062 1 96 91 VAL B C 1
ATOM 2302 O O . VAL B 1 91 ? 8.508 21.328 13.406 1 96 91 VAL B O 1
ATOM 2305 N N . ARG B 1 92 ? 10.469 20.281 13.688 1 95.12 92 ARG B N 1
ATOM 2306 C CA . ARG B 1 92 ? 10.883 21.141 14.797 1 95.12 92 ARG B CA 1
ATOM 2307 C C . ARG B 1 92 ? 10.938 22.594 14.375 1 95.12 92 ARG B C 1
ATOM 2309 O O . ARG B 1 92 ? 10.516 23.484 15.117 1 95.12 92 ARG B O 1
ATOM 2316 N N . ALA B 1 93 ? 11.555 22.812 13.266 1 95.81 93 ALA B N 1
ATOM 2317 C CA . ALA B 1 93 ? 11.617 24.172 12.742 1 95.81 93 ALA B CA 1
ATOM 2318 C C . ALA B 1 93 ? 10.219 24.766 12.547 1 95.81 93 ALA B C 1
ATOM 2320 O O . ALA B 1 93 ? 9.984 25.938 12.852 1 95.81 93 ALA B O 1
ATOM 2321 N N . GLY B 1 94 ? 9.32 23.969 12.008 1 97.75 94 GLY B N 1
ATOM 2322 C CA . GLY B 1 94 ? 7.938 24.375 11.836 1 97.75 94 GLY B CA 1
ATOM 2323 C C . GLY B 1 94 ? 7.242 24.703 13.141 1 97.75 94 GLY B C 1
ATOM 2324 O O . GLY B 1 94 ? 6.52 25.703 13.234 1 97.75 94 GLY B O 1
ATOM 2325 N N . LEU B 1 95 ? 7.461 23.875 14.156 1 97.69 95 LEU B N 1
ATOM 2326 C CA . LEU B 1 95 ? 6.895 24.109 15.484 1 97.69 95 LEU B CA 1
ATOM 2327 C C . LEU B 1 95 ? 7.375 25.453 16.047 1 97.69 95 LEU B C 1
ATOM 2329 O O . LEU B 1 95 ? 6.582 26.219 16.594 1 97.69 95 LEU B O 1
ATOM 2333 N N . ALA B 1 96 ? 8.625 25.703 15.859 1 97.12 96 ALA B N 1
ATOM 2334 C CA . ALA B 1 96 ? 9.227 26.938 16.359 1 97.12 96 ALA B CA 1
ATOM 2335 C C . ALA B 1 96 ? 8.656 28.156 15.648 1 97.12 96 ALA B C 1
ATOM 2337 O O . ALA B 1 96 ? 8.547 29.234 16.234 1 97.12 96 ALA B O 1
ATOM 2338 N N . ALA B 1 97 ? 8.25 28.016 14.445 1 97.25 97 ALA B N 1
ATOM 2339 C CA . ALA B 1 97 ? 7.766 29.109 13.609 1 97.25 97 ALA B CA 1
ATOM 2340 C C . ALA B 1 97 ? 6.324 29.469 13.953 1 97.25 97 ALA B C 1
ATOM 2342 O O . ALA B 1 97 ? 5.816 30.516 13.531 1 97.25 97 ALA B O 1
ATOM 2343 N N . ALA B 1 98 ? 5.652 28.672 14.727 1 97.25 98 ALA B N 1
ATOM 2344 C CA . ALA B 1 98 ? 4.254 28.922 15.07 1 97.25 98 ALA B CA 1
ATOM 2345 C C . ALA B 1 98 ? 4.008 28.688 16.562 1 97.25 98 ALA B C 1
ATOM 2347 O O . ALA B 1 98 ? 3.205 27.844 16.938 1 97.25 98 ALA B O 1
ATOM 2348 N N . PRO B 1 99 ? 4.578 29.484 17.391 1 95.75 99 PRO B N 1
ATOM 2349 C CA . PRO B 1 99 ? 4.48 29.266 18.844 1 95.75 99 PRO B CA 1
ATOM 2350 C C . PRO B 1 99 ? 3.064 29.469 19.375 1 95.75 99 PRO B C 1
ATOM 2352 O O . PRO B 1 99 ? 2.732 28.969 20.453 1 95.75 99 PRO B O 1
ATOM 2355 N N . ASP B 1 100 ? 2.217 30.125 18.641 1 95.94 100 ASP B N 1
ATOM 2356 C CA . ASP B 1 100 ? 0.888 30.484 19.125 1 95.94 100 ASP B CA 1
ATOM 2357 C C . ASP B 1 100 ? -0.161 29.5 18.625 1 95.94 100 ASP B C 1
ATOM 2359 O O . ASP B 1 100 ? -1.359 29.688 18.844 1 95.94 100 ASP B O 1
ATOM 2363 N N . ALA B 1 101 ? 0.251 28.453 17.922 1 97.62 101 ALA B N 1
ATOM 2364 C CA . ALA B 1 101 ? -0.692 27.5 17.359 1 97.62 101 ALA B CA 1
ATOM 2365 C C . ALA B 1 101 ? -1.463 26.781 18.453 1 97.62 101 ALA B C 1
ATOM 2367 O O . ALA B 1 101 ? -0.904 26.469 19.516 1 97.62 101 ALA B O 1
ATOM 2368 N N . GLY B 1 102 ? -2.762 26.531 18.234 1 98.38 102 GLY B N 1
ATOM 2369 C CA . GLY B 1 102 ? -3.555 25.672 19.094 1 98.38 102 GLY B CA 1
ATOM 2370 C C . GLY B 1 102 ? -3.506 24.219 18.688 1 98.38 102 GLY B C 1
ATOM 2371 O O . GLY B 1 102 ? -3.562 23.328 19.531 1 98.38 102 GLY B O 1
ATOM 2372 N N . TYR B 1 103 ? -3.48 24 17.422 1 98.75 103 TYR B N 1
ATOM 2373 C CA . TYR B 1 103 ? -3.4 22.672 16.812 1 98.75 103 TYR B CA 1
ATOM 2374 C C . TYR B 1 103 ? -2.352 22.641 15.703 1 98.75 103 TYR B C 1
ATOM 2376 O O . TYR B 1 103 ? -2.119 23.641 15.031 1 98.75 103 TYR B O 1
ATOM 2384 N N . PHE B 1 104 ? -1.71 21.5 15.586 1 98.81 104 PHE B N 1
ATOM 2385 C CA . PHE B 1 104 ? -0.813 21.281 14.461 1 98.81 104 PHE B CA 1
ATOM 2386 C C . PHE B 1 104 ? -1.324 20.141 13.578 1 98.81 104 PHE B C 1
ATOM 2388 O O . PHE B 1 104 ? -1.806 19.125 14.078 1 98.81 104 PHE B O 1
ATOM 2395 N N . LEU B 1 105 ? -1.299 20.297 12.32 1 98.88 105 LEU B N 1
ATOM 2396 C CA . LEU B 1 105 ? -1.376 19.266 11.297 1 98.88 105 LEU B CA 1
ATOM 2397 C C . LEU B 1 105 ? -0.023 19.062 10.625 1 98.88 105 LEU B C 1
ATOM 2399 O O . LEU B 1 105 ? 0.561 20 10.102 1 98.88 105 LEU B O 1
ATOM 2403 N N . VAL B 1 106 ? 0.542 17.906 10.703 1 98.81 106 VAL B N 1
ATOM 2404 C CA . VAL B 1 106 ? 1.765 17.609 9.961 1 98.81 106 VAL B CA 1
ATOM 2405 C C . VAL B 1 106 ? 1.426 16.828 8.688 1 98.81 106 VAL B C 1
ATOM 2407 O O . VAL B 1 106 ? 0.917 15.711 8.758 1 98.81 106 VAL B O 1
ATOM 2410 N N . HIS B 1 107 ? 1.703 17.375 7.551 1 98.56 107 HIS B N 1
ATOM 2411 C CA . HIS B 1 107 ? 1.246 16.859 6.27 1 98.56 107 HIS B CA 1
ATOM 2412 C C . HIS B 1 107 ? 2.416 16.625 5.32 1 98.56 107 HIS B C 1
ATOM 2414 O O . HIS B 1 107 ? 3.248 17.516 5.125 1 98.56 107 HIS B O 1
ATOM 2420 N N . ASP B 1 108 ? 2.537 15.445 4.762 1 96.62 108 ASP B N 1
ATOM 2421 C CA . ASP B 1 108 ? 3.562 15.133 3.773 1 96.62 108 ASP B CA 1
ATOM 2422 C C . ASP B 1 108 ? 3.264 15.805 2.438 1 96.62 108 ASP B C 1
ATOM 2424 O O . ASP B 1 108 ? 2.184 15.625 1.872 1 96.62 108 ASP B O 1
ATOM 2428 N N . ALA B 1 109 ? 4.262 16.469 1.937 1 96 109 ALA B N 1
ATOM 2429 C CA . ALA B 1 109 ? 4.113 17.047 0.606 1 96 109 ALA B CA 1
ATOM 2430 C C . ALA B 1 109 ? 3.854 15.969 -0.442 1 96 109 ALA B C 1
ATOM 2432 O O . ALA B 1 109 ? 3.166 16.219 -1.437 1 96 109 ALA B O 1
ATOM 2433 N N . ALA B 1 110 ? 4.289 14.789 -0.164 1 95.06 110 ALA B N 1
ATOM 2434 C CA . ALA B 1 110 ? 4.168 13.672 -1.095 1 95.06 110 ALA B CA 1
ATOM 2435 C C . ALA B 1 110 ? 2.732 13.164 -1.159 1 95.06 110 ALA B C 1
ATOM 2437 O O . ALA B 1 110 ? 2.377 12.391 -2.057 1 95.06 110 ALA B O 1
ATOM 2438 N N . ARG B 1 111 ? 1.94 13.477 -0.21 1 97.12 111 ARG B N 1
ATOM 2439 C CA . ARG B 1 111 ? 0.51 13.195 -0.284 1 97.12 111 ARG B CA 1
ATOM 2440 C C . ARG B 1 111 ? -0.25 14.375 -0.876 1 97.12 111 ARG B C 1
ATOM 2442 O O . ARG B 1 111 ? -1.144 14.93 -0.234 1 97.12 111 ARG B O 1
ATOM 2449 N N . ALA B 1 112 ? 0.091 14.57 -2.059 1 96.94 112 ALA B N 1
ATOM 2450 C CA . ALA B 1 112 ? -0.202 15.812 -2.77 1 96.94 112 ALA B CA 1
ATOM 2451 C C . ALA B 1 112 ? -1.684 15.906 -3.123 1 96.94 112 ALA B C 1
ATOM 2453 O O . ALA B 1 112 ? -2.193 16.984 -3.41 1 96.94 112 ALA B O 1
ATOM 2454 N N . LEU B 1 113 ? -2.426 14.797 -3.109 1 96.56 113 LEU B N 1
ATOM 2455 C CA . LEU B 1 113 ? -3.803 14.797 -3.592 1 96.56 113 LEU B CA 1
ATOM 2456 C C . LEU B 1 113 ? -4.781 14.578 -2.443 1 96.56 113 LEU B C 1
ATOM 2458 O O . LEU B 1 113 ? -5.941 14.227 -2.668 1 96.56 113 LEU B O 1
ATOM 2462 N N . THR B 1 114 ? -4.301 14.727 -1.216 1 97.81 114 THR B N 1
ATOM 2463 C CA . THR B 1 114 ? -5.156 14.555 -0.048 1 97.81 114 THR B CA 1
ATOM 2464 C C . THR B 1 114 ? -6.395 15.445 -0.151 1 97.81 114 THR B C 1
ATOM 2466 O O . THR B 1 114 ? -6.281 16.656 -0.298 1 97.81 114 THR B O 1
ATOM 2469 N N . PRO B 1 115 ? -7.578 14.859 -0.057 1 97.5 115 PRO B N 1
ATOM 2470 C CA . PRO B 1 115 ? -8.797 15.656 -0.184 1 97.5 115 PRO B CA 1
ATOM 2471 C C . PRO B 1 115 ? -9.016 16.594 1 1 97.5 115 PRO B C 1
ATOM 2473 O O . PRO B 1 115 ? -8.742 16.219 2.145 1 97.5 115 PRO B O 1
ATOM 2476 N N . PRO B 1 116 ? -9.547 17.781 0.701 1 97.94 116 PRO B N 1
ATOM 2477 C CA . PRO B 1 116 ? -9.852 18.734 1.775 1 97.94 116 PRO B CA 1
ATOM 2478 C C . PRO B 1 116 ? -10.758 18.125 2.848 1 97.94 116 PRO B C 1
ATOM 2480 O O . PRO B 1 116 ? -10.617 18.453 4.031 1 97.94 116 PRO B O 1
ATOM 2483 N N . ALA B 1 117 ? -11.625 17.266 2.459 1 98 117 ALA B N 1
ATOM 2484 C CA . ALA B 1 117 ? -12.562 16.656 3.404 1 98 117 ALA B CA 1
ATOM 2485 C C . ALA B 1 117 ? -11.828 15.836 4.453 1 98 117 ALA B C 1
ATOM 2487 O O . ALA B 1 117 ? -12.25 15.766 5.609 1 98 117 ALA B O 1
ATOM 2488 N N . LEU B 1 118 ? -10.758 15.156 4.059 1 98.38 118 LEU B N 1
ATOM 2489 C CA . LEU B 1 118 ? -9.953 14.391 5.004 1 98.38 118 LEU B CA 1
ATOM 2490 C C . LEU B 1 118 ? -9.328 15.312 6.051 1 98.38 118 LEU B C 1
ATOM 2492 O O . LEU B 1 118 ? -9.305 14.977 7.238 1 98.38 118 LEU B O 1
ATOM 2496 N N . ILE B 1 119 ? -8.852 16.484 5.648 1 98.69 119 ILE B N 1
ATOM 2497 C CA . ILE B 1 119 ? -8.273 17.484 6.547 1 98.69 119 ILE B CA 1
ATOM 2498 C C . ILE B 1 119 ? -9.336 17.969 7.527 1 98.69 119 ILE B C 1
ATOM 2500 O O . ILE B 1 119 ? -9.086 18.062 8.734 1 98.69 119 ILE B O 1
ATOM 2504 N N . GLY B 1 120 ? -10.5 18.234 6.949 1 98.44 120 GLY B N 1
ATOM 2505 C CA . GLY B 1 120 ? -11.609 18.641 7.793 1 98.44 120 GLY B CA 1
ATOM 2506 C C . GLY B 1 120 ? -11.961 17.609 8.859 1 98.44 120 GLY B C 1
ATOM 2507 O O . GLY B 1 120 ? -12.25 17.969 10 1 98.44 120 GLY B O 1
ATOM 2508 N N . ARG B 1 121 ? -11.953 16.312 8.5 1 98.19 121 ARG B N 1
ATOM 2509 C CA . ARG B 1 121 ? -12.25 15.219 9.422 1 98.19 121 ARG B CA 1
ATOM 2510 C C . ARG B 1 121 ? -11.273 15.211 10.594 1 98.19 121 ARG B C 1
ATOM 2512 O O . ARG B 1 121 ? -11.68 15.039 11.742 1 98.19 121 ARG B O 1
ATOM 2519 N N . ILE B 1 122 ? -10.023 15.438 10.352 1 98.69 122 ILE B N 1
ATOM 2520 C CA . ILE B 1 122 ? -8.984 15.422 11.375 1 98.69 122 ILE B CA 1
ATOM 2521 C C . ILE B 1 122 ? -9.172 16.609 12.32 1 98.69 122 ILE B C 1
ATOM 2523 O O . ILE B 1 122 ? -9.172 16.438 13.539 1 98.69 122 ILE B O 1
ATOM 2527 N N . VAL B 1 123 ? -9.383 17.828 11.742 1 98.62 123 VAL B N 1
ATOM 2528 C CA . VAL B 1 123 ? -9.547 19.031 12.555 1 98.62 123 VAL B CA 1
ATOM 2529 C C . VAL B 1 123 ? -10.812 18.906 13.398 1 98.62 123 VAL B C 1
ATOM 2531 O O . VAL B 1 123 ? -10.836 19.328 14.555 1 98.62 123 VAL B O 1
ATOM 2534 N N . GLY B 1 124 ? -11.852 18.359 12.734 1 98.31 124 GLY B N 1
ATOM 2535 C CA . GLY B 1 124 ? -13.078 18.125 13.484 1 98.31 124 GLY B CA 1
ATOM 2536 C C . GLY B 1 124 ? -12.875 17.281 14.727 1 98.31 124 GLY B C 1
ATOM 2537 O O . GLY B 1 124 ? -13.406 17.594 15.789 1 98.31 124 GLY B O 1
ATOM 2538 N N . GLU B 1 125 ? -12.117 16.203 14.625 1 98.25 125 GLU B N 1
ATOM 2539 C CA . GLU B 1 125 ? -11.828 15.336 15.758 1 98.25 125 GLU B CA 1
ATOM 2540 C C . GLU B 1 125 ? -11.016 16.062 16.828 1 98.25 125 GLU B C 1
ATOM 2542 O O . GLU B 1 125 ? -11.258 15.883 18.016 1 98.25 125 GLU B O 1
ATOM 2547 N N . LEU B 1 126 ? -10.039 16.859 16.406 1 98.19 126 LEU B N 1
ATOM 2548 C CA . LEU B 1 126 ? -9.242 17.641 17.359 1 98.19 126 LEU B CA 1
ATOM 2549 C C . LEU B 1 126 ? -10.117 18.609 18.141 1 98.19 126 LEU B C 1
ATOM 2551 O O . LEU B 1 126 ? -10.039 18.656 19.375 1 98.19 126 LEU B O 1
ATOM 2555 N N . ARG B 1 127 ? -10.938 19.281 17.438 1 97.69 127 ARG B N 1
ATOM 2556 C CA . ARG B 1 127 ? -11.805 20.266 18.078 1 97.69 127 ARG B CA 1
ATOM 2557 C C . ARG B 1 127 ? -12.836 19.594 18.969 1 97.69 127 ARG B C 1
ATOM 2559 O O . ARG B 1 127 ? -13.336 20.203 19.922 1 97.69 127 ARG B O 1
ATOM 2566 N N . ALA B 1 128 ? -13.102 18.375 18.625 1 97.25 128 ALA B N 1
ATOM 2567 C CA . ALA B 1 128 ? -14.039 17.609 19.453 1 97.25 128 ALA B CA 1
ATOM 2568 C C . ALA B 1 128 ? -13.352 17.078 20.703 1 97.25 128 ALA B C 1
ATOM 2570 O O . ALA B 1 128 ? -13.992 16.453 21.547 1 97.25 128 ALA B O 1
ATOM 2571 N N . GLY B 1 129 ? -12.055 17.25 20.797 1 96.88 129 GLY B N 1
ATOM 2572 C CA . GLY B 1 129 ? -11.414 16.953 22.062 1 96.88 129 GLY B CA 1
ATOM 2573 C C . GLY B 1 129 ? -10.297 15.945 21.938 1 96.88 129 GLY B C 1
ATOM 2574 O O . GLY B 1 129 ? -9.547 15.727 22.906 1 96.88 129 GLY B O 1
ATOM 2575 N N . ARG B 1 130 ? -10.148 15.266 20.844 1 97.62 130 ARG B N 1
ATOM 2576 C CA . ARG B 1 130 ? -9.031 14.344 20.672 1 97.62 130 ARG B CA 1
ATOM 2577 C C . ARG B 1 130 ? -7.711 15.102 20.578 1 97.62 130 ARG B C 1
ATOM 2579 O O . ARG B 1 130 ? -7.641 16.156 19.953 1 97.62 130 ARG B O 1
ATOM 2586 N N . ARG B 1 131 ? -6.668 14.508 21.172 1 98.31 131 ARG B N 1
ATOM 2587 C CA . ARG B 1 131 ? -5.402 15.234 21.234 1 98.31 131 ARG B CA 1
ATOM 2588 C C . ARG B 1 131 ? -4.457 14.781 20.125 1 98.31 131 ARG B C 1
ATOM 2590 O O . ARG B 1 131 ? -3.488 15.477 19.812 1 98.31 131 ARG B O 1
ATOM 2597 N N . ALA B 1 132 ? -4.637 13.602 19.625 1 98.75 132 ALA B N 1
ATOM 2598 C CA . ALA B 1 132 ? -3.852 13.016 18.547 1 98.75 132 ALA B CA 1
ATOM 2599 C C . ALA B 1 132 ? -4.734 12.211 17.594 1 98.75 132 ALA B C 1
ATOM 2601 O O . ALA B 1 132 ? -5.445 11.297 18.031 1 98.75 132 ALA B O 1
ATOM 2602 N N . VAL B 1 133 ? -4.715 12.57 16.344 1 98.75 133 VAL B N 1
ATOM 2603 C CA . VAL B 1 133 ? -5.594 11.969 15.336 1 98.75 133 VAL B CA 1
ATOM 2604 C C . VAL B 1 133 ? -4.801 11.68 14.062 1 98.75 133 VAL B C 1
ATOM 2606 O O . VAL B 1 133 ? -4.062 12.531 13.578 1 98.75 133 VAL B O 1
ATOM 2609 N N . VAL B 1 134 ? -4.895 10.461 13.562 1 98.75 134 VAL B N 1
ATOM 2610 C CA . VAL B 1 134 ? -4.23 10.117 12.312 1 98.75 134 VAL B CA 1
ATOM 2611 C C . VAL B 1 134 ? -5.234 9.477 11.359 1 98.75 134 VAL B C 1
ATOM 2613 O O . VAL B 1 134 ? -6.09 8.695 11.781 1 98.75 134 VAL B O 1
ATOM 2616 N N . PRO B 1 135 ? -5.223 9.906 10.117 1 98.81 135 PRO B N 1
ATOM 2617 C CA . PRO B 1 135 ? -5.992 9.156 9.117 1 98.81 135 PRO B CA 1
ATOM 2618 C C . PRO B 1 135 ? -5.336 7.84 8.727 1 98.81 135 PRO B C 1
ATOM 2620 O O . PRO B 1 135 ? -4.105 7.754 8.656 1 98.81 135 PRO B O 1
ATOM 2623 N N . ALA B 1 136 ? -6.148 6.824 8.492 1 98.25 136 ALA B N 1
ATOM 2624 C CA . ALA B 1 136 ? -5.578 5.512 8.195 1 98.25 136 ALA B CA 1
ATOM 2625 C C . ALA B 1 136 ? -6.504 4.707 7.285 1 98.25 136 ALA B C 1
ATOM 2627 O O . ALA B 1 136 ? -7.723 4.902 7.297 1 98.25 136 ALA B O 1
ATOM 2628 N N . LEU B 1 137 ? -5.914 3.84 6.469 1 96.19 137 LEU B N 1
ATOM 2629 C CA . LEU B 1 137 ? -6.633 2.877 5.641 1 96.19 137 LEU B CA 1
ATOM 2630 C C . LEU B 1 137 ? -6.355 1.451 6.105 1 96.19 137 LEU B C 1
ATOM 2632 O O . LEU B 1 137 ? -5.25 1.141 6.547 1 96.19 137 LEU B O 1
ATOM 2636 N N . PRO B 1 138 ? -7.367 0.563 6.004 1 93.88 138 PRO B N 1
ATOM 2637 C CA . PRO B 1 138 ? -7.02 -0.851 6.168 1 93.88 138 PRO B CA 1
ATOM 2638 C C . PRO B 1 138 ? -5.934 -1.31 5.195 1 93.88 138 PRO B C 1
ATOM 2640 O O . PRO B 1 138 ? -5.898 -0.861 4.047 1 93.88 138 PRO B O 1
ATOM 2643 N N . VAL B 1 139 ? -5.004 -2.113 5.688 1 93 139 VAL B N 1
ATOM 2644 C CA . VAL B 1 139 ? -3.979 -2.68 4.816 1 93 139 VAL B CA 1
ATOM 2645 C C . VAL B 1 139 ? -4.602 -3.73 3.9 1 93 139 VAL B C 1
ATOM 2647 O O . VAL B 1 139 ? -5.43 -4.531 4.34 1 93 139 VAL B O 1
ATOM 2650 N N . VAL B 1 140 ? -4.172 -3.725 2.637 1 87.75 140 VAL B N 1
ATOM 2651 C CA . VAL B 1 140 ? -4.777 -4.617 1.653 1 87.75 140 VAL B CA 1
ATOM 2652 C C . VAL B 1 140 ? -3.912 -5.863 1.486 1 87.75 140 VAL B C 1
ATOM 2654 O O . VAL B 1 140 ? -4.414 -6.988 1.537 1 87.75 140 VAL B O 1
ATOM 2657 N N . ASP B 1 141 ? -2.648 -5.734 1.323 1 91.94 141 ASP B N 1
ATOM 2658 C CA . ASP B 1 141 ? -1.727 -6.855 1.161 1 91.94 141 ASP B CA 1
ATOM 2659 C C . ASP B 1 141 ? -1.421 -7.516 2.504 1 91.94 141 ASP B C 1
ATOM 2661 O O . ASP B 1 141 ? -1.441 -6.852 3.545 1 91.94 141 ASP B O 1
ATOM 2665 N N . THR B 1 142 ? -1.212 -8.812 2.467 1 93.88 142 THR B N 1
ATOM 2666 C CA . THR B 1 142 ? -0.619 -9.445 3.641 1 93.88 142 THR B CA 1
ATOM 2667 C C . THR B 1 142 ? 0.732 -8.812 3.969 1 93.88 142 THR B C 1
ATOM 2669 O O . THR B 1 142 ? 1.56 -8.609 3.08 1 93.88 142 THR B O 1
ATOM 2672 N N . VAL B 1 143 ? 0.837 -8.383 5.191 1 96.5 143 VAL B N 1
ATOM 2673 C CA . VAL B 1 143 ? 2.094 -7.812 5.668 1 96.5 143 VAL B CA 1
ATOM 2674 C C . VAL B 1 143 ? 2.816 -8.828 6.551 1 96.5 143 VAL B C 1
ATOM 2676 O O . VAL B 1 143 ? 2.203 -9.453 7.418 1 96.5 143 VAL B O 1
ATOM 2679 N N . LYS B 1 144 ? 4.117 -9.031 6.258 1 97.12 144 LYS B N 1
ATOM 2680 C CA . LYS B 1 144 ? 4.941 -9.93 7.055 1 97.12 144 LYS B CA 1
ATOM 2681 C C . LYS B 1 144 ? 6.172 -9.211 7.605 1 97.12 144 LYS B C 1
ATOM 2683 O O . LYS B 1 144 ? 6.617 -8.211 7.039 1 97.12 144 LYS B O 1
ATOM 2688 N N . SER B 1 145 ? 6.645 -9.656 8.781 1 96.81 145 SER B N 1
ATOM 2689 C CA . SER B 1 145 ? 7.977 -9.281 9.25 1 96.81 145 SER B CA 1
ATOM 2690 C C . SER B 1 145 ? 9.039 -10.234 8.711 1 96.81 145 SER B C 1
ATOM 2692 O O . SER B 1 145 ? 8.789 -11.43 8.57 1 96.81 145 SER B O 1
ATOM 2694 N N . VAL B 1 146 ? 10.156 -9.719 8.422 1 97.5 146 VAL B N 1
ATOM 2695 C CA . VAL B 1 146 ? 11.266 -10.539 7.934 1 97.5 146 VAL B CA 1
ATOM 2696 C C . VAL B 1 146 ? 12.531 -10.211 8.719 1 97.5 146 VAL B C 1
ATOM 2698 O O . VAL B 1 146 ? 12.664 -9.117 9.273 1 97.5 146 VAL B O 1
ATOM 2701 N N . ASP B 1 147 ? 13.445 -11.141 8.82 1 96.31 147 ASP B N 1
ATOM 2702 C CA . ASP B 1 147 ? 14.758 -10.875 9.406 1 96.31 147 ASP B CA 1
ATOM 2703 C C . ASP B 1 147 ? 15.719 -10.32 8.359 1 96.31 147 ASP B C 1
ATOM 2705 O O . ASP B 1 147 ? 15.312 -10.008 7.234 1 96.31 147 ASP B O 1
ATOM 2709 N N . ALA B 1 148 ? 16.922 -10.109 8.742 1 93.75 148 ALA B N 1
ATOM 2710 C CA . ALA B 1 148 ? 17.906 -9.461 7.891 1 93.75 148 ALA B CA 1
ATOM 2711 C C . ALA B 1 148 ? 18.172 -10.281 6.633 1 93.75 148 ALA B C 1
ATOM 2713 O O . ALA B 1 148 ? 18.562 -9.734 5.598 1 93.75 148 ALA B O 1
ATOM 2714 N N . ALA B 1 149 ? 17.891 -11.625 6.668 1 93.94 149 ALA B N 1
ATOM 2715 C CA . ALA B 1 149 ? 18.141 -12.508 5.535 1 93.94 149 ALA B CA 1
ATOM 2716 C C . ALA B 1 149 ? 16.906 -12.625 4.648 1 93.94 149 ALA B C 1
ATOM 2718 O O . ALA B 1 149 ? 16.922 -13.344 3.646 1 93.94 149 ALA B O 1
ATOM 2719 N N . GLY B 1 150 ? 15.867 -11.922 5.035 1 95.12 150 GLY B N 1
ATOM 2720 C CA . GLY B 1 150 ? 14.648 -11.953 4.242 1 95.12 150 GLY B CA 1
ATOM 2721 C C . GLY B 1 150 ? 13.758 -13.141 4.559 1 95.12 150 GLY B C 1
ATOM 2722 O O . GLY B 1 150 ? 12.891 -13.5 3.764 1 95.12 150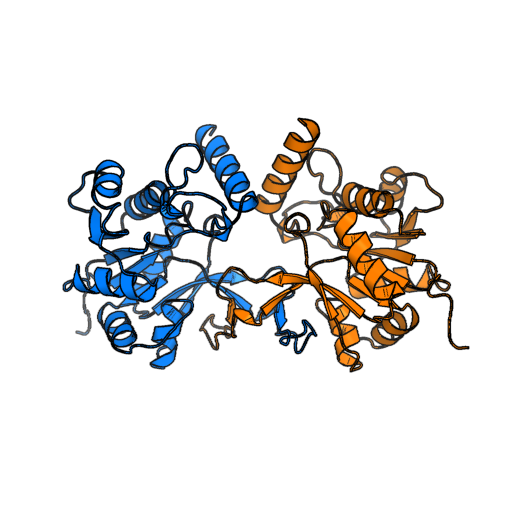 GLY B O 1
ATOM 2723 N N . VAL B 1 151 ? 14.031 -13.797 5.625 1 97.12 151 VAL B N 1
ATOM 2724 C CA . VAL B 1 151 ? 13.195 -14.914 6.059 1 97.12 151 VAL B CA 1
ATOM 2725 C C . VAL B 1 151 ? 12.047 -14.391 6.918 1 97.12 151 VAL B C 1
ATOM 2727 O O . VAL B 1 151 ? 12.258 -13.57 7.812 1 97.12 151 VAL B O 1
ATOM 2730 N N . VAL B 1 152 ? 10.852 -14.883 6.621 1 96.88 152 VAL B N 1
ATOM 2731 C CA . VAL B 1 152 ? 9.664 -14.43 7.332 1 96.88 152 VAL B CA 1
ATOM 2732 C C . VAL B 1 152 ? 9.758 -14.844 8.805 1 96.88 152 VAL B C 1
ATOM 2734 O O . VAL B 1 152 ? 10.062 -15.992 9.117 1 96.88 152 VAL B O 1
ATOM 2737 N N . THR B 1 153 ? 9.508 -13.852 9.68 1 96 153 THR B N 1
ATOM 2738 C CA . THR B 1 153 ? 9.586 -14.117 11.117 1 96 153 THR B CA 1
ATOM 2739 C C . THR B 1 153 ? 8.195 -14.031 11.75 1 96 153 THR B C 1
ATOM 2741 O O . THR B 1 153 ? 8.008 -14.461 12.891 1 96 153 THR B O 1
ATOM 2744 N N . GLY B 1 154 ? 7.258 -13.492 11.047 1 92.62 154 GLY B N 1
ATOM 2745 C CA . GLY B 1 154 ? 5.91 -13.367 11.578 1 92.62 154 GLY B CA 1
ATOM 2746 C C . GLY B 1 154 ? 4.934 -12.758 10.586 1 92.62 154 GLY B C 1
ATOM 2747 O O . GLY B 1 154 ? 5.344 -12.133 9.609 1 92.62 154 GLY B O 1
ATOM 2748 N N . THR B 1 155 ? 3.707 -13.008 10.844 1 93.81 155 THR B N 1
ATOM 2749 C CA . THR B 1 155 ? 2.6 -12.461 10.07 1 93.81 155 THR B CA 1
ATOM 2750 C C . THR B 1 155 ? 1.562 -11.82 10.984 1 93.81 155 THR B C 1
ATOM 2752 O O . THR B 1 155 ? 0.663 -12.492 11.484 1 93.81 155 THR B O 1
ATOM 2755 N N . PRO B 1 156 ? 1.688 -10.508 11.148 1 92.06 156 PRO B N 1
ATOM 2756 C CA . PRO B 1 156 ? 0.688 -9.852 12 1 92.06 156 PRO B CA 1
ATOM 2757 C C . PRO B 1 156 ? -0.73 -9.992 11.453 1 92.06 156 PRO B C 1
ATOM 2759 O O . PRO B 1 156 ? -0.916 -10.211 10.25 1 92.06 156 PRO B O 1
ATOM 2762 N N . ASP B 1 157 ? -1.664 -9.883 12.383 1 92.5 157 ASP B N 1
ATOM 2763 C CA . ASP B 1 157 ? -3.07 -9.93 11.992 1 92.5 157 ASP B CA 1
ATOM 2764 C C . ASP B 1 157 ? -3.441 -8.727 11.133 1 92.5 157 ASP B C 1
ATOM 2766 O O . ASP B 1 157 ? -3.564 -7.609 11.633 1 92.5 157 ASP B O 1
ATOM 2770 N N . ARG B 1 158 ? -3.629 -8.969 9.898 1 91.94 158 ARG B N 1
ATOM 2771 C CA . ARG B 1 158 ? -3.893 -7.914 8.93 1 91.94 158 ARG B CA 1
ATOM 2772 C C . ARG B 1 158 ? -5.109 -7.09 9.336 1 91.94 158 ARG B C 1
ATOM 2774 O O . ARG B 1 158 ? -5.148 -5.879 9.109 1 91.94 158 ARG B O 1
ATOM 2781 N N . ALA B 1 159 ? -6.082 -7.715 9.898 1 92.12 159 ALA B N 1
ATOM 2782 C CA . ALA B 1 159 ? -7.336 -7.047 10.242 1 92.12 159 ALA B CA 1
ATOM 2783 C C . ALA B 1 159 ? -7.098 -5.918 11.242 1 92.12 159 ALA B C 1
ATOM 2785 O O . ALA B 1 159 ? -7.895 -4.98 11.328 1 92.12 159 ALA B O 1
ATOM 2786 N N . ALA B 1 160 ? -6.023 -5.961 11.945 1 95.44 160 ALA B N 1
ATOM 2787 C CA . ALA B 1 160 ? -5.711 -4.969 12.969 1 95.44 160 ALA B CA 1
ATOM 2788 C C . ALA B 1 160 ? -4.699 -3.949 12.453 1 95.44 160 ALA B C 1
ATOM 2790 O O . ALA B 1 160 ? -4.289 -3.045 13.188 1 95.44 160 ALA B O 1
ATOM 2791 N N . LEU B 1 161 ? -4.273 -4.109 11.258 1 96.62 161 LEU B N 1
ATOM 2792 C CA . LEU B 1 161 ? -3.236 -3.229 10.727 1 96.62 161 LEU B CA 1
ATOM 2793 C C . LEU B 1 161 ? -3.852 -2.09 9.922 1 96.62 161 LEU B C 1
ATOM 2795 O O . LEU B 1 161 ? -4.84 -2.289 9.211 1 96.62 161 LEU B O 1
ATOM 2799 N N . ARG B 1 162 ? -3.283 -0.948 10.086 1 97.62 162 ARG B N 1
ATOM 2800 C CA . ARG B 1 162 ? -3.672 0.254 9.352 1 97.62 162 ARG B CA 1
ATOM 2801 C C . ARG B 1 162 ? -2.457 0.931 8.727 1 97.62 162 ARG B C 1
ATOM 2803 O O . ARG B 1 162 ? -1.401 1.028 9.359 1 97.62 162 ARG B O 1
ATOM 2810 N N . ALA B 1 163 ? -2.59 1.278 7.504 1 97.06 163 ALA B N 1
ATOM 2811 C CA . ALA B 1 163 ? -1.621 2.172 6.875 1 97.06 163 ALA B CA 1
ATOM 2812 C C . ALA B 1 163 ? -1.935 3.631 7.191 1 97.06 163 ALA B C 1
ATOM 2814 O O . ALA B 1 163 ? -2.99 4.145 6.809 1 97.06 163 ALA B O 1
ATOM 2815 N N . VAL B 1 164 ? -1.044 4.273 7.82 1 97.88 164 VAL B N 1
ATOM 2816 C CA . VAL B 1 164 ? -1.281 5.625 8.312 1 97.88 164 VAL B CA 1
ATOM 2817 C C . VAL B 1 164 ? -0.966 6.641 7.223 1 97.88 164 VAL B C 1
ATOM 2819 O O . VAL B 1 164 ? -0.006 6.469 6.465 1 97.88 164 VAL B O 1
ATOM 2822 N N . GLN B 1 165 ? -1.774 7.605 7.129 1 98.19 165 GLN B N 1
ATOM 2823 C CA . GLN B 1 165 ? -1.604 8.695 6.18 1 98.19 165 GLN B CA 1
ATOM 2824 C C . GLN B 1 165 ? -1.381 10.023 6.902 1 98.19 165 GLN B C 1
ATOM 2826 O O . GLN B 1 165 ? -1.162 10.047 8.117 1 98.19 165 GLN B O 1
ATOM 2831 N N . THR B 1 166 ? -1.197 11.07 6.199 1 98.44 166 THR B N 1
ATOM 2832 C CA . THR B 1 166 ? -1.169 12.445 6.688 1 98.44 166 THR B CA 1
ATOM 2833 C C . THR B 1 166 ? -2.199 13.305 5.957 1 98.44 166 THR B C 1
ATOM 2835 O O . THR B 1 166 ? -2.65 12.945 4.863 1 98.44 166 THR B O 1
ATOM 2838 N N . PRO B 1 167 ? -2.598 14.406 6.641 1 98.75 167 PRO B N 1
ATOM 2839 C CA . PRO B 1 167 ? -2.025 15.055 7.824 1 98.75 167 PRO B CA 1
ATOM 2840 C C . PRO B 1 167 ? -2.312 14.289 9.109 1 98.75 167 PRO B C 1
ATOM 2842 O O . PRO B 1 167 ? -3.365 13.656 9.242 1 98.75 167 PRO B O 1
ATOM 2845 N N . GLN B 1 168 ? -1.389 14.328 9.953 1 98.88 168 GLN B N 1
ATOM 2846 C CA . GLN B 1 168 ? -1.6 13.906 11.336 1 98.88 168 GLN B CA 1
ATOM 2847 C C . GLN B 1 168 ? -1.876 15.102 12.234 1 98.88 168 GLN B C 1
ATOM 2849 O O . GLN B 1 168 ? -1.197 16.125 12.141 1 98.88 168 GLN B O 1
ATOM 2854 N N . GLY B 1 169 ? -2.844 15.016 13.039 1 98.88 169 GLY B N 1
ATOM 2855 C CA . GLY B 1 169 ? -3.277 16.141 13.844 1 98.88 169 GLY B CA 1
ATOM 2856 C C . GLY B 1 169 ? -3 15.961 15.32 1 98.88 169 GLY B C 1
ATOM 2857 O O . GLY B 1 169 ? -3.152 14.867 15.859 1 98.88 169 GLY B O 1
ATOM 2858 N N . PHE B 1 170 ? -2.652 17.094 15.953 1 98.81 170 PHE B N 1
ATOM 2859 C CA . PHE B 1 170 ? -2.299 17.078 17.359 1 98.81 170 PHE B CA 1
ATOM 2860 C C . PHE B 1 170 ? -2.67 18.391 18.031 1 98.81 170 PHE B C 1
ATOM 2862 O O . PHE B 1 170 ? -2.635 19.453 17.391 1 98.81 170 PHE B O 1
ATOM 2869 N N . THR B 1 171 ? -3.002 18.312 19.25 1 98.62 171 THR B N 1
ATOM 2870 C CA . THR B 1 171 ? -2.922 19.562 20.016 1 98.62 171 THR B CA 1
ATOM 2871 C C . THR B 1 171 ? -1.485 20.062 20.078 1 98.62 171 THR B C 1
ATOM 2873 O O . THR B 1 171 ? -0.542 19.266 20.109 1 98.62 171 THR B O 1
ATOM 2876 N N . ALA B 1 172 ? -1.366 21.359 20.094 1 98.38 172 ALA B N 1
ATOM 2877 C CA . ALA B 1 172 ? -0.046 21.969 19.969 1 98.38 172 ALA B CA 1
ATOM 2878 C C . ALA B 1 172 ? 0.851 21.578 21.141 1 98.38 172 ALA B C 1
ATOM 2880 O O . ALA B 1 172 ? 2.021 21.234 20.938 1 98.38 172 ALA B O 1
ATOM 2881 N N . ASP B 1 173 ? 0.339 21.641 22.297 1 97.25 173 ASP B N 1
ATOM 2882 C CA . ASP B 1 173 ? 1.128 21.312 23.484 1 97.25 173 ASP B CA 1
ATOM 2883 C C . ASP B 1 173 ? 1.626 19.859 23.422 1 97.25 173 ASP B C 1
ATOM 2885 O O . ASP B 1 173 ? 2.779 19.578 23.75 1 97.25 173 ASP B O 1
ATOM 2889 N N . LEU B 1 174 ? 0.754 18.953 22.984 1 97.5 174 LEU B N 1
ATOM 2890 C CA . LEU B 1 174 ? 1.11 17.547 22.906 1 97.5 174 LEU B CA 1
ATOM 2891 C C . LEU B 1 174 ? 2.24 17.328 21.906 1 97.5 174 LEU B C 1
ATOM 2893 O O . LEU B 1 174 ? 3.215 16.625 22.203 1 97.5 174 LEU B O 1
ATOM 2897 N N . LEU B 1 175 ? 2.121 17.875 20.688 1 97.94 175 LEU B N 1
ATOM 2898 C CA . LEU B 1 175 ? 3.158 17.672 19.688 1 97.94 175 LEU B CA 1
ATOM 2899 C C . LEU B 1 175 ? 4.477 18.297 20.125 1 97.94 175 LEU B C 1
ATOM 2901 O O . LEU B 1 175 ? 5.543 17.703 19.922 1 97.94 175 LEU B O 1
ATOM 2905 N N . ARG B 1 176 ? 4.414 19.469 20.75 1 97.19 176 ARG B N 1
ATOM 2906 C CA . ARG B 1 176 ? 5.629 20.078 21.25 1 97.19 176 ARG B CA 1
ATOM 2907 C C . ARG B 1 176 ? 6.305 19.203 22.297 1 97.19 176 ARG B C 1
ATOM 2909 O O . ARG B 1 176 ? 7.527 19.031 22.281 1 97.19 176 ARG B O 1
ATOM 2916 N N . ALA B 1 177 ? 5.523 18.672 23.172 1 96.38 177 ALA B N 1
ATOM 2917 C CA . ALA B 1 177 ? 6.07 17.766 24.172 1 96.38 177 ALA B CA 1
ATOM 2918 C C . ALA B 1 177 ? 6.723 16.547 23.531 1 96.38 177 ALA B C 1
ATOM 2920 O O . ALA B 1 177 ? 7.785 16.094 23.969 1 96.38 177 ALA B O 1
ATOM 2921 N N . ALA B 1 178 ? 6.051 16.047 22.516 1 96.19 178 ALA B N 1
ATOM 2922 C CA . ALA B 1 178 ? 6.578 14.867 21.828 1 96.19 178 ALA B CA 1
ATOM 2923 C C . ALA B 1 178 ? 7.922 15.18 21.172 1 96.19 178 ALA B C 1
ATOM 2925 O O . ALA B 1 178 ? 8.805 14.32 21.125 1 96.19 178 ALA B O 1
ATOM 2926 N N . TYR B 1 179 ? 8.078 16.344 20.656 1 95.5 179 TYR B N 1
ATOM 2927 C CA . TYR B 1 179 ? 9.281 16.719 19.922 1 95.5 179 TYR B CA 1
ATOM 2928 C C . TYR B 1 179 ? 10.359 17.234 20.859 1 95.5 179 TYR B C 1
ATOM 2930 O O . TYR B 1 179 ? 11.484 17.5 20.438 1 95.5 179 TYR B O 1
ATOM 2938 N N . ALA B 1 180 ? 9.969 17.438 22.062 1 91.5 180 ALA B N 1
ATOM 2939 C CA . ALA B 1 180 ? 10.977 17.828 23.047 1 91.5 180 ALA B CA 1
ATOM 2940 C C . ALA B 1 180 ? 11.977 16.703 23.281 1 91.5 180 ALA B C 1
ATOM 2942 O O . ALA B 1 180 ? 13.133 16.953 23.625 1 91.5 180 ALA B O 1
ATOM 2943 N N . ALA B 1 181 ? 11.414 15.5 23.016 1 81.69 181 ALA B N 1
ATOM 2944 C CA . ALA B 1 181 ? 12.297 14.344 23.125 1 81.69 181 ALA B CA 1
ATOM 2945 C C . ALA B 1 181 ? 13.039 14.094 21.812 1 81.69 181 ALA B C 1
ATOM 2947 O O . ALA B 1 181 ? 12.477 14.289 20.734 1 81.69 181 ALA B O 1
ATOM 2948 N N . ASP B 1 182 ? 14.305 14.062 21.812 1 77.75 182 ASP B N 1
ATOM 2949 C CA . ASP B 1 182 ? 15.094 13.836 20.609 1 77.75 182 ASP B CA 1
ATOM 2950 C C . ASP B 1 182 ? 15.227 12.336 20.312 1 77.75 182 ASP B C 1
ATOM 2952 O O . ASP B 1 182 ? 16.281 11.75 20.578 1 77.75 182 ASP B O 1
ATOM 2956 N N . VAL B 1 183 ? 14.141 11.742 19.766 1 79.75 183 VAL B N 1
ATOM 2957 C CA . VAL B 1 183 ? 14.141 10.32 19.438 1 79.75 183 VAL B CA 1
ATOM 2958 C C . VAL B 1 183 ? 13.68 10.117 18 1 79.75 183 VAL B C 1
ATOM 2960 O O . VAL B 1 183 ? 12.852 10.875 17.5 1 79.75 183 VAL B O 1
ATOM 2963 N N . PRO B 1 184 ? 14.266 9.203 17.375 1 76.06 184 PRO B N 1
ATOM 2964 C CA . PRO B 1 184 ? 13.844 8.898 16.016 1 76.06 184 PRO B CA 1
ATOM 2965 C C . PRO B 1 184 ? 12.43 8.328 15.945 1 76.06 184 PRO B C 1
ATOM 2967 O O . PRO B 1 184 ? 11.984 7.66 16.891 1 76.06 184 PRO B O 1
ATOM 2970 N N . ALA B 1 185 ? 11.664 8.734 15.016 1 80.31 185 ALA B N 1
ATOM 2971 C CA . ALA B 1 185 ? 10.344 8.18 14.75 1 80.31 185 ALA B CA 1
ATOM 2972 C C . ALA B 1 185 ? 10.016 8.227 13.258 1 80.31 185 ALA B C 1
ATOM 2974 O O . ALA B 1 185 ? 10.531 9.078 12.531 1 80.31 185 ALA B O 1
ATOM 2975 N N . THR B 1 186 ? 9.156 7.223 12.766 1 79.19 186 THR B N 1
ATOM 2976 C CA . THR B 1 186 ? 8.789 7.156 11.359 1 79.19 186 THR B CA 1
ATOM 2977 C C . THR B 1 186 ? 7.68 8.156 11.039 1 79.19 186 THR B C 1
ATOM 2979 O O . THR B 1 186 ? 7.434 8.469 9.867 1 79.19 186 THR B O 1
ATOM 2982 N N . ASP B 1 187 ? 6.988 8.492 12.078 1 90.88 187 ASP B N 1
ATOM 2983 C CA . ASP B 1 187 ? 5.961 9.523 11.938 1 90.88 187 ASP B CA 1
ATOM 2984 C C . ASP B 1 187 ? 5.75 10.266 13.25 1 90.88 187 ASP B C 1
ATOM 2986 O O . ASP B 1 187 ? 6.309 9.891 14.281 1 90.88 187 ASP B O 1
ATOM 2990 N N . ASP B 1 188 ? 5.023 11.297 13.133 1 95.69 188 ASP B N 1
ATOM 2991 C CA . ASP B 1 188 ? 4.816 12.172 14.281 1 95.69 188 ASP B CA 1
ATOM 2992 C C . ASP B 1 188 ? 4.004 11.477 15.367 1 95.69 188 ASP B C 1
ATOM 2994 O O . ASP B 1 188 ? 4.297 11.617 16.562 1 95.69 188 ASP B O 1
ATOM 2998 N N . ALA B 1 189 ? 2.982 10.734 14.992 1 96.75 189 ALA B N 1
ATOM 2999 C CA . ALA B 1 189 ? 2.162 10 15.953 1 96.75 189 ALA B CA 1
ATOM 3000 C C . ALA B 1 189 ? 3.006 9.016 16.766 1 96.75 189 ALA B C 1
ATOM 3002 O O . ALA B 1 189 ? 2.721 8.766 17.938 1 96.75 189 ALA B O 1
ATOM 3003 N N . GLY B 1 190 ? 4.035 8.469 16.109 1 94.25 190 GLY B N 1
ATOM 3004 C CA . GLY B 1 190 ? 4.941 7.598 16.844 1 94.25 190 GLY B CA 1
ATOM 3005 C C . GLY B 1 190 ? 5.602 8.273 18.016 1 94.25 190 GLY B C 1
ATOM 3006 O O . GLY B 1 190 ? 5.781 7.664 19.078 1 94.25 190 GLY B O 1
ATOM 3007 N N . LEU B 1 191 ? 6.039 9.531 17.859 1 94 191 LEU B N 1
ATOM 3008 C CA . LEU B 1 191 ? 6.621 10.305 18.953 1 94 191 LEU B CA 1
ATOM 3009 C C . LEU B 1 191 ? 5.602 10.523 20.078 1 94 191 LEU B C 1
ATOM 3011 O O . LEU B 1 191 ? 5.941 10.438 21.25 1 94 191 LEU B O 1
ATOM 3015 N N . VAL B 1 192 ? 4.383 10.781 19.672 1 95.62 192 VAL B N 1
ATOM 3016 C CA . VAL B 1 192 ? 3.309 11.023 20.641 1 95.62 192 VAL B CA 1
ATOM 3017 C C . VAL B 1 192 ? 3.012 9.734 21.406 1 95.62 192 VAL B C 1
ATOM 3019 O O . VAL B 1 192 ? 2.771 9.773 22.625 1 95.62 192 VAL B O 1
ATOM 3022 N N . GLU B 1 193 ? 2.971 8.609 20.703 1 94.38 193 GLU B N 1
ATOM 3023 C CA . GLU B 1 193 ? 2.76 7.316 21.344 1 94.38 193 GLU B CA 1
ATOM 3024 C C . GLU B 1 193 ? 3.77 7.082 22.453 1 94.38 193 GLU B C 1
ATOM 3026 O O . GLU B 1 193 ? 3.434 6.5 23.484 1 94.38 193 GLU B O 1
ATOM 3031 N N . ARG B 1 194 ? 4.965 7.512 22.312 1 91.56 194 ARG B N 1
ATOM 3032 C CA . ARG B 1 194 ? 6.027 7.316 23.297 1 91.56 194 ARG B CA 1
ATOM 3033 C C . ARG B 1 194 ? 5.715 8.055 24.594 1 91.56 194 ARG B C 1
ATOM 3035 O O . ARG B 1 194 ? 6.25 7.719 25.656 1 91.56 194 ARG B O 1
ATOM 3042 N N . LEU B 1 195 ? 4.891 9.031 24.516 1 93.31 195 LEU B N 1
ATOM 3043 C CA . LEU B 1 195 ? 4.48 9.789 25.688 1 93.31 195 LEU B CA 1
ATOM 3044 C C . LEU B 1 195 ? 3.336 9.094 26.406 1 93.31 195 LEU B C 1
ATOM 3046 O O . LEU B 1 195 ? 2.891 9.555 27.469 1 93.31 195 LEU B O 1
ATOM 3050 N N . GLY B 1 196 ? 2.84 8.039 25.844 1 93.75 196 GLY B N 1
ATOM 3051 C CA . GLY B 1 196 ? 1.728 7.316 26.453 1 93.75 196 GLY B CA 1
ATOM 3052 C C . GLY B 1 196 ? 0.375 7.898 26.094 1 93.75 196 GLY B C 1
ATOM 3053 O O . GLY B 1 196 ? -0.642 7.535 26.688 1 93.75 196 GLY B O 1
ATOM 3054 N N . GLU B 1 197 ? 0.36 8.828 25.203 1 95.5 197 GLU B N 1
ATOM 3055 C CA . GLU B 1 197 ? -0.883 9.453 24.75 1 95.5 197 GLU B CA 1
ATOM 3056 C C . GLU B 1 197 ? -1.582 8.602 23.703 1 95.5 197 GLU B C 1
ATOM 3058 O O . GLU B 1 197 ? -0.938 8.094 22.781 1 95.5 197 GLU B O 1
ATOM 3063 N N . PRO B 1 198 ? -2.893 8.367 23.844 1 97.12 198 PRO B N 1
ATOM 3064 C CA . PRO B 1 198 ? -3.611 7.629 22.812 1 97.12 198 PRO B CA 1
ATOM 3065 C C . PRO B 1 198 ? -3.66 8.375 21.484 1 97.12 198 PRO B C 1
ATOM 3067 O O . PRO B 1 198 ? -3.842 9.594 21.453 1 97.12 198 PRO B O 1
ATOM 3070 N N . VAL B 1 199 ? -3.379 7.688 20.438 1 98.38 199 VAL B N 1
ATOM 3071 C CA . VAL B 1 199 ? -3.541 8.18 19.078 1 98.38 199 VAL B CA 1
ATOM 3072 C C . VAL B 1 199 ? -4.781 7.559 18.453 1 98.38 199 VAL B C 1
ATOM 3074 O O . VAL B 1 199 ? -4.902 6.332 18.391 1 98.38 199 VAL B O 1
ATOM 3077 N N . HIS B 1 200 ? -5.707 8.367 18 1 98.44 200 HIS B N 1
ATOM 3078 C CA . HIS B 1 200 ? -6.961 7.902 17.422 1 98.44 200 HIS B CA 1
ATOM 3079 C C . HIS B 1 200 ? -6.906 7.938 15.891 1 98.44 200 HIS B C 1
ATOM 3081 O O . HIS B 1 200 ? -6.363 8.875 15.305 1 98.44 200 HIS B O 1
ATOM 3087 N N . THR B 1 201 ? -7.5 6.898 15.281 1 98.5 201 THR B N 1
ATOM 3088 C CA . THR B 1 201 ? -7.551 6.887 13.82 1 98.5 201 THR B CA 1
ATOM 3089 C C . THR B 1 201 ? -8.898 7.41 13.328 1 98.5 201 THR B C 1
ATOM 3091 O O . THR B 1 201 ? -9.906 7.309 14.023 1 98.5 201 THR B O 1
ATOM 3094 N N . VAL B 1 202 ? -8.891 8.07 12.234 1 98.31 202 VAL B N 1
ATOM 3095 C CA . VAL B 1 202 ? -10.086 8.359 11.438 1 98.31 202 VAL B CA 1
ATOM 3096 C C . VAL B 1 202 ? -9.945 7.73 10.055 1 98.31 202 VAL B C 1
ATOM 3098 O O . VAL B 1 202 ? -8.852 7.312 9.656 1 98.31 202 VAL B O 1
ATOM 3101 N N . ALA B 1 203 ? -11.062 7.598 9.336 1 97.5 203 ALA B N 1
ATOM 3102 C CA . ALA B 1 203 ? -11.023 7.016 7.996 1 97.5 203 ALA B CA 1
ATOM 3103 C C . ALA B 1 203 ? -10.125 7.828 7.07 1 97.5 203 ALA B C 1
ATOM 3105 O O . ALA B 1 203 ? -10.281 9.047 6.953 1 97.5 203 ALA B O 1
ATOM 3106 N N . GLY B 1 204 ? -9.102 7.16 6.512 1 97.75 204 GLY B N 1
ATOM 3107 C CA . GLY B 1 204 ? -8.281 7.785 5.484 1 97.75 204 GLY B CA 1
ATOM 3108 C C . GLY B 1 204 ? -8.984 7.902 4.148 1 97.75 204 GLY B C 1
ATOM 3109 O O . GLY B 1 204 ? -10.211 7.809 4.074 1 97.75 204 GLY B O 1
ATOM 3110 N N . ASP B 1 205 ? -8.242 8.281 3.201 1 96.5 205 ASP B N 1
ATOM 3111 C CA . ASP B 1 205 ? -8.75 8.422 1.84 1 96.5 205 ASP B CA 1
ATOM 3112 C C . ASP B 1 205 ? -7.758 7.871 0.821 1 96.5 205 ASP B C 1
ATOM 3114 O O . ASP B 1 205 ? -6.574 8.211 0.855 1 96.5 205 ASP B O 1
ATOM 3118 N N . PRO B 1 206 ? -8.195 7.027 -0.148 1 93.69 206 PRO B N 1
ATOM 3119 C CA . PRO B 1 206 ? -7.285 6.465 -1.15 1 93.69 206 PRO B CA 1
ATOM 3120 C C . PRO B 1 206 ? -6.559 7.543 -1.956 1 93.69 206 PRO B C 1
ATOM 3122 O O . PRO B 1 206 ? -5.434 7.324 -2.412 1 93.69 206 PRO B O 1
ATOM 3125 N N . LEU B 1 207 ? -7.086 8.742 -2.053 1 94.88 207 LEU B N 1
ATOM 3126 C CA . LEU B 1 207 ? -6.449 9.82 -2.799 1 94.88 207 LEU B CA 1
ATOM 3127 C C . LEU B 1 207 ? -5.27 10.398 -2.021 1 94.88 207 LEU B C 1
ATOM 3129 O O . LEU B 1 207 ? -4.441 11.117 -2.584 1 94.88 207 LEU B O 1
ATOM 3133 N N . ALA B 1 208 ? -5.215 10.078 -0.734 1 97.12 208 ALA B N 1
ATOM 3134 C CA . ALA B 1 208 ? -4.121 10.586 0.093 1 97.12 208 ALA B CA 1
ATOM 3135 C C . ALA B 1 208 ? -2.922 9.641 0.051 1 97.12 208 ALA B C 1
ATOM 3137 O O . ALA B 1 208 ? -2.166 9.547 1.021 1 97.12 208 ALA B O 1
ATOM 3138 N N . PHE B 1 209 ? -2.803 8.875 -1.032 1 94.38 209 PHE B N 1
ATOM 3139 C CA . PHE B 1 209 ? -1.641 8.008 -1.155 1 94.38 209 PHE B CA 1
ATOM 3140 C C . PHE B 1 209 ? -0.363 8.828 -1.29 1 94.38 209 PHE B C 1
ATOM 3142 O O . PHE B 1 209 ? -0.398 9.969 -1.746 1 94.38 209 PHE B O 1
ATOM 3149 N N . LYS B 1 210 ? 0.734 8.25 -0.836 1 94.19 210 LYS B N 1
ATOM 3150 C CA . LYS B 1 210 ? 2.043 8.898 -0.86 1 94.19 210 LYS B CA 1
ATOM 3151 C C . LYS B 1 210 ? 2.729 8.703 -2.209 1 94.19 210 LYS B C 1
ATOM 3153 O O . LYS B 1 210 ? 2.83 7.578 -2.703 1 94.19 210 LYS B O 1
ATOM 3158 N N . ILE B 1 211 ? 3.152 9.727 -2.881 1 93.56 211 ILE B N 1
ATOM 3159 C CA . ILE B 1 211 ? 3.889 9.656 -4.137 1 93.56 211 ILE B CA 1
ATOM 3160 C C . ILE B 1 211 ? 5.379 9.484 -3.855 1 93.56 211 ILE B C 1
ATOM 3162 O O . ILE B 1 211 ? 6.07 10.453 -3.531 1 93.56 211 ILE B O 1
ATOM 3166 N N . THR B 1 212 ? 5.859 8.25 -4.047 1 90.06 212 THR B N 1
ATOM 3167 C CA . THR B 1 212 ? 7.258 8 -3.707 1 90.06 212 THR B CA 1
ATOM 3168 C C . THR B 1 212 ? 7.957 7.238 -4.828 1 90.06 212 THR B C 1
ATOM 3170 O O . THR B 1 212 ? 9.18 7.102 -4.82 1 90.06 212 THR B O 1
ATOM 3173 N N . THR B 1 213 ? 7.152 6.73 -5.793 1 87.38 213 THR B N 1
ATOM 3174 C CA . THR B 1 213 ? 7.703 5.977 -6.914 1 87.38 213 THR B CA 1
ATOM 3175 C C . THR B 1 213 ? 7.207 6.539 -8.242 1 87.38 213 THR B C 1
ATOM 3177 O O . THR B 1 213 ? 6.246 7.312 -8.273 1 87.38 213 THR B O 1
ATOM 3180 N N . PRO B 1 214 ? 7.863 6.055 -9.344 1 85.56 214 PRO B N 1
ATOM 3181 C CA . PRO B 1 214 ? 7.375 6.484 -10.656 1 85.56 214 PRO B CA 1
ATOM 3182 C C . PRO B 1 214 ? 5.941 6.035 -10.922 1 85.56 214 PRO B C 1
ATOM 3184 O O . PRO B 1 214 ? 5.176 6.75 -11.578 1 85.56 214 PRO B O 1
ATOM 3187 N N . LEU B 1 215 ? 5.531 4.898 -10.391 1 87.06 215 LEU B N 1
ATOM 3188 C CA . LEU B 1 215 ? 4.168 4.418 -10.57 1 87.06 215 LEU B CA 1
ATOM 3189 C C . LEU B 1 215 ? 3.176 5.301 -9.812 1 87.06 215 LEU B C 1
ATOM 3191 O O . LEU B 1 215 ? 2.09 5.59 -10.32 1 87.06 215 LEU B O 1
ATOM 3195 N N . ASP B 1 216 ? 3.551 5.668 -8.578 1 90.38 216 ASP B N 1
ATOM 3196 C CA . ASP B 1 216 ? 2.721 6.613 -7.844 1 90.38 216 ASP B CA 1
ATOM 3197 C C . ASP B 1 216 ? 2.525 7.906 -8.633 1 90.38 216 ASP B C 1
ATOM 3199 O O . ASP B 1 216 ? 1.416 8.438 -8.695 1 90.38 216 ASP B O 1
ATOM 3203 N N . LEU B 1 217 ? 3.678 8.344 -9.18 1 90.81 217 LEU B N 1
ATOM 3204 C CA . LEU B 1 217 ? 3.654 9.586 -9.953 1 90.81 217 LEU B CA 1
ATOM 3205 C C . LEU B 1 217 ? 2.73 9.461 -11.156 1 90.81 217 LEU B C 1
ATOM 3207 O O . LEU B 1 217 ? 1.928 10.352 -11.43 1 90.81 217 LEU B O 1
ATOM 3211 N N . ARG B 1 218 ? 2.77 8.352 -11.844 1 88.56 218 ARG B N 1
ATOM 3212 C CA . ARG B 1 218 ? 1.914 8.117 -13 1 88.56 218 ARG B CA 1
ATOM 3213 C C . ARG B 1 218 ? 0.442 8.102 -12.602 1 88.56 218 ARG B C 1
ATOM 3215 O O . ARG B 1 218 ? -0.397 8.688 -13.289 1 88.56 218 ARG B O 1
ATOM 3222 N N . LEU B 1 219 ? 0.149 7.484 -11.539 1 90.5 219 LEU B N 1
ATOM 3223 C CA . LEU B 1 219 ? -1.223 7.457 -11.047 1 90.5 219 LEU B CA 1
ATOM 3224 C C . LEU B 1 219 ? -1.714 8.867 -10.727 1 90.5 219 LEU B C 1
ATOM 3226 O O . LEU B 1 219 ? -2.807 9.258 -11.148 1 90.5 219 LEU B O 1
ATOM 3230 N N . ALA B 1 220 ? -0.923 9.555 -10 1 93.5 220 ALA B N 1
ATOM 3231 C CA . ALA B 1 220 ? -1.294 10.914 -9.617 1 93.5 220 ALA B CA 1
ATOM 3232 C C . ALA B 1 220 ? -1.551 11.781 -10.844 1 93.5 220 ALA B C 1
ATOM 3234 O O . ALA B 1 220 ? -2.52 12.547 -10.883 1 93.5 220 ALA B O 1
ATOM 3235 N N . GLU B 1 221 ? -0.705 11.602 -11.828 1 92.31 221 GLU B N 1
ATOM 3236 C CA . GLU B 1 221 ? -0.86 12.352 -13.062 1 92.31 221 GLU B CA 1
ATOM 3237 C C . GLU B 1 221 ? -2.168 12 -13.766 1 92.31 221 GLU B C 1
ATOM 3239 O O . GLU B 1 221 ? -2.877 12.891 -14.25 1 92.31 221 GLU B O 1
ATOM 3244 N N . THR B 1 222 ? -2.465 10.82 -13.781 1 89 222 THR B N 1
ATOM 3245 C CA . THR B 1 222 ? -3.699 10.352 -14.398 1 89 222 THR B CA 1
ATOM 3246 C C . THR B 1 222 ? -4.918 10.938 -13.688 1 89 222 THR B C 1
ATOM 3248 O O . THR B 1 222 ? -5.883 11.344 -14.328 1 89 222 THR B O 1
ATOM 3251 N N . LEU B 1 223 ? -4.902 11.023 -12.398 1 90.19 223 LEU B N 1
ATOM 3252 C CA . LEU B 1 223 ? -6.016 11.516 -11.594 1 90.19 223 LEU B CA 1
ATOM 3253 C C . LEU B 1 223 ? -6.211 13.016 -11.789 1 90.19 223 LEU B C 1
ATOM 3255 O O . LEU B 1 223 ? -7.344 13.5 -11.797 1 90.19 223 LEU B O 1
ATOM 3259 N N . LEU B 1 224 ? -5.133 13.68 -11.961 1 89.75 224 LEU B N 1
ATOM 3260 C CA . LEU B 1 224 ? -5.223 15.125 -12.156 1 89.75 224 LEU B CA 1
ATOM 3261 C C . LEU B 1 224 ? -5.762 15.453 -13.539 1 89.75 224 LEU B C 1
ATOM 3263 O O . LEU B 1 224 ? -6.5 16.422 -13.711 1 89.75 224 LEU B O 1
ATOM 3267 N N . ASP B 1 225 ? -5.348 14.633 -14.531 1 84.25 225 ASP B N 1
ATOM 3268 C CA . ASP B 1 225 ? -5.82 14.844 -15.898 1 84.25 225 ASP B CA 1
ATOM 3269 C C . ASP B 1 225 ? -7.332 14.648 -15.992 1 84.25 225 ASP B C 1
ATOM 3271 O O . ASP B 1 225 ? -8.016 15.391 -16.703 1 84.25 225 ASP B O 1
ATOM 3275 N N . ARG B 1 226 ? -7.828 13.734 -15.297 1 70.56 226 ARG B N 1
ATOM 3276 C CA . ARG B 1 226 ? -9.266 13.469 -15.32 1 70.56 226 ARG B CA 1
ATOM 3277 C C . ARG B 1 226 ? -10.039 14.555 -14.586 1 70.56 226 ARG B C 1
ATOM 3279 O O . ARG B 1 226 ? -11.156 14.906 -14.984 1 70.56 226 ARG B O 1
ATOM 3286 N N . ARG B 1 227 ? -9.461 15.023 -13.539 1 62.34 227 ARG B N 1
ATOM 3287 C CA . ARG B 1 227 ? -10.086 16.125 -12.812 1 62.34 227 ARG B CA 1
ATOM 3288 C C . ARG B 1 227 ? -10.133 17.375 -13.672 1 62.34 227 ARG B C 1
ATOM 3290 O O . ARG B 1 227 ? -11.109 18.141 -13.609 1 62.34 227 ARG B O 1
ATOM 3297 N N . ALA B 1 228 ? -9.031 17.453 -14.359 1 51.62 228 ALA B N 1
ATOM 3298 C CA . ALA B 1 228 ? -9.016 18.578 -15.297 1 51.62 228 ALA B CA 1
ATOM 3299 C C . ALA B 1 228 ? -10.031 18.375 -16.422 1 51.62 228 ALA B C 1
ATOM 3301 O O . ALA B 1 228 ? -10.5 19.359 -17.016 1 51.62 228 ALA B O 1
ATOM 3302 N N . ALA B 1 229 ? -10.25 17.016 -16.625 1 49.66 229 ALA B N 1
ATOM 3303 C CA . ALA B 1 229 ? -11.195 16.719 -17.703 1 49.66 229 ALA B CA 1
ATOM 3304 C C . ALA B 1 229 ? -12.641 16.797 -17.203 1 49.66 229 ALA B C 1
ATOM 3306 O O . ALA B 1 229 ? -13.578 16.812 -18 1 49.66 229 ALA B O 1
ATOM 3307 N N . LEU B 1 230 ? -12.961 16.719 -15.977 1 42.84 230 LEU B N 1
ATOM 3308 C CA . LEU B 1 230 ? -14.312 16.875 -15.445 1 42.84 230 LEU B CA 1
ATOM 3309 C C . LEU B 1 230 ? -14.625 18.344 -15.188 1 42.84 230 LEU B C 1
ATOM 3311 O O . LEU B 1 230 ? -13.766 19.094 -14.734 1 42.84 230 LEU B O 1
#